Protein AF-0000000078888051 (afdb_homodimer)

Structure (mmCIF, N/CA/C/O backbone):
data_AF-0000000078888051-model_v1
#
loop_
_entity.id
_entity.type
_entity.pdbx_description
1 polymer 'Thiaminase-2/PQQC domain-containing protein'
#
loop_
_atom_site.group_PDB
_atom_site.id
_atom_site.type_symbol
_atom_site.label_atom_id
_atom_site.label_alt_id
_atom_site.label_comp_id
_atom_site.label_asym_id
_atom_site.label_entity_id
_atom_site.label_seq_id
_atom_site.pdbx_PDB_ins_code
_atom_site.Cartn_x
_atom_site.Cartn_y
_atom_site.Cartn_z
_atom_site.occupancy
_atom_site.B_iso_or_equiv
_atom_site.auth_seq_id
_atom_site.auth_comp_id
_atom_site.auth_asym_id
_atom_site.auth_atom_id
_atom_site.pdbx_PDB_model_num
ATOM 1 N N . MET A 1 1 ? -1.95 64.125 -16.516 1 21.2 1 MET A N 1
ATOM 2 C CA . MET A 1 1 ? -0.921 63.094 -16.719 1 21.2 1 MET A CA 1
ATOM 3 C C . MET A 1 1 ? -1.545 61.719 -16.875 1 21.2 1 MET A C 1
ATOM 5 O O . MET A 1 1 ? -2.338 61.281 -16.047 1 21.2 1 MET A O 1
ATOM 9 N N . GLY A 1 2 ? -1.703 61.094 -18.078 1 22.59 2 GLY A N 1
ATOM 10 C CA . GLY A 1 2 ? -2.617 60.062 -18.578 1 22.59 2 GLY A CA 1
ATOM 11 C C . GLY A 1 2 ? -2.279 58.688 -18.094 1 22.59 2 GLY A C 1
ATOM 12 O O . GLY A 1 2 ? -1.114 58.281 -18.109 1 22.59 2 GLY A O 1
ATOM 13 N N . GLY A 1 3 ? -2.904 58.094 -17.078 1 22.62 3 GLY A N 1
ATOM 14 C CA . GLY A 1 3 ? -2.59 56.969 -16.188 1 22.62 3 GLY A CA 1
ATOM 15 C C . GLY A 1 3 ? -2.498 55.656 -16.906 1 22.62 3 GLY A C 1
ATOM 16 O O . GLY A 1 3 ? -3.484 55.156 -17.469 1 22.62 3 GLY A O 1
ATOM 17 N N . ARG A 1 4 ? -1.393 55.281 -17.594 1 19.61 4 ARG A N 1
ATOM 18 C CA . ARG A 1 4 ? -1.103 54.219 -18.547 1 19.61 4 ARG A CA 1
ATOM 19 C C . ARG A 1 4 ? -1.405 52.844 -17.953 1 19.61 4 ARG A C 1
ATOM 21 O O . ARG A 1 4 ? -1.047 52.562 -16.797 1 19.61 4 ARG A O 1
ATOM 28 N N . ARG A 1 5 ? -2.271 52 -18.625 1 22.25 5 ARG A N 1
ATOM 29 C CA . ARG A 1 5 ? -2.975 50.75 -18.5 1 22.25 5 ARG A CA 1
ATOM 30 C C . ARG A 1 5 ? -2.006 49.562 -18.594 1 22.25 5 ARG A C 1
ATOM 32 O O . ARG A 1 5 ? -1.559 49.219 -19.688 1 22.25 5 ARG A O 1
ATOM 39 N N . THR A 1 6 ? -0.921 49.562 -17.906 1 20.52 6 THR A N 1
ATOM 40 C CA . THR A 1 6 ? 0.067 48.531 -18.203 1 20.52 6 THR A CA 1
ATOM 41 C C . THR A 1 6 ? -0.581 47.156 -18.203 1 20.52 6 THR A C 1
ATOM 43 O O . THR A 1 6 ? -1.29 46.781 -17.266 1 20.52 6 THR A O 1
ATOM 46 N N . ASN A 1 7 ? -0.793 46.5 -19.328 1 19.31 7 ASN A N 1
ATOM 47 C CA . ASN A 1 7 ? -1.385 45.25 -19.797 1 19.31 7 ASN A CA 1
ATOM 48 C C . ASN A 1 7 ? -0.642 44.031 -19.25 1 19.31 7 ASN A C 1
ATOM 50 O O . ASN A 1 7 ? 0.57 43.906 -19.438 1 19.31 7 ASN A O 1
ATOM 54 N N . PHE A 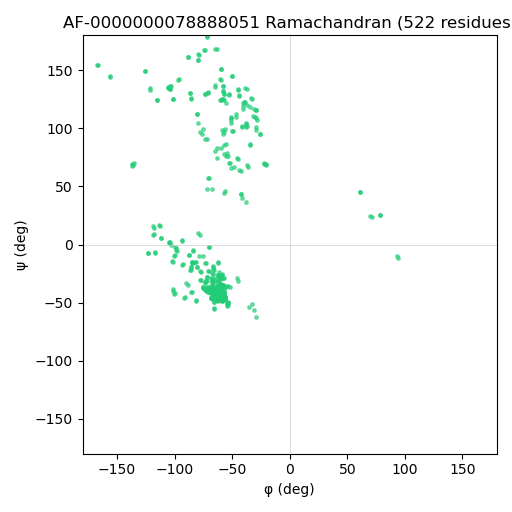1 8 ? -0.89 43.625 -18.172 1 19.16 8 PHE A N 1
ATOM 55 C CA . PHE A 1 8 ? -0.312 42.438 -17.547 1 19.16 8 PHE A CA 1
ATOM 56 C C . PHE A 1 8 ? -0.51 41.188 -18.438 1 19.16 8 PHE A C 1
ATOM 58 O O . PHE A 1 8 ? -1.636 40.719 -18.609 1 19.16 8 PHE A O 1
ATOM 65 N N . LYS A 1 9 ? 0.233 40.969 -19.531 1 23.28 9 LYS A N 1
ATOM 66 C CA . LYS A 1 9 ? 0.139 39.812 -20.422 1 23.28 9 LYS A CA 1
ATOM 67 C C . LYS A 1 9 ? 0.326 38.531 -19.656 1 23.28 9 LYS A C 1
ATOM 69 O O . LYS A 1 9 ? 1.333 38.344 -18.969 1 23.28 9 LYS A O 1
ATOM 74 N N . ILE A 1 10 ? -0.649 37.844 -19.297 1 21.52 10 ILE A N 1
ATOM 75 C CA . ILE A 1 10 ? -0.78 36.531 -18.719 1 21.52 10 ILE A CA 1
ATOM 76 C C . ILE A 1 10 ? -0.077 35.5 -19.594 1 21.52 10 ILE A C 1
ATOM 78 O O . ILE A 1 10 ? -0.395 35.375 -20.781 1 21.52 10 ILE A O 1
ATOM 82 N N . ILE A 1 11 ? 1.137 35.375 -19.547 1 23.38 11 ILE A N 1
ATOM 83 C CA . ILE A 1 11 ? 1.779 34.438 -20.453 1 23.38 11 ILE A CA 1
ATOM 84 C C . ILE A 1 11 ? 1.202 33.031 -20.234 1 23.38 11 ILE A C 1
ATOM 86 O O . ILE A 1 11 ? 1.21 32.531 -19.109 1 23.38 11 ILE A O 1
ATOM 90 N N . ASN A 1 12 ? 0.289 32.656 -20.953 1 22.77 12 ASN A N 1
ATOM 91 C CA . ASN A 1 12 ? -0.293 31.328 -21.156 1 22.77 12 ASN A CA 1
ATOM 92 C C . ASN A 1 12 ? 0.775 30.281 -21.484 1 22.77 12 ASN A C 1
ATOM 94 O O . ASN A 1 12 ? 1.462 30.391 -22.5 1 22.77 12 ASN A O 1
ATOM 98 N N . ILE A 1 13 ? 1.523 29.953 -20.609 1 25.55 13 ILE A N 1
ATOM 99 C CA . ILE A 1 13 ? 2.43 28.891 -21.062 1 25.55 13 ILE A CA 1
ATOM 100 C C . ILE A 1 13 ? 1.628 27.766 -21.703 1 25.55 13 ILE A C 1
ATOM 102 O O . ILE A 1 13 ? 0.63 27.312 -21.156 1 25.55 13 ILE A O 1
ATOM 106 N N . PRO A 1 14 ? 1.728 27.641 -22.953 1 22.86 14 PRO A N 1
ATOM 107 C CA . PRO A 1 14 ? 1.021 26.609 -23.719 1 22.86 14 PRO A CA 1
ATOM 108 C C . PRO A 1 14 ? 1.137 25.219 -23.078 1 22.86 14 PRO A C 1
ATOM 110 O O . PRO A 1 14 ? 2.199 24.859 -22.562 1 22.86 14 PRO A O 1
ATOM 113 N N . ARG A 1 15 ? 0.068 24.812 -22.578 1 25.45 15 ARG A N 1
ATOM 114 C CA . ARG A 1 15 ? -0.185 23.469 -22.078 1 25.45 15 ARG A CA 1
ATOM 115 C C . ARG A 1 15 ? 0.264 22.406 -23.078 1 25.45 15 ARG A C 1
ATOM 117 O O . ARG A 1 15 ? -0.281 22.328 -24.172 1 25.45 15 ARG A O 1
ATOM 124 N N . SER A 1 16 ? 1.454 22.219 -23.375 1 24.86 16 SER A N 1
ATOM 125 C CA . SER A 1 16 ? 1.545 20.984 -24.156 1 24.86 16 SER A CA 1
ATOM 126 C C . SER A 1 16 ? 0.614 19.922 -23.594 1 24.86 16 SER A C 1
ATOM 128 O O . SER A 1 16 ? 0.32 19.891 -22.406 1 24.86 16 SER A O 1
ATOM 130 N N . GLY A 1 17 ? -0.292 19.375 -24.312 1 23.86 17 GLY A N 1
ATOM 131 C CA . GLY A 1 17 ? -1.355 18.391 -24.234 1 23.86 17 GLY A CA 1
ATOM 132 C C . GLY A 1 17 ? -0.973 17.156 -23.438 1 23.86 17 GLY A C 1
ATOM 133 O O . GLY A 1 1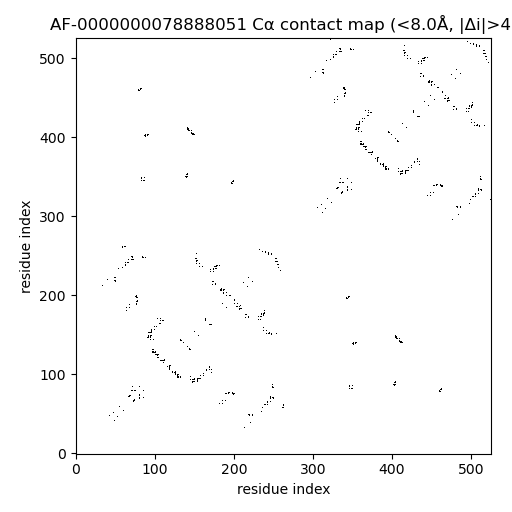7 ? -0.291 16.266 -23.953 1 23.86 17 GLY A O 1
ATOM 134 N N . VAL A 1 18 ? -0.322 17.328 -22.438 1 23.45 18 VAL A N 1
ATOM 135 C CA . VAL A 1 18 ? -0.176 15.984 -21.875 1 23.45 18 VAL A CA 1
ATOM 136 C C . VAL A 1 18 ? -1.553 15.367 -21.672 1 23.45 18 VAL A C 1
ATOM 138 O O . VAL A 1 18 ? -2.395 15.93 -20.969 1 23.45 18 VAL A O 1
ATOM 141 N N . LYS A 1 19 ? -2.115 14.742 -22.641 1 23.98 19 LYS A N 1
ATOM 142 C CA . LYS A 1 19 ? -3.336 13.945 -22.656 1 23.98 19 LYS A CA 1
ATOM 143 C C . LYS A 1 19 ? -3.588 13.289 -21.312 1 23.98 19 LYS A C 1
ATOM 145 O O . LYS A 1 19 ? -2.65 12.828 -20.656 1 23.98 19 LYS A O 1
ATOM 150 N N . PRO A 1 20 ? -4.582 13.648 -20.734 1 23.02 20 PRO A N 1
ATOM 151 C CA . PRO A 1 20 ? -5.039 13.047 -19.484 1 23.02 20 PRO A CA 1
ATOM 152 C C . PRO A 1 20 ? -4.668 11.57 -19.359 1 23.02 20 PRO A C 1
ATOM 154 O O . PRO A 1 20 ? -4.715 10.844 -20.359 1 23.02 20 PRO A O 1
ATOM 157 N N . ALA A 1 21 ? -3.771 11.344 -18.484 1 24.62 21 ALA A N 1
ATOM 158 C CA . ALA A 1 21 ? -3.496 9.938 -18.219 1 24.62 21 ALA A CA 1
ATOM 159 C C . ALA A 1 21 ? -4.789 9.133 -18.141 1 24.62 21 ALA A C 1
ATOM 161 O O . ALA A 1 21 ? -5.488 9.164 -17.125 1 24.62 21 ALA A O 1
ATOM 162 N N . ASP A 1 22 ? -5.746 9.32 -19.016 1 22.84 22 ASP A N 1
ATOM 163 C CA . ASP A 1 22 ? -6.965 8.523 -19.078 1 22.84 22 ASP A CA 1
ATOM 164 C C . ASP A 1 22 ? -6.715 7.105 -18.562 1 22.84 22 ASP A C 1
ATOM 166 O O . ASP A 1 22 ? -7.59 6.504 -17.938 1 22.84 22 ASP A O 1
ATOM 170 N N . LYS A 1 23 ? -5.824 6.453 -19.312 1 24.2 23 LYS A N 1
ATOM 171 C CA . LYS A 1 23 ? -5.797 4.992 -19.25 1 24.2 23 LYS A CA 1
ATOM 172 C C . LYS A 1 23 ? -5.242 4.512 -17.922 1 24.2 23 LYS A C 1
ATOM 174 O O . LYS A 1 23 ? -4.043 4.633 -17.656 1 24.2 23 LYS A O 1
ATOM 179 N N . LEU A 1 24 ? -5.762 4.852 -16.891 1 24.77 24 LEU A N 1
ATOM 180 C CA . LEU A 1 24 ? -5.371 4.035 -15.75 1 24.77 24 LEU A CA 1
ATOM 181 C C . LEU A 1 24 ? -4.859 2.672 -16.203 1 24.77 24 LEU A C 1
ATOM 183 O O . LEU A 1 24 ? -5.609 1.886 -16.781 1 24.77 24 LEU A O 1
ATOM 187 N N . VAL A 1 25 ? -3.738 2.74 -16.781 1 25 25 VAL A N 1
ATOM 188 C CA . VAL A 1 25 ? -3.102 1.521 -17.266 1 25 25 VAL A CA 1
ATOM 189 C C . VAL A 1 25 ? -3.238 0.413 -16.234 1 25 25 VAL A C 1
ATOM 191 O O . VAL A 1 25 ? -2.627 0.479 -15.164 1 25 25 VAL A O 1
ATOM 194 N N . GLY A 1 26 ? -4.402 -0.01 -15.93 1 26.95 26 GLY A N 1
ATOM 195 C CA . GLY A 1 26 ? -4.34 -1.358 -15.391 1 26.95 26 GLY A CA 1
ATOM 196 C C . GLY A 1 26 ? -3.174 -2.164 -15.938 1 26.95 26 GLY A C 1
ATOM 197 O O . GLY A 1 26 ? -2.781 -1.989 -17.094 1 26.95 26 GLY A O 1
ATOM 198 N N . ILE A 1 27 ? -2.207 -2.203 -15.102 1 28.14 27 ILE A N 1
ATOM 199 C CA . ILE A 1 27 ? -1.178 -3.117 -15.586 1 28.14 27 ILE A CA 1
ATOM 200 C C . ILE A 1 27 ? -1.779 -4.078 -16.609 1 28.14 27 ILE A C 1
ATOM 202 O O . ILE A 1 27 ? -2.609 -4.922 -16.266 1 28.14 27 ILE A O 1
ATOM 206 N N . GLN A 1 28 ? -2.096 -3.422 -17.703 1 26.34 28 GLN A N 1
ATOM 207 C CA . GLN A 1 28 ? -2.482 -4.367 -18.75 1 26.34 28 GLN A CA 1
ATOM 208 C C . GLN A 1 28 ? -1.454 -5.488 -18.891 1 26.34 28 GLN A C 1
ATOM 210 O O . GLN A 1 28 ? -0.263 -5.223 -19.062 1 26.34 28 GLN A O 1
ATOM 215 N N . LYS A 1 29 ? -1.729 -6.539 -18.297 1 26.69 29 LYS A N 1
ATOM 216 C CA . LYS A 1 29 ? -1.018 -7.738 -18.734 1 26.69 29 LYS A CA 1
ATOM 217 C C . LYS A 1 29 ? -0.756 -7.707 -20.234 1 26.69 29 LYS A C 1
ATOM 219 O O . LYS A 1 29 ? -1.676 -7.488 -21.031 1 26.69 29 LYS A O 1
ATOM 224 N N . SER A 1 30 ? 0.408 -7.027 -20.656 1 26.12 30 SER A N 1
ATOM 225 C CA . SER A 1 30 ? 0.759 -7.227 -22.047 1 26.12 30 SER A CA 1
ATOM 226 C C . SER A 1 30 ? 0.22 -8.555 -22.578 1 26.12 30 SER A C 1
ATOM 228 O O . SER A 1 30 ? 0.444 -9.602 -21.969 1 26.12 30 SER A O 1
ATOM 230 N N . THR A 1 31 ? -0.891 -8.461 -23.172 1 25.31 31 THR A N 1
ATOM 231 C CA . THR A 1 31 ? -1.301 -9.617 -23.953 1 25.31 31 THR A CA 1
ATOM 232 C C . THR A 1 31 ? -0.241 -9.969 -25 1 25.31 31 THR A C 1
ATOM 234 O O . THR A 1 31 ? -0.238 -9.414 -26.094 1 25.31 31 THR A O 1
ATOM 237 N N . ALA A 1 32 ? 0.999 -10.023 -24.688 1 26.05 32 ALA A N 1
ATOM 238 C CA . ALA A 1 32 ? 1.827 -10.609 -25.75 1 26.05 32 ALA A CA 1
ATOM 239 C C . ALA A 1 32 ? 1.066 -11.695 -26.5 1 26.05 32 ALA A C 1
ATOM 241 O O . ALA A 1 32 ? 0.323 -12.477 -25.891 1 26.05 32 ALA A O 1
ATOM 242 N N . GLN A 1 33 ? 0.891 -11.43 -27.766 1 24.94 33 GLN A N 1
ATOM 243 C CA . GLN A 1 33 ? 0.289 -12.406 -28.672 1 24.94 33 GLN A CA 1
ATOM 244 C C . GLN A 1 33 ? 0.75 -13.82 -28.328 1 24.94 33 GLN A C 1
ATOM 246 O O . GLN A 1 33 ? 1.949 -14.078 -28.203 1 24.94 33 GLN A O 1
ATOM 251 N N . PRO A 1 34 ? -0.03 -14.586 -27.719 1 26.03 34 PRO A N 1
ATOM 252 C CA . PRO A 1 34 ? 0.417 -15.977 -27.578 1 26.03 34 PRO A CA 1
ATOM 253 C C . PRO A 1 34 ? 1.067 -16.516 -28.844 1 26.03 34 PRO A C 1
ATOM 255 O O . PRO A 1 34 ? 0.625 -16.203 -29.953 1 26.03 34 PRO A O 1
ATOM 258 N N . LEU A 1 35 ? 2.336 -16.609 -28.953 1 29.92 35 LEU A N 1
ATOM 259 C CA . LEU A 1 35 ? 2.83 -17.438 -30.047 1 29.92 35 LEU A CA 1
ATOM 260 C C . LEU A 1 35 ? 1.838 -18.547 -30.375 1 29.92 35 LEU A C 1
ATOM 262 O O . LEU A 1 35 ? 1.351 -19.234 -29.469 1 29.92 35 LEU A O 1
ATOM 266 N N . HIS A 1 36 ? 1.201 -18.438 -31.469 1 28.92 36 HIS A N 1
ATOM 267 C CA . HIS A 1 36 ? 0.306 -19.484 -31.969 1 28.92 36 HIS A CA 1
ATOM 268 C C . HIS A 1 36 ? 0.946 -20.859 -31.859 1 28.92 36 HIS A C 1
ATOM 270 O O . HIS A 1 36 ? 1.938 -21.141 -32.531 1 28.92 36 HIS A O 1
ATOM 276 N N . ALA A 1 37 ? 1.068 -21.469 -30.734 1 32.47 37 ALA A N 1
ATOM 277 C CA . ALA A 1 37 ? 1.41 -22.891 -30.781 1 32.47 37 ALA A CA 1
ATOM 278 C C . ALA A 1 37 ? 0.573 -23.609 -31.828 1 32.47 37 ALA A C 1
ATOM 280 O O . ALA A 1 37 ? -0.576 -23.234 -32.094 1 32.47 37 ALA A O 1
ATOM 281 N N . PRO A 1 38 ? 1.107 -24.422 -32.688 1 31.05 38 PRO A N 1
ATOM 282 C CA . PRO A 1 38 ? 0.298 -25.219 -33.625 1 31.05 38 PRO A CA 1
ATOM 283 C C . PRO A 1 38 ? -1 -25.719 -33 1 31.05 38 PRO A C 1
ATOM 285 O O . PRO A 1 38 ? -1.081 -25.875 -31.766 1 31.05 38 PRO A O 1
ATOM 288 N N . SER A 1 39 ? -2.119 -25.594 -33.688 1 34.41 39 SER A N 1
ATOM 289 C CA . SER A 1 39 ? -3.447 -26.109 -33.375 1 34.41 39 SER A CA 1
ATOM 290 C C . SER A 1 39 ? -3.369 -27.484 -32.719 1 34.41 39 SER A C 1
ATOM 292 O O . SER A 1 39 ? -2.99 -28.469 -33.375 1 34.41 39 SER A O 1
ATOM 294 N N . ALA A 1 40 ? -2.85 -27.578 -31.484 1 38.5 40 ALA A N 1
ATOM 295 C CA . ALA A 1 40 ? -2.887 -28.906 -30.891 1 38.5 40 ALA A CA 1
ATOM 296 C C . ALA A 1 40 ? -4.234 -29.578 -31.125 1 38.5 40 ALA A C 1
ATOM 298 O O . ALA A 1 40 ? -5.27 -28.906 -31.172 1 38.5 40 ALA A O 1
ATOM 299 N N . ALA A 1 41 ? -4.273 -30.812 -31.656 1 39.66 41 ALA A N 1
ATOM 300 C CA . ALA A 1 41 ? -5.438 -31.688 -31.797 1 39.66 41 ALA A CA 1
ATOM 301 C C . ALA A 1 41 ? -6.375 -31.562 -30.594 1 39.66 41 ALA A C 1
ATOM 303 O O . ALA A 1 41 ? -5.926 -31.328 -29.469 1 39.66 41 ALA A O 1
ATOM 304 N N . PRO A 1 42 ? -7.625 -31.156 -30.797 1 40.28 42 PRO A N 1
ATOM 305 C CA . PRO A 1 42 ? -8.578 -31.078 -29.688 1 40.28 42 PRO A CA 1
ATOM 306 C C . PRO A 1 42 ? -8.391 -32.219 -28.688 1 40.28 42 PRO A C 1
ATOM 308 O O . PRO A 1 42 ? -8.148 -33.344 -29.078 1 40.28 42 PRO A O 1
ATOM 311 N N . PHE A 1 43 ? -7.746 -31.953 -27.531 1 44.62 43 PHE A N 1
ATOM 312 C CA . PHE A 1 43 ? -7.734 -32.969 -26.5 1 44.62 43 PHE A CA 1
ATOM 313 C C . PHE A 1 43 ? -9.016 -33.781 -26.531 1 44.62 43 PHE A C 1
ATOM 315 O O . PHE A 1 43 ? -10.094 -33.25 -26.828 1 44.62 43 PHE A O 1
ATOM 322 N N . PRO A 1 44 ? -8.992 -35.031 -26.625 1 42.66 44 PRO A N 1
ATOM 323 C CA . PRO A 1 44 ? -10.258 -35.75 -26.562 1 42.66 44 PRO A CA 1
ATOM 324 C C . PRO A 1 44 ? -11.211 -35.188 -25.516 1 42.66 44 PRO A C 1
ATOM 326 O O . PRO A 1 44 ? -10.766 -34.719 -24.453 1 42.66 44 PRO A O 1
ATOM 329 N N . GLU A 1 45 ? -12.422 -34.688 -25.797 1 48.41 45 GLU A N 1
ATOM 330 C CA . GLU A 1 45 ? -13.531 -34 -25.141 1 48.41 45 GLU A CA 1
ATOM 331 C C . GLU A 1 45 ? -13.703 -34.5 -23.703 1 48.41 45 GLU A C 1
ATOM 333 O O . GLU A 1 45 ? -13.984 -33.688 -22.812 1 48.41 45 GLU A O 1
ATOM 338 N N . ASN A 1 46 ? -13.844 -35.844 -23.344 1 54.75 46 ASN A N 1
ATOM 339 C CA . ASN A 1 46 ? -14.508 -36.312 -22.125 1 54.75 46 ASN A CA 1
ATOM 340 C C . ASN A 1 46 ? -13.508 -36.5 -20.984 1 54.75 46 ASN A C 1
ATOM 342 O O . ASN A 1 46 ? -13.891 -36.906 -19.891 1 54.75 46 ASN A O 1
ATOM 346 N N . LYS A 1 47 ? -12.164 -36.594 -21.094 1 72.31 47 LYS A N 1
ATOM 347 C CA . LYS A 1 47 ? -11.297 -36.938 -19.969 1 72.31 47 LYS A CA 1
ATOM 348 C C . LYS A 1 47 ? -10.578 -35.719 -19.438 1 72.31 47 LYS A C 1
ATOM 350 O O . LYS A 1 47 ? -10.133 -34.844 -20.219 1 72.31 47 LYS A O 1
ATOM 355 N N . ALA A 1 48 ? -10.523 -35.5 -18.141 1 85.5 48 ALA A N 1
ATOM 356 C CA . ALA A 1 48 ? -9.836 -34.406 -17.484 1 85.5 48 ALA A CA 1
ATOM 357 C C . ALA A 1 48 ? -8.383 -34.312 -17.938 1 85.5 48 ALA A C 1
ATOM 359 O O . ALA A 1 48 ? -7.707 -35.312 -18.078 1 85.5 48 ALA A O 1
ATOM 360 N N . SER A 1 49 ? -7.98 -33.125 -18.359 1 94.19 49 SER A N 1
ATOM 361 C CA . SER A 1 49 ? -6.598 -32.875 -18.75 1 94.19 49 SER A CA 1
ATOM 362 C C . SER A 1 49 ? -5.645 -33.062 -17.578 1 94.19 49 SER A C 1
ATOM 364 O O . SER A 1 49 ? -6.082 -33.281 -16.438 1 94.19 49 SER A O 1
ATOM 366 N N . PHE A 1 50 ? -4.387 -33.094 -17.828 1 97.06 50 PHE A N 1
ATOM 367 C CA . PHE A 1 50 ? -3.352 -33.219 -16.812 1 97.06 50 PHE A CA 1
ATOM 368 C C . PHE A 1 50 ? -3.51 -32.156 -15.734 1 97.06 50 PHE A C 1
ATOM 370 O O . PHE A 1 50 ? -3.547 -32.469 -14.547 1 97.06 50 PHE A O 1
ATOM 377 N N . THR A 1 51 ? -3.641 -30.891 -16.094 1 97.94 51 THR A N 1
ATOM 378 C CA . THR A 1 51 ? -3.756 -29.781 -15.148 1 97.94 51 THR A CA 1
ATOM 379 C C . THR A 1 51 ? -5.078 -29.859 -14.391 1 97.94 51 THR A C 1
ATOM 381 O O . THR A 1 51 ? -5.129 -29.562 -13.195 1 97.94 51 THR A O 1
ATOM 384 N N . GLN A 1 52 ? -6.137 -30.266 -15.023 1 96.69 52 GLN A N 1
ATOM 385 C CA . GLN A 1 52 ? -7.43 -30.406 -14.359 1 96.69 52 GLN A CA 1
ATOM 386 C C . GLN A 1 52 ? -7.375 -31.484 -13.281 1 96.69 52 GLN A C 1
ATOM 388 O O . GLN A 1 52 ? -7.965 -31.328 -12.211 1 96.69 52 GLN A O 1
ATOM 393 N N . LYS A 1 53 ? -6.676 -32.594 -13.633 1 97.31 53 LYS A N 1
ATOM 394 C CA . LYS A 1 53 ? -6.539 -33.656 -12.648 1 97.31 53 LYS A CA 1
ATOM 395 C C . LYS A 1 53 ? -5.801 -33.156 -11.398 1 97.31 53 LYS A C 1
ATOM 397 O O . LYS A 1 53 ? -6.152 -33.531 -10.281 1 97.31 53 LYS A O 1
ATOM 402 N N . LEU A 1 54 ? -4.785 -32.344 -11.586 1 97.81 54 LEU A N 1
ATOM 403 C CA . LEU A 1 54 ? -4.07 -31.75 -10.461 1 97.81 54 LEU A CA 1
ATOM 404 C C . LEU A 1 54 ? -4.996 -30.859 -9.641 1 97.81 54 LEU A C 1
ATOM 406 O O . LEU A 1 54 ? -5.074 -31 -8.422 1 97.81 54 LEU A O 1
ATOM 410 N N . PHE A 1 55 ? -5.742 -30.016 -10.305 1 97.69 55 PHE A N 1
ATOM 411 C CA . PHE A 1 55 ? -6.512 -28.969 -9.641 1 97.69 55 PHE A CA 1
ATOM 412 C C . PHE A 1 55 ? -7.77 -29.547 -9 1 97.69 55 PHE A C 1
ATOM 414 O O . PHE A 1 55 ? -8.211 -29.078 -7.953 1 97.69 55 PHE A O 1
ATOM 421 N N . GLU A 1 56 ? -8.328 -30.609 -9.586 1 96.56 56 GLU A N 1
ATOM 422 C CA . GLU A 1 56 ? -9.57 -31.203 -9.102 1 96.56 56 GLU A CA 1
ATOM 423 C C . GLU A 1 56 ? -9.305 -32.25 -8.031 1 96.56 56 GLU A C 1
ATOM 425 O O . GLU A 1 56 ? -10.234 -32.781 -7.422 1 96.56 56 GLU A O 1
ATOM 430 N N . HIS A 1 57 ? -7.996 -32.562 -7.879 1 96.12 57 HIS A N 1
ATOM 431 C CA . HIS A 1 57 ? -7.676 -33.469 -6.785 1 96.12 57 HIS A CA 1
ATOM 432 C C . HIS A 1 57 ? -8.32 -33 -5.48 1 96.12 57 HIS A C 1
ATOM 434 O O . HIS A 1 57 ? -8.367 -31.812 -5.191 1 96.12 57 HIS A O 1
ATOM 440 N N . PRO A 1 58 ? -8.742 -33.906 -4.648 1 95.75 58 PRO A N 1
ATOM 441 C CA . PRO A 1 58 ? -9.445 -33.531 -3.422 1 95.75 58 PRO A CA 1
ATOM 442 C C . PRO A 1 58 ? -8.609 -32.656 -2.502 1 95.75 58 PRO A C 1
ATOM 444 O O . PRO A 1 58 ? -9.133 -31.719 -1.889 1 95.75 58 PRO A O 1
ATOM 447 N N . LYS A 1 59 ? -7.371 -32.906 -2.406 1 94.88 59 LYS A N 1
ATOM 448 C CA . LYS A 1 59 ? -6.5 -32.062 -1.565 1 94.88 59 LYS A CA 1
ATOM 449 C C . LYS A 1 59 ? -6.383 -30.656 -2.107 1 94.88 59 LYS A C 1
ATOM 451 O O . LYS A 1 59 ? -6.324 -29.688 -1.337 1 94.88 59 LYS A O 1
ATOM 456 N N . SER A 1 60 ? -6.301 -30.547 -3.432 1 97 60 SER A N 1
ATOM 457 C CA . SER A 1 60 ? -6.277 -29.234 -4.059 1 97 60 SER A CA 1
ATOM 458 C C . SER A 1 60 ? -7.555 -28.453 -3.766 1 97 60 SER A C 1
ATOM 460 O O . SER A 1 60 ? -7.508 -27.281 -3.402 1 97 60 SER A O 1
ATOM 462 N N . GLN A 1 61 ? -8.664 -29.156 -3.891 1 97.31 61 GLN A N 1
ATOM 463 C CA . GLN A 1 61 ? -9.953 -28.5 -3.666 1 97.31 61 GLN A CA 1
ATOM 464 C C . GLN A 1 61 ? -10.125 -28.094 -2.203 1 97.31 61 GLN A C 1
ATOM 466 O O . GLN A 1 61 ? -10.742 -27.078 -1.901 1 97.31 61 GLN A O 1
ATOM 471 N N . ALA A 1 62 ? -9.547 -28.875 -1.328 1 95.94 62 ALA A N 1
ATOM 472 C CA . ALA A 1 62 ? -9.57 -28.516 0.084 1 95.94 62 ALA A CA 1
ATOM 473 C C . ALA A 1 62 ? -8.82 -27.203 0.319 1 95.94 62 ALA A C 1
ATOM 475 O O . ALA A 1 62 ? -9.258 -26.359 1.103 1 95.94 62 ALA A O 1
ATOM 476 N N . ILE A 1 63 ? -7.68 -27.062 -0.336 1 97 63 ILE A N 1
ATOM 477 C CA . ILE A 1 63 ? -6.895 -25.844 -0.202 1 97 63 ILE A CA 1
ATOM 478 C C . ILE A 1 63 ? -7.656 -24.672 -0.812 1 97 63 ILE A C 1
ATOM 480 O O . ILE A 1 63 ? -7.652 -23.562 -0.261 1 97 63 ILE A O 1
ATOM 484 N N . VAL A 1 64 ? -8.352 -24.906 -1.941 1 97.94 64 VAL A N 1
ATOM 485 C CA . VAL A 1 64 ? -9.195 -23.875 -2.549 1 97.94 64 VAL A CA 1
ATOM 486 C C . VAL A 1 64 ? -10.219 -23.375 -1.534 1 97.94 64 VAL A C 1
ATOM 488 O O . VAL A 1 64 ? -10.398 -22.172 -1.357 1 97.94 64 VAL A O 1
ATOM 491 N N . ASP A 1 65 ? -10.836 -24.266 -0.876 1 97.62 65 ASP A N 1
ATOM 492 C CA . ASP A 1 65 ? -11.867 -23.922 0.103 1 97.62 65 ASP A CA 1
ATOM 493 C C . ASP A 1 65 ? -11.273 -23.141 1.265 1 97.62 65 ASP A C 1
ATOM 495 O O . ASP A 1 65 ? -11.875 -22.172 1.741 1 97.62 65 ASP A O 1
ATOM 499 N N . GLU A 1 66 ? -10.117 -23.562 1.689 1 97.06 66 GLU A N 1
ATOM 500 C CA . GLU A 1 66 ? -9.461 -22.812 2.76 1 97.06 66 GLU A CA 1
ATOM 501 C C . GLU A 1 66 ? -9.102 -21.406 2.311 1 97.06 66 GLU A C 1
ATOM 503 O O . GLU A 1 66 ? -9.203 -20.453 3.092 1 97.06 66 GLU A O 1
ATOM 508 N N . CYS A 1 67 ? -8.656 -21.266 1.065 1 97.94 67 CYS A N 1
ATOM 509 C CA . CYS A 1 67 ? -8.344 -19.938 0.532 1 97.94 67 CYS A CA 1
ATOM 510 C C . CYS A 1 67 ? -9.562 -19.031 0.585 1 97.94 67 CYS A C 1
ATOM 512 O O . CYS A 1 67 ? -9.461 -17.875 1.002 1 97.94 67 CYS A O 1
ATOM 514 N N . LYS A 1 68 ? -10.758 -19.562 0.251 1 98 68 LYS A N 1
ATOM 515 C CA . LYS A 1 68 ? -11.992 -18.781 0.236 1 98 68 LYS A CA 1
ATOM 516 C C . LYS A 1 68 ? -12.383 -18.344 1.643 1 98 68 LYS A C 1
ATOM 518 O O . LYS A 1 68 ? -13.109 -17.359 1.811 1 98 68 LYS A O 1
ATOM 523 N N . ARG A 1 69 ? -11.844 -18.984 2.629 1 97.5 69 ARG A N 1
ATOM 524 C CA . ARG A 1 69 ? -12.258 -18.734 4.004 1 97.5 69 ARG A CA 1
ATOM 525 C C . ARG A 1 69 ? -11.266 -17.812 4.715 1 97.5 69 ARG A C 1
ATOM 527 O O . ARG A 1 69 ? -11.484 -17.422 5.859 1 97.5 69 ARG A O 1
ATOM 534 N N . THR A 1 70 ? -10.117 -17.531 4.105 1 97.88 70 THR A N 1
ATOM 535 C CA . THR A 1 70 ? -9.156 -16.641 4.75 1 97.88 70 THR A CA 1
ATOM 536 C C . THR A 1 70 ? -9.766 -15.273 5.008 1 97.88 70 THR A C 1
ATOM 538 O O . THR A 1 70 ? -10.641 -14.828 4.262 1 97.88 70 THR A O 1
ATOM 541 N N . LYS A 1 71 ? -9.273 -14.641 6.031 1 98 71 LYS A N 1
ATOM 542 C CA . LYS A 1 71 ? -9.703 -13.281 6.332 1 98 71 LYS A CA 1
ATOM 543 C C . LYS A 1 71 ? -9.445 -12.344 5.152 1 98 71 LYS A C 1
ATOM 545 O O . LYS A 1 71 ? -10.234 -11.438 4.887 1 98 71 LYS A O 1
ATOM 550 N N . PHE A 1 72 ? -8.391 -12.586 4.473 1 98.12 72 PHE A N 1
ATOM 551 C CA . PHE A 1 72 ? -7.992 -11.742 3.35 1 98.12 72 PHE A CA 1
ATOM 552 C C . PHE A 1 72 ? -9.008 -11.844 2.215 1 98.12 72 PHE A C 1
ATOM 554 O O . PHE A 1 72 ? -9.594 -10.836 1.814 1 98.12 72 PHE A O 1
ATOM 561 N N . MET A 1 73 ? -9.289 -13.047 1.746 1 98.25 73 MET A N 1
ATOM 562 C CA . MET A 1 73 ? -10.18 -13.234 0.605 1 98.25 73 MET A CA 1
ATOM 563 C C . MET A 1 73 ? -11.617 -12.883 0.973 1 98.25 73 MET A C 1
ATOM 565 O O . MET A 1 73 ? -12.32 -12.234 0.193 1 98.25 73 MET A O 1
ATOM 569 N N . ARG A 1 74 ? -12.062 -13.258 2.154 1 97.94 74 ARG A N 1
ATOM 570 C CA . ARG A 1 74 ? -13.398 -12.906 2.605 1 97.94 74 ARG A CA 1
ATOM 571 C C . ARG A 1 74 ? -13.555 -11.398 2.736 1 97.94 74 ARG A C 1
ATOM 573 O O . ARG A 1 74 ? -14.555 -10.828 2.293 1 97.94 74 ARG A O 1
ATOM 580 N N . GLY A 1 75 ? -12.547 -10.82 3.379 1 97.5 75 GLY A N 1
ATOM 581 C CA . GLY A 1 75 ? -12.562 -9.375 3.516 1 97.5 75 GLY A CA 1
ATOM 582 C C . GLY A 1 75 ? -12.609 -8.648 2.182 1 97.5 75 GLY A C 1
ATOM 583 O O . GLY A 1 75 ? -13.328 -7.656 2.035 1 97.5 75 GLY A O 1
ATOM 584 N N . MET A 1 76 ? -11.852 -9.125 1.222 1 97.75 76 MET A N 1
ATOM 585 C CA . MET A 1 76 ? -11.883 -8.516 -0.107 1 97.75 76 MET A CA 1
ATOM 586 C C . MET A 1 76 ? -13.266 -8.664 -0.738 1 97.75 76 MET A C 1
ATOM 588 O O . MET A 1 76 ? -13.82 -7.695 -1.249 1 97.75 76 MET A O 1
ATOM 592 N N . ALA A 1 77 ? -13.82 -9.836 -0.702 1 97.5 77 ALA A N 1
ATOM 593 C CA . ALA A 1 77 ? -15.102 -10.094 -1.346 1 97.5 77 ALA A CA 1
ATOM 594 C C . ALA A 1 77 ? -16.219 -9.266 -0.713 1 97.5 77 ALA A C 1
ATOM 596 O O . ALA A 1 77 ? -17.094 -8.758 -1.413 1 97.5 77 ALA A O 1
ATOM 597 N N . GLU A 1 78 ? -16.125 -9.086 0.583 1 96.5 78 GLU A N 1
ATOM 598 C CA . GLU A 1 78 ? -17.141 -8.352 1.323 1 96.5 78 GLU A CA 1
ATOM 599 C C . GLU A 1 78 ? -16.875 -6.844 1.271 1 96.5 78 GLU A C 1
ATOM 601 O O . GLU A 1 78 ? -17.75 -6.047 1.631 1 96.5 78 GLU A O 1
ATOM 606 N N . GLY A 1 79 ? -15.688 -6.465 0.866 1 95.75 79 GLY A N 1
ATOM 607 C CA . GLY A 1 79 ? -15.312 -5.062 0.814 1 95.75 79 GLY A CA 1
ATOM 608 C C . GLY A 1 79 ? -14.953 -4.488 2.174 1 95.75 79 GLY A C 1
ATOM 609 O O . GLY A 1 79 ? -15.086 -3.285 2.4 1 95.75 79 GLY A O 1
ATOM 610 N N . THR A 1 80 ? -14.523 -5.391 3.072 1 95.88 80 THR A N 1
ATOM 611 C CA . THR A 1 80 ? -14.305 -4.938 4.441 1 95.88 80 THR A CA 1
ATOM 612 C C . THR A 1 80 ? -12.836 -5.09 4.828 1 95.88 80 THR A C 1
ATOM 614 O O . THR A 1 80 ? -12.422 -4.656 5.91 1 95.88 80 THR A O 1
ATOM 617 N N . LEU A 1 81 ? -12.023 -5.719 3.963 1 96.56 81 LEU A N 1
ATOM 618 C CA . LEU A 1 81 ? -10.609 -5.848 4.27 1 96.56 81 LEU A CA 1
ATOM 619 C C . LEU A 1 81 ? -9.969 -4.48 4.5 1 96.56 81 LEU A C 1
ATOM 621 O O . LEU A 1 81 ? -10.141 -3.57 3.686 1 96.56 81 LEU A O 1
ATOM 625 N N . LEU A 1 82 ? -9.281 -4.418 5.617 1 94.25 82 LEU A N 1
ATOM 626 C CA . LEU A 1 82 ? -8.562 -3.17 5.84 1 94.25 82 LEU A CA 1
ATOM 627 C C . LEU A 1 82 ? -7.594 -2.891 4.699 1 94.25 82 LEU A C 1
ATOM 629 O O . LEU A 1 82 ? -6.832 -3.773 4.297 1 94.25 82 LEU A O 1
ATOM 633 N N . ALA A 1 83 ? -7.633 -1.719 4.215 1 91.69 83 ALA A N 1
ATOM 634 C CA . ALA A 1 83 ? -6.859 -1.345 3.035 1 91.69 83 ALA A CA 1
ATOM 635 C C . ALA A 1 83 ? -5.359 -1.494 3.293 1 91.69 83 ALA A C 1
ATOM 637 O O . ALA A 1 83 ? -4.602 -1.84 2.385 1 91.69 83 ALA A O 1
ATOM 638 N N . ASP A 1 84 ? -4.941 -1.297 4.496 1 89.88 84 ASP A N 1
ATOM 639 C CA . ASP A 1 84 ? -3.537 -1.457 4.855 1 89.88 84 ASP A CA 1
ATOM 640 C C . ASP A 1 84 ? -3.074 -2.896 4.637 1 89.88 84 ASP A C 1
ATOM 642 O O . ASP A 1 84 ? -1.939 -3.133 4.215 1 89.88 84 ASP A O 1
ATOM 646 N N . LEU A 1 85 ? -3.916 -3.807 4.949 1 92.31 85 LEU A N 1
ATOM 647 C CA . LEU A 1 85 ? -3.574 -5.215 4.781 1 92.31 85 LEU A CA 1
ATOM 648 C C . LEU A 1 85 ? -3.455 -5.574 3.303 1 92.31 85 LEU A C 1
ATOM 650 O O . LEU A 1 85 ? -2.547 -6.312 2.912 1 92.31 85 LEU A O 1
ATOM 654 N N . TYR A 1 86 ? -4.371 -5.012 2.496 1 93.94 86 TYR A N 1
ATOM 655 C CA . TYR A 1 86 ? -4.281 -5.207 1.054 1 93.94 86 TYR A CA 1
ATOM 656 C C . TYR A 1 86 ? -2.984 -4.625 0.503 1 93.94 86 TYR A C 1
ATOM 658 O O . TYR A 1 86 ? -2.293 -5.27 -0.288 1 93.94 86 TYR A O 1
ATOM 666 N N . GLY A 1 87 ? -2.684 -3.457 0.893 1 89.62 87 GLY A N 1
ATOM 667 C CA . GLY A 1 87 ? -1.438 -2.838 0.468 1 89.62 87 GLY A CA 1
ATOM 668 C C . GLY A 1 87 ? -0.212 -3.654 0.833 1 89.62 87 GLY A C 1
ATOM 669 O O . GLY A 1 87 ? 0.685 -3.84 0.008 1 89.62 87 GLY A O 1
ATOM 670 N N . GLY A 1 88 ? -0.197 -4.109 2.1 1 90.31 88 GLY A N 1
ATOM 671 C CA . GLY A 1 88 ? 0.896 -4.973 2.512 1 90.31 88 GLY A CA 1
ATOM 672 C C . GLY A 1 88 ? 1.025 -6.219 1.655 1 90.31 88 GLY A C 1
ATOM 673 O O . GLY A 1 88 ? 2.135 -6.621 1.3 1 90.31 88 GLY A O 1
ATOM 674 N N . TYR A 1 89 ? -0.091 -6.793 1.338 1 94.25 89 TYR A N 1
ATOM 675 C CA . TYR A 1 89 ? -0.103 -7.969 0.476 1 94.25 89 TYR A CA 1
ATOM 676 C C . TYR A 1 89 ? 0.486 -7.648 -0.893 1 94.25 89 TYR A C 1
ATOM 678 O O . TYR A 1 89 ? 1.302 -8.414 -1.419 1 94.25 89 TYR A O 1
ATOM 686 N N . MET A 1 90 ? 0.068 -6.523 -1.456 1 91.38 90 MET A N 1
ATOM 687 C CA . MET A 1 90 ? 0.521 -6.148 -2.793 1 91.38 90 MET A CA 1
ATOM 688 C C . MET A 1 90 ? 2.027 -5.914 -2.811 1 91.38 90 MET A C 1
ATOM 690 O O . MET A 1 90 ? 2.713 -6.328 -3.75 1 91.38 90 MET A O 1
ATOM 694 N N . VAL A 1 91 ? 2.521 -5.285 -1.806 1 89.06 91 VAL A N 1
ATOM 695 C CA . VAL A 1 91 ? 3.953 -5.043 -1.676 1 89.06 91 VAL A CA 1
ATOM 696 C C . VAL A 1 91 ? 4.699 -6.375 -1.593 1 89.06 91 VAL A C 1
ATOM 698 O O . VAL A 1 91 ? 5.719 -6.566 -2.26 1 89.06 91 VAL A O 1
ATOM 701 N N . GLN A 1 92 ? 4.188 -7.344 -0.851 1 92.88 92 GLN A N 1
ATOM 702 C CA . GLN A 1 92 ? 4.812 -8.656 -0.727 1 92.88 92 GLN A CA 1
ATOM 703 C C . GLN A 1 92 ? 4.746 -9.422 -2.043 1 92.88 92 GLN A C 1
ATOM 705 O O . GLN A 1 92 ? 5.668 -10.164 -2.383 1 92.88 92 GLN A O 1
ATOM 710 N N . ASP A 1 93 ? 3.645 -9.25 -2.697 1 93.06 93 ASP A N 1
ATOM 711 C CA . ASP A 1 93 ? 3.512 -9.906 -3.996 1 93.06 93 ASP A CA 1
ATOM 712 C C . ASP A 1 93 ? 4.57 -9.398 -4.977 1 93.06 93 ASP A C 1
ATOM 714 O O . ASP A 1 93 ? 5.168 -10.188 -5.711 1 93.06 93 ASP A O 1
ATOM 718 N N . ALA A 1 94 ? 4.82 -8.102 -4.996 1 90.5 94 ALA A N 1
ATOM 719 C CA . ALA A 1 94 ? 5.859 -7.523 -5.844 1 90.5 94 ALA A CA 1
ATOM 720 C C . ALA A 1 94 ? 7.238 -8.055 -5.465 1 90.5 94 ALA A C 1
ATOM 722 O O . ALA A 1 94 ? 8.047 -8.367 -6.336 1 90.5 94 ALA A O 1
ATOM 723 N N . ALA A 1 95 ? 7.488 -8.125 -4.191 1 91.5 95 ALA A N 1
ATOM 724 C CA . ALA A 1 95 ? 8.766 -8.648 -3.713 1 91.5 95 ALA A CA 1
ATOM 725 C C . ALA A 1 95 ? 8.945 -10.109 -4.121 1 91.5 95 ALA A C 1
ATOM 727 O O . ALA A 1 95 ? 10.031 -10.516 -4.547 1 91.5 95 ALA A O 1
ATOM 728 N N . TYR A 1 96 ? 7.914 -10.852 -3.957 1 95.81 96 TYR A N 1
ATOM 729 C CA . TYR A 1 96 ? 7.941 -12.242 -4.395 1 95.81 96 TYR A CA 1
ATOM 730 C C . TYR A 1 96 ? 8.328 -12.344 -5.867 1 95.81 96 TYR A C 1
ATOM 732 O O . TYR A 1 96 ? 9.227 -13.109 -6.23 1 95.81 96 TYR A O 1
ATOM 740 N N . CYS A 1 97 ? 7.652 -11.578 -6.73 1 95 97 CYS A N 1
ATOM 741 C CA . CYS A 1 97 ? 7.918 -11.625 -8.164 1 95 97 CYS A CA 1
ATOM 742 C C . CYS A 1 97 ? 9.367 -11.258 -8.469 1 95 97 CYS A C 1
ATOM 744 O O . CYS A 1 97 ? 10 -11.875 -9.328 1 95 97 CYS A O 1
ATOM 746 N N . TYR A 1 98 ? 9.883 -10.328 -7.766 1 93.31 98 TYR A N 1
ATOM 747 C CA . TYR A 1 98 ? 11.266 -9.922 -7.957 1 93.31 98 TYR A CA 1
ATOM 748 C C . TYR A 1 98 ? 12.227 -11.055 -7.602 1 93.31 98 TYR A C 1
ATOM 750 O O . TYR A 1 98 ? 13.125 -11.383 -8.383 1 93.31 98 TYR A O 1
ATOM 758 N N . HIS A 1 99 ? 12 -11.672 -6.484 1 95.5 99 HIS A N 1
ATOM 759 C CA . HIS A 1 99 ? 12.938 -12.656 -5.961 1 95.5 99 HIS A CA 1
ATOM 760 C C . HIS A 1 99 ? 12.742 -14.008 -6.629 1 95.5 99 HIS A C 1
ATOM 762 O O . HIS A 1 99 ? 13.609 -14.883 -6.539 1 95.5 99 HIS A O 1
ATOM 768 N N . ALA A 1 100 ? 11.625 -14.156 -7.285 1 97.12 100 ALA A N 1
ATOM 769 C CA . ALA A 1 100 ? 11.383 -15.414 -7.977 1 97.12 100 ALA A CA 1
ATOM 770 C C . ALA A 1 100 ? 12.109 -15.461 -9.312 1 97.12 100 ALA A C 1
ATOM 772 O O . ALA A 1 100 ? 12.344 -16.547 -9.859 1 97.12 100 ALA A O 1
ATOM 773 N N . VAL A 1 101 ? 12.508 -14.336 -9.883 1 97.06 101 VAL A N 1
ATOM 774 C CA . VAL A 1 101 ? 13.047 -14.195 -11.234 1 97.06 101 VAL A CA 1
ATOM 775 C C . VAL A 1 101 ? 14.258 -15.109 -11.398 1 97.06 101 VAL A C 1
ATOM 777 O O . VAL A 1 101 ? 14.344 -15.875 -12.359 1 97.06 101 VAL A O 1
ATOM 780 N N . PRO A 1 102 ? 15.211 -15.164 -10.453 1 97.5 102 PRO A N 1
ATOM 781 C CA . PRO A 1 102 ? 16.406 -15.984 -10.648 1 97.5 102 PRO A CA 1
ATOM 782 C C . PRO A 1 102 ? 16.078 -17.469 -10.82 1 97.5 102 PRO A C 1
ATOM 784 O O . PRO A 1 102 ? 16.766 -18.172 -11.57 1 97.5 102 PRO A O 1
ATOM 787 N N . ALA A 1 103 ? 15.07 -17.969 -10.156 1 98.38 103 ALA A N 1
ATOM 788 C CA . ALA A 1 103 ? 14.695 -19.375 -10.297 1 98.38 103 ALA A CA 1
ATOM 789 C C . ALA A 1 103 ? 14.273 -19.703 -11.727 1 98.38 103 ALA A C 1
ATOM 791 O O . ALA A 1 103 ? 14.664 -20.734 -12.281 1 98.38 103 ALA A O 1
ATOM 792 N N . TYR A 1 104 ? 13.555 -18.828 -12.336 1 98.56 104 TYR A N 1
ATOM 793 C CA . TYR A 1 104 ? 13.062 -19.047 -13.695 1 98.56 104 TYR A CA 1
ATOM 794 C C . TYR A 1 104 ? 14.18 -18.875 -14.711 1 98.56 104 TYR A C 1
ATOM 796 O O . TYR A 1 104 ? 14.258 -19.641 -15.688 1 98.56 104 TYR A O 1
ATOM 804 N N . GLU A 1 105 ? 15.055 -17.938 -14.461 1 98.44 105 GLU A N 1
ATOM 805 C CA . GLU A 1 105 ? 16.203 -17.766 -15.336 1 98.44 105 GLU A CA 1
ATOM 806 C C . GLU A 1 105 ? 17.141 -18.969 -15.266 1 98.44 105 GLU A C 1
ATOM 808 O O . GLU A 1 105 ? 17.625 -19.438 -16.297 1 98.44 105 GLU A O 1
ATOM 813 N N . LEU A 1 106 ? 17.344 -19.453 -14.086 1 98.5 106 LEU A N 1
ATOM 814 C CA . LEU A 1 106 ? 18.188 -20.625 -13.906 1 98.5 106 LEU A CA 1
ATOM 815 C C . LEU A 1 106 ? 17.594 -21.828 -14.641 1 98.5 106 LEU A C 1
ATOM 817 O O . LEU A 1 106 ? 18.312 -22.516 -15.367 1 98.5 106 LEU A O 1
ATOM 821 N N . ALA A 1 107 ? 16.328 -22.062 -14.469 1 98.62 107 ALA A N 1
ATOM 822 C CA . ALA A 1 107 ? 15.672 -23.188 -15.117 1 98.62 107 ALA A CA 1
ATOM 823 C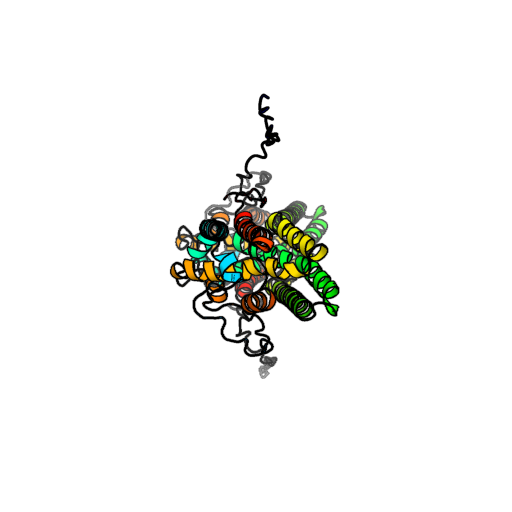 C . ALA A 1 107 ? 15.703 -23.047 -16.641 1 98.62 107 ALA A C 1
ATOM 825 O O . ALA A 1 107 ? 15.93 -24.016 -17.359 1 98.62 107 ALA A O 1
ATOM 826 N N . ALA A 1 108 ? 15.469 -21.828 -17.125 1 98.44 108 ALA A N 1
ATOM 827 C CA . ALA A 1 108 ? 15.531 -21.578 -18.562 1 98.44 108 ALA A CA 1
ATOM 828 C C . ALA A 1 108 ? 16.906 -21.938 -19.125 1 98.44 108 ALA A C 1
ATOM 830 O O . ALA A 1 108 ? 17 -22.594 -20.156 1 98.44 108 ALA A O 1
ATOM 831 N N . ASP A 1 109 ? 17.906 -21.547 -18.422 1 98.31 109 ASP A N 1
ATOM 832 C CA . ASP A 1 109 ? 19.266 -21.812 -18.859 1 98.31 109 ASP A CA 1
ATOM 833 C C . ASP A 1 109 ? 19.562 -23.297 -18.875 1 98.31 109 ASP A C 1
ATOM 835 O O . ASP A 1 109 ? 20.172 -23.812 -19.812 1 98.31 109 ASP A O 1
ATOM 839 N N . LYS A 1 110 ? 19.156 -24.016 -17.953 1 98.12 110 LYS A N 1
ATOM 840 C CA . LYS A 1 110 ? 19.422 -25.438 -17.812 1 98.12 110 LYS A CA 1
ATOM 841 C C . LYS A 1 110 ? 18.719 -26.234 -18.906 1 98.12 110 LYS A C 1
ATOM 843 O O . LYS A 1 110 ? 19.219 -27.281 -19.344 1 98.12 110 LYS A O 1
ATOM 848 N N . LEU A 1 111 ? 17.609 -25.703 -19.344 1 98.19 111 LEU A N 1
ATOM 849 C CA . LEU A 1 111 ? 16.781 -26.531 -20.234 1 98.19 111 LEU A CA 1
ATOM 850 C C . LEU A 1 111 ? 16.922 -26.078 -21.688 1 98.19 111 LEU A C 1
ATOM 852 O O . LEU A 1 111 ? 16.297 -26.656 -22.578 1 98.19 111 LEU A O 1
ATOM 856 N N . GLN A 1 112 ? 17.75 -25.094 -21.922 1 97.12 112 GLN A N 1
ATOM 857 C CA . GLN A 1 112 ? 17.844 -24.438 -23.219 1 97.12 112 GLN A CA 1
ATOM 858 C C . GLN A 1 112 ? 18.094 -25.453 -24.344 1 97.12 112 GLN A C 1
ATOM 860 O O . GLN A 1 112 ? 17.531 -25.344 -25.422 1 97.12 112 GLN A O 1
ATOM 865 N N . SER A 1 113 ? 18.875 -26.531 -24.109 1 96.75 113 SER A N 1
ATOM 866 C CA . SER A 1 113 ? 19.281 -27.469 -25.156 1 96.75 113 SER A CA 1
ATOM 867 C C . SER A 1 113 ? 18.297 -28.625 -25.266 1 96.75 113 SER A C 1
ATOM 869 O O . SER A 1 113 ? 17.859 -28.969 -26.359 1 96.75 113 SER A O 1
ATOM 871 N N . GLU A 1 114 ? 17.875 -29.234 -24.234 1 96.62 114 GLU A N 1
ATOM 872 C CA . GLU A 1 114 ? 17.109 -30.484 -24.219 1 96.62 114 GLU A CA 1
ATOM 873 C C . GLU A 1 114 ? 15.609 -30.219 -24.312 1 96.62 114 GLU A C 1
ATOM 875 O O . GLU A 1 114 ? 14.867 -31 -24.891 1 96.62 114 GLU A O 1
ATOM 880 N N . PHE A 1 115 ? 15.172 -29.109 -23.688 1 97.5 115 PHE A N 1
ATOM 881 C CA . PHE A 1 115 ? 13.75 -28.766 -23.641 1 97.5 115 PHE A CA 1
ATOM 882 C C . PHE A 1 115 ? 13.539 -27.297 -23.938 1 97.5 115 PHE A C 1
ATOM 884 O O . PHE A 1 115 ? 13.07 -26.547 -23.062 1 97.5 115 PHE A O 1
ATOM 891 N N . PRO A 1 116 ? 13.742 -26.844 -25.125 1 97.62 116 PRO A N 1
ATOM 892 C CA . PRO A 1 116 ? 13.711 -25.422 -25.469 1 97.62 116 PRO A CA 1
ATOM 893 C C . PRO A 1 116 ? 12.336 -24.797 -25.234 1 97.62 116 PRO A C 1
ATOM 895 O O . PRO A 1 116 ? 12.234 -23.594 -24.953 1 97.62 116 PRO A O 1
ATOM 898 N N . GLU A 1 117 ? 11.242 -25.562 -25.406 1 97.62 117 GLU A N 1
ATOM 899 C CA . GLU A 1 117 ? 9.906 -25.047 -25.172 1 97.62 117 GLU A CA 1
ATOM 900 C C . GLU A 1 117 ? 9.719 -24.625 -23.703 1 97.62 117 GLU A C 1
ATOM 902 O O . GLU A 1 117 ? 9.078 -23.609 -23.422 1 97.62 117 GLU A O 1
ATOM 907 N N . PHE A 1 118 ? 10.352 -25.453 -22.812 1 98.31 118 PHE A N 1
ATOM 908 C CA . PHE A 1 118 ? 10.297 -25.109 -21.391 1 98.31 118 PHE A CA 1
ATOM 909 C C . PHE A 1 118 ? 11.188 -23.922 -21.094 1 98.31 118 PHE A C 1
ATOM 911 O O . PHE A 1 118 ? 10.82 -23.047 -20.297 1 98.31 118 PHE A O 1
ATOM 918 N N . SER A 1 119 ? 12.312 -23.906 -21.719 1 98.38 119 SER A N 1
ATOM 919 C CA . SER A 1 119 ? 13.219 -22.766 -21.562 1 98.38 119 SER A CA 1
ATOM 920 C C . SER A 1 119 ? 12.531 -21.469 -21.953 1 98.38 119 SER A C 1
ATOM 922 O O . SER A 1 119 ? 12.602 -20.484 -21.219 1 98.38 119 SER A O 1
ATOM 924 N N . LEU A 1 120 ? 11.82 -21.469 -23.062 1 97.94 120 LEU A N 1
ATOM 925 C CA . LEU A 1 120 ? 11.117 -20.281 -23.531 1 97.94 120 LEU A CA 1
ATOM 926 C C . LEU A 1 120 ? 10 -19.891 -22.562 1 97.94 120 LEU A C 1
ATOM 928 O O . LEU A 1 120 ? 9.805 -18.703 -22.297 1 97.94 120 LEU A O 1
ATOM 932 N N . LEU A 1 121 ? 9.281 -20.875 -22.047 1 97.88 121 LEU A N 1
ATOM 933 C CA . LEU A 1 121 ? 8.227 -20.641 -21.078 1 97.88 121 LEU A CA 1
ATOM 934 C C . LEU A 1 121 ? 8.773 -19.891 -19.859 1 97.88 121 LEU A C 1
ATOM 936 O O . LEU A 1 121 ? 8.188 -18.891 -19.422 1 97.88 121 LEU A O 1
ATOM 940 N N . TYR A 1 122 ? 9.922 -20.344 -19.359 1 98.44 122 TYR A N 1
ATOM 941 C CA . TYR A 1 122 ? 10.477 -19.781 -18.141 1 98.44 122 TYR A CA 1
ATOM 942 C C . TYR A 1 122 ? 11.062 -18.406 -18.391 1 98.44 122 TYR A C 1
ATOM 944 O O . TYR A 1 122 ? 11 -17.531 -17.531 1 98.44 122 TYR A O 1
ATOM 952 N N . ARG A 1 123 ? 11.602 -18.172 -19.578 1 97.69 123 ARG A N 1
ATOM 953 C CA . ARG A 1 123 ? 12.078 -16.844 -19.922 1 97.69 123 ARG A CA 1
ATOM 954 C C . ARG A 1 123 ? 10.922 -15.852 -20.016 1 97.69 123 ARG A C 1
ATOM 956 O O . ARG A 1 123 ? 11.047 -14.703 -19.594 1 97.69 123 ARG A O 1
ATOM 963 N N . ARG A 1 124 ? 9.836 -16.297 -20.547 1 96.81 124 ARG A N 1
ATOM 964 C CA . ARG A 1 124 ? 8.648 -15.453 -20.625 1 96.81 124 ARG A CA 1
ATOM 965 C C . ARG A 1 124 ? 8.125 -15.117 -19.234 1 96.81 124 ARG A C 1
ATOM 967 O O . ARG A 1 124 ? 7.715 -13.984 -18.969 1 96.81 124 ARG A O 1
ATOM 974 N N . GLN A 1 125 ? 8.133 -16.109 -18.375 1 96.44 125 GLN A N 1
ATOM 975 C CA . GLN A 1 125 ? 7.688 -15.883 -17 1 96.44 125 GLN A CA 1
ATOM 976 C C . GLN A 1 125 ? 8.586 -14.875 -16.281 1 96.44 125 GLN A C 1
ATOM 978 O O . GLN A 1 125 ? 8.102 -13.961 -15.617 1 96.44 125 GLN A O 1
ATOM 983 N N . SER A 1 126 ? 9.898 -15.086 -16.453 1 96.81 126 SER A N 1
ATOM 984 C CA . SER A 1 126 ? 10.867 -14.141 -15.898 1 96.81 126 SER A CA 1
ATOM 985 C C . SER A 1 126 ? 10.609 -12.734 -16.406 1 96.81 126 SER A C 1
ATOM 987 O O . SER A 1 126 ? 10.617 -11.773 -15.633 1 96.81 126 SER A O 1
ATOM 989 N N . GLY A 1 127 ? 10.383 -12.609 -17.688 1 95.62 127 GLY A N 1
ATOM 990 C CA . GLY A 1 127 ? 10.078 -11.32 -18.281 1 95.62 127 GLY A CA 1
ATOM 991 C C . GLY A 1 127 ? 8.812 -10.695 -17.75 1 95.62 127 GLY A C 1
ATOM 992 O O . GLY A 1 127 ? 8.758 -9.484 -17.5 1 95.62 127 GLY A O 1
ATOM 993 N N . SER A 1 128 ? 7.805 -11.492 -17.531 1 94.56 128 SER A N 1
ATOM 994 C CA . SER A 1 128 ? 6.539 -11.023 -16.984 1 94.56 128 SER A CA 1
ATOM 995 C C . SER A 1 128 ? 6.719 -10.484 -15.57 1 94.56 128 SER A C 1
ATOM 997 O O . SER A 1 128 ? 6.168 -9.438 -15.219 1 94.56 128 SER A O 1
ATOM 999 N N . PHE A 1 129 ? 7.523 -11.219 -14.758 1 94 129 PHE A N 1
ATOM 1000 C CA . PHE A 1 129 ? 7.801 -10.773 -13.398 1 94 129 PHE A CA 1
ATOM 1001 C C . PHE A 1 129 ? 8.547 -9.445 -13.406 1 94 129 PHE A C 1
ATOM 1003 O O . PHE A 1 129 ? 8.242 -8.539 -12.625 1 94 129 PHE A O 1
ATOM 1010 N N . GLN A 1 130 ? 9.453 -9.305 -14.25 1 92.81 130 GLN A N 1
ATOM 1011 C CA . GLN A 1 130 ? 10.234 -8.078 -14.336 1 92.81 130 GLN A CA 1
ATOM 1012 C C . GLN A 1 130 ? 9.367 -6.895 -14.766 1 92.81 130 GLN A C 1
ATOM 1014 O O . GLN A 1 130 ? 9.484 -5.801 -14.203 1 92.81 130 GLN A O 1
ATOM 1019 N N . LYS A 1 131 ? 8.531 -7.133 -15.719 1 92 131 LYS A N 1
ATOM 1020 C CA . LYS A 1 131 ? 7.621 -6.078 -16.156 1 92 131 LYS A CA 1
ATOM 1021 C C . LYS A 1 131 ? 6.668 -5.668 -15.047 1 92 131 LYS A C 1
ATOM 1023 O O . LYS A 1 131 ? 6.43 -4.48 -14.828 1 92 131 LYS A O 1
ATOM 1028 N N . TYR A 1 132 ? 6.137 -6.656 -14.383 1 90.19 132 TYR A N 1
ATOM 1029 C CA . TYR A 1 132 ? 5.254 -6.383 -13.258 1 90.19 132 TYR A CA 1
ATOM 1030 C C . TYR A 1 132 ? 5.957 -5.531 -12.203 1 90.19 132 TYR A C 1
ATOM 1032 O O . TYR A 1 132 ? 5.383 -4.566 -11.688 1 90.19 132 TYR A O 1
ATOM 1040 N N . ASN A 1 133 ? 7.145 -5.875 -11.914 1 88.75 133 ASN A N 1
ATOM 1041 C CA . ASN A 1 133 ? 7.91 -5.129 -10.922 1 88.75 133 ASN A CA 1
ATOM 1042 C C . ASN A 1 133 ? 8.148 -3.688 -11.359 1 88.75 133 ASN A C 1
ATOM 1044 O O . ASN A 1 133 ? 8.055 -2.764 -10.555 1 88.75 133 ASN A O 1
ATOM 1048 N N . GLN A 1 134 ? 8.414 -3.529 -12.602 1 87.75 134 GLN A N 1
ATOM 1049 C CA . GLN A 1 134 ? 8.602 -2.18 -13.117 1 87.75 134 GLN A CA 1
ATOM 1050 C C . GLN A 1 134 ? 7.324 -1.354 -12.992 1 87.75 134 GLN A C 1
ATOM 1052 O O . GLN A 1 134 ? 7.359 -0.209 -12.539 1 87.75 134 GLN A O 1
ATOM 1057 N N . ASP A 1 135 ? 6.258 -1.968 -13.297 1 86 135 ASP A N 1
ATOM 1058 C CA . ASP A 1 135 ? 4.969 -1.284 -13.203 1 86 135 ASP A CA 1
ATOM 1059 C C . ASP A 1 135 ? 4.621 -0.974 -11.75 1 86 135 ASP A C 1
ATOM 1061 O O . ASP A 1 135 ? 4.102 0.102 -11.445 1 86 135 ASP A O 1
ATOM 1065 N N . PHE A 1 136 ? 4.891 -1.905 -10.969 1 85.19 136 PHE A N 1
ATOM 1066 C CA . PHE A 1 136 ? 4.57 -1.757 -9.555 1 85.19 136 PHE A CA 1
ATOM 1067 C C . PHE A 1 136 ? 5.348 -0.599 -8.945 1 85.19 136 PHE A C 1
ATOM 1069 O O . PHE A 1 136 ? 4.77 0.268 -8.289 1 85.19 136 PHE A O 1
ATOM 1076 N N . VAL A 1 137 ? 6.602 -0.554 -9.195 1 81.75 137 VAL A N 1
ATOM 1077 C CA . VAL A 1 137 ? 7.438 0.464 -8.562 1 81.75 137 VAL A CA 1
ATOM 1078 C C . VAL A 1 137 ? 7.055 1.846 -9.086 1 81.75 137 VAL A C 1
ATOM 1080 O O . VAL A 1 137 ? 7.082 2.828 -8.344 1 81.75 137 VAL A O 1
ATOM 1083 N N . ASN A 1 138 ? 6.637 1.875 -10.305 1 79.81 138 ASN A N 1
ATOM 1084 C CA . ASN A 1 138 ? 6.199 3.15 -10.859 1 79.81 138 ASN A CA 1
ATOM 1085 C C . ASN A 1 138 ? 4.875 3.604 -10.25 1 79.81 138 ASN A C 1
ATOM 1087 O O . ASN A 1 138 ? 4.723 4.773 -9.891 1 79.81 138 ASN A O 1
ATOM 1091 N N . THR A 1 139 ? 4.031 2.639 -10.102 1 78.06 139 THR A N 1
ATOM 1092 C CA . THR A 1 139 ? 2.697 2.936 -9.594 1 78.06 139 THR A CA 1
ATOM 1093 C C . THR A 1 139 ? 2.742 3.27 -8.109 1 78.06 139 THR A C 1
ATOM 1095 O O . THR A 1 139 ? 2.086 4.211 -7.656 1 78.06 139 THR A O 1
ATOM 1098 N N . TRP A 1 140 ? 3.562 2.568 -7.426 1 80.06 140 TRP A N 1
ATOM 1099 C CA . TRP A 1 140 ? 3.607 2.715 -5.977 1 80.06 140 TRP A CA 1
ATOM 1100 C C . TRP A 1 140 ? 4.754 3.629 -5.555 1 80.06 140 TRP A C 1
ATOM 1102 O O . TRP A 1 140 ? 4.91 3.93 -4.371 1 80.06 140 TRP A O 1
ATOM 1112 N N . ARG A 1 141 ? 5.551 4.035 -6.539 1 80.31 141 ARG A N 1
ATOM 1113 C CA . ARG A 1 141 ? 6.652 4.973 -6.344 1 80.31 141 ARG A CA 1
ATOM 1114 C C . ARG A 1 141 ? 7.684 4.406 -5.371 1 80.31 141 ARG A C 1
ATOM 1116 O O . ARG A 1 141 ? 8.094 5.086 -4.43 1 80.31 141 ARG A O 1
ATOM 1123 N N . ILE A 1 142 ? 7.992 3.281 -5.539 1 81.19 142 ILE A N 1
ATOM 1124 C CA . ILE A 1 142 ? 9.078 2.619 -4.828 1 81.19 142 ILE A CA 1
ATOM 1125 C C . ILE A 1 142 ? 10.297 2.496 -5.746 1 81.19 142 ILE A C 1
ATOM 1127 O O . ILE A 1 142 ? 10.156 2.266 -6.949 1 81.19 142 ILE A O 1
ATOM 1131 N N . LYS A 1 143 ? 11.469 2.771 -5.262 1 79 143 LYS A N 1
ATOM 1132 C CA . LYS A 1 143 ? 12.68 2.82 -6.074 1 79 143 LYS A CA 1
ATOM 1133 C C . LYS A 1 143 ? 12.914 1.495 -6.793 1 79 143 LYS A C 1
ATOM 1135 O O . LYS A 1 143 ? 13.398 1.474 -7.926 1 79 143 LYS A O 1
ATOM 1140 N N . GLY A 1 144 ? 12.656 0.458 -6.012 1 80.69 144 GLY A N 1
ATOM 1141 C CA . GLY A 1 144 ? 12.805 -0.878 -6.566 1 80.69 144 GLY A CA 1
ATOM 1142 C C . GLY A 1 144 ? 12.188 -1.959 -5.695 1 80.69 144 GLY A C 1
ATOM 1143 O O . GLY A 1 144 ? 12.102 -1.804 -4.477 1 80.69 144 GLY A O 1
ATOM 1144 N N . ALA A 1 145 ? 11.828 -3.018 -6.332 1 75.75 145 ALA A N 1
ATOM 1145 C CA . ALA A 1 145 ? 11.258 -4.133 -5.582 1 75.75 145 ALA A CA 1
ATOM 1146 C C . ALA A 1 145 ? 12.289 -4.758 -4.648 1 75.75 145 ALA A C 1
ATOM 1148 O O . ALA A 1 145 ? 11.938 -5.461 -3.701 1 75.75 145 ALA A O 1
ATOM 1149 N N . ASP A 1 146 ? 13.57 -4.516 -4.992 1 79.75 146 ASP A N 1
ATOM 1150 C CA . ASP A 1 146 ? 14.641 -5.004 -4.125 1 79.75 146 ASP A CA 1
ATOM 1151 C C . ASP A 1 146 ? 14.68 -4.219 -2.814 1 79.75 146 ASP A C 1
ATOM 1153 O O . ASP A 1 146 ? 15.383 -4.605 -1.876 1 79.75 146 ASP A O 1
ATOM 1157 N N . SER A 1 147 ? 13.836 -3.264 -2.707 1 84.06 147 SER A N 1
ATOM 1158 C CA . SER A 1 147 ? 13.766 -2.447 -1.499 1 84.06 147 SER A CA 1
ATOM 1159 C C . SER A 1 147 ? 12.734 -2.994 -0.52 1 84.06 147 SER A C 1
ATOM 1161 O O . SER A 1 147 ? 12.492 -2.4 0.535 1 84.06 147 SER A O 1
ATOM 1163 N N . ILE A 1 148 ? 12.148 -4.105 -0.869 1 85.62 148 ILE A N 1
ATOM 1164 C CA . ILE A 1 148 ? 11.117 -4.707 -0.037 1 85.62 148 ILE A CA 1
ATOM 1165 C C . ILE A 1 148 ? 11.68 -5.93 0.684 1 85.62 148 ILE A C 1
ATOM 1167 O O . ILE A 1 148 ? 12.406 -6.73 0.088 1 85.62 148 ILE A O 1
ATOM 1171 N N . VAL A 1 149 ? 11.391 -6.039 1.924 1 87.88 149 VAL A N 1
ATOM 1172 C CA . VAL A 1 149 ? 11.773 -7.203 2.719 1 87.88 149 VAL A CA 1
ATOM 1173 C C . VAL A 1 149 ? 10.711 -8.289 2.596 1 87.88 149 VAL A C 1
ATOM 1175 O O . VAL A 1 149 ? 9.516 -8.016 2.75 1 87.88 149 VAL A O 1
ATOM 1178 N N . LEU A 1 150 ? 11.148 -9.453 2.309 1 91.94 150 LEU A N 1
ATOM 1179 C CA . LEU A 1 150 ? 10.211 -10.555 2.158 1 91.94 150 LEU A CA 1
ATOM 1180 C C . LEU A 1 150 ? 9.672 -11 3.514 1 91.94 150 LEU A C 1
ATOM 1182 O O . LEU A 1 150 ? 10.438 -11.227 4.449 1 91.94 150 LEU A O 1
ATOM 1186 N N . GLY A 1 151 ? 8.445 -11.094 3.619 1 90.94 151 GLY A N 1
ATOM 1187 C CA . GLY A 1 151 ? 7.844 -11.773 4.754 1 90.94 151 GLY A CA 1
ATOM 1188 C C . GLY A 1 151 ? 8.016 -13.281 4.711 1 90.94 151 GLY A C 1
ATOM 1189 O O . GLY A 1 151 ? 8.547 -13.82 3.736 1 90.94 151 GLY A O 1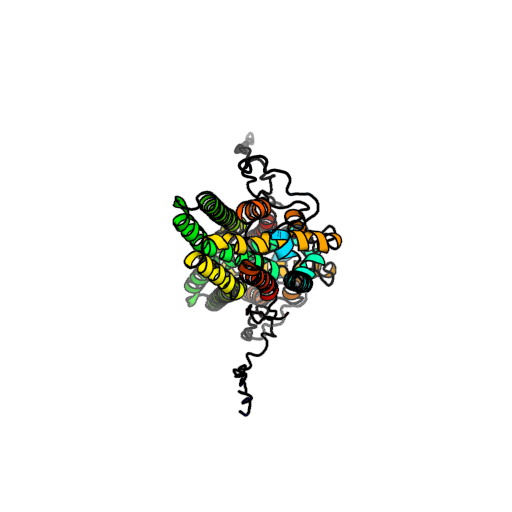
ATOM 1190 N N . GLU A 1 152 ? 7.523 -13.891 5.688 1 91.5 152 GLU A N 1
ATOM 1191 C CA . GLU A 1 152 ? 7.754 -15.32 5.855 1 91.5 152 GLU A CA 1
ATOM 1192 C C . GLU A 1 152 ? 7.094 -16.125 4.73 1 91.5 152 GLU A C 1
ATOM 1194 O O . GLU A 1 152 ? 7.723 -17 4.137 1 91.5 152 GLU A O 1
ATOM 1199 N N . ALA A 1 153 ? 5.832 -15.891 4.418 1 94.62 153 ALA A N 1
ATOM 1200 C CA . ALA A 1 153 ? 5.121 -16.641 3.385 1 94.62 153 ALA A CA 1
ATOM 1201 C C . ALA A 1 153 ? 5.785 -16.453 2.023 1 94.62 153 ALA A C 1
ATOM 1203 O O . ALA A 1 153 ? 5.988 -17.422 1.29 1 94.62 153 ALA A O 1
ATOM 1204 N N . ALA A 1 154 ? 6.164 -15.234 1.71 1 95.19 154 ALA A N 1
ATOM 1205 C CA . ALA A 1 154 ? 6.82 -14.945 0.436 1 95.19 154 ALA A CA 1
ATOM 1206 C C . ALA A 1 154 ? 8.18 -15.633 0.354 1 95.19 154 ALA A C 1
ATOM 1208 O O . ALA A 1 154 ? 8.539 -16.188 -0.687 1 95.19 154 ALA A O 1
ATOM 1209 N N . LYS A 1 155 ? 8.914 -15.602 1.433 1 95 155 LYS A N 1
ATOM 1210 C CA . LYS A 1 155 ? 10.211 -16.266 1.483 1 95 155 LYS A CA 1
ATOM 1211 C C . LYS A 1 155 ? 10.086 -17.75 1.199 1 95 155 LYS A C 1
ATOM 1213 O O . LYS A 1 155 ? 10.867 -18.312 0.423 1 95 155 LYS A O 1
ATOM 1218 N N . THR A 1 156 ? 9.133 -18.312 1.837 1 95.81 156 THR A N 1
ATOM 1219 C CA . THR A 1 156 ? 8.906 -19.75 1.653 1 95.81 156 THR A CA 1
ATOM 1220 C C . THR A 1 156 ? 8.555 -20.047 0.201 1 95.81 156 THR A C 1
ATOM 1222 O O . THR A 1 156 ? 9.047 -21.031 -0.369 1 95.81 156 THR A O 1
ATOM 1225 N N . TYR A 1 157 ? 7.75 -19.266 -0.39 1 96.62 157 TYR A N 1
ATOM 1226 C CA . TYR A 1 157 ? 7.324 -19.438 -1.773 1 96.62 157 TYR A CA 1
ATOM 1227 C C . TYR A 1 157 ? 8.508 -19.359 -2.727 1 96.62 157 TYR A C 1
ATOM 1229 O O . TYR A 1 157 ? 8.688 -20.219 -3.584 1 96.62 157 TYR A O 1
ATOM 1237 N N . VAL A 1 158 ? 9.367 -18.359 -2.527 1 97.38 158 VAL A N 1
ATOM 1238 C CA . VAL A 1 158 ? 10.547 -18.156 -3.359 1 97.38 158 VAL A CA 1
ATOM 1239 C C . VAL A 1 158 ? 11.5 -19.328 -3.203 1 97.38 158 VAL A C 1
ATOM 1241 O O . VAL A 1 158 ? 12.023 -19.844 -4.191 1 97.38 158 VAL A O 1
ATOM 1244 N N . LYS A 1 159 ? 11.664 -19.734 -1.972 1 96.69 159 LYS A N 1
ATOM 1245 C CA . LYS A 1 159 ? 12.547 -20.875 -1.698 1 96.69 159 LYS A CA 1
ATOM 1246 C C . LYS A 1 159 ? 12.039 -22.141 -2.373 1 96.69 159 LYS A C 1
ATOM 1248 O O . LYS A 1 159 ? 12.828 -22.922 -2.916 1 96.69 159 LYS A O 1
ATOM 1253 N N . TYR A 1 160 ? 10.781 -22.344 -2.297 1 97.12 160 TYR A N 1
ATOM 1254 C CA . TYR A 1 160 ? 10.117 -23.484 -2.93 1 97.12 160 TYR A CA 1
ATOM 1255 C C . TYR A 1 160 ? 10.391 -23.516 -4.43 1 97.12 160 TYR A C 1
ATOM 1257 O O . TYR A 1 160 ? 10.82 -24.531 -4.969 1 97.12 160 TYR A O 1
ATOM 1265 N N . GLU A 1 161 ? 10.25 -22.422 -5.109 1 98 161 GLU A N 1
ATOM 1266 C CA . GLU A 1 161 ? 10.484 -22.344 -6.547 1 98 161 GLU A CA 1
ATOM 1267 C C . GLU A 1 161 ? 11.969 -22.453 -6.875 1 98 161 GLU A C 1
ATOM 1269 O O . GLU A 1 161 ? 12.344 -23.094 -7.859 1 98 161 GLU A O 1
ATOM 1274 N N . SER A 1 162 ? 12.766 -21.875 -6.035 1 98.19 162 SER A N 1
ATOM 1275 C CA . SER A 1 162 ? 14.211 -21.969 -6.207 1 98.19 162 SER A CA 1
ATOM 1276 C C . SER A 1 162 ? 14.688 -23.422 -6.113 1 98.19 162 SER A C 1
ATOM 1278 O O . SER A 1 162 ? 15.492 -23.875 -6.93 1 98.19 162 SER A O 1
ATOM 1280 N N . ALA A 1 163 ? 14.164 -24.125 -5.18 1 97.44 163 ALA A N 1
ATOM 1281 C CA . ALA A 1 163 ? 14.547 -25.516 -4.992 1 97.44 163 ALA A CA 1
ATOM 1282 C C . ALA A 1 163 ? 14.172 -26.359 -6.215 1 97.44 163 ALA A C 1
ATOM 1284 O O . ALA A 1 163 ? 14.977 -27.172 -6.684 1 97.44 163 ALA A O 1
ATOM 1285 N N . ILE A 1 164 ? 13.031 -26.156 -6.75 1 97.94 164 ILE A N 1
ATOM 1286 C CA . ILE A 1 164 ? 12.578 -26.906 -7.918 1 97.94 164 ILE A CA 1
ATOM 1287 C C . ILE A 1 164 ? 13.453 -26.562 -9.125 1 97.94 164 ILE A C 1
ATOM 1289 O O . ILE A 1 164 ? 13.859 -27.438 -9.875 1 97.94 164 ILE A O 1
ATOM 1293 N N . SER A 1 165 ? 13.766 -25.234 -9.312 1 98.44 165 SER A N 1
ATOM 1294 C CA . SER A 1 165 ? 14.562 -24.781 -10.453 1 98.44 165 SER A CA 1
ATOM 1295 C C . SER A 1 165 ? 15.945 -25.422 -10.445 1 98.44 165 SER A C 1
ATOM 1297 O O . SER A 1 165 ? 16.531 -25.656 -11.5 1 98.44 165 SER A O 1
ATOM 1299 N N . GLN A 1 166 ? 16.391 -25.75 -9.25 1 97.56 166 GLN A N 1
ATOM 1300 C CA . GLN A 1 166 ? 17.734 -26.328 -9.094 1 97.56 166 GLN A CA 1
ATOM 1301 C C . GLN A 1 166 ? 17.703 -27.828 -9.312 1 97.56 166 GLN A C 1
ATOM 1303 O O . GLN A 1 166 ? 18.562 -28.375 -10.016 1 97.56 166 GLN A O 1
ATOM 1308 N N . SER A 1 167 ? 16.75 -28.516 -8.852 1 97.19 167 SER A N 1
ATOM 1309 C CA . SER A 1 167 ? 16.781 -29.969 -8.797 1 97.19 167 SER A CA 1
ATOM 1310 C C . SER A 1 167 ? 15.992 -30.578 -9.938 1 97.19 167 SER A C 1
ATOM 1312 O O . SER A 1 167 ? 16.406 -31.594 -10.508 1 97.19 167 SER A O 1
ATOM 1314 N N . GLN A 1 168 ? 14.828 -30.031 -10.234 1 97.38 168 GLN A N 1
ATOM 1315 C CA . GLN A 1 168 ? 13.938 -30.547 -11.266 1 97.38 168 GLN A CA 1
ATOM 1316 C C . GLN A 1 168 ? 13.367 -29.406 -12.117 1 97.38 168 GLN A C 1
ATOM 1318 O O . GLN A 1 168 ? 12.148 -29.188 -12.133 1 97.38 168 GLN A O 1
ATOM 1323 N N . PRO A 1 169 ? 14.258 -28.781 -12.898 1 98 169 PRO A N 1
ATOM 1324 C CA . PRO A 1 169 ? 13.852 -27.547 -13.586 1 98 169 PRO A CA 1
ATOM 1325 C C . PRO A 1 169 ? 12.656 -27.75 -14.516 1 98 169 PRO A C 1
ATOM 1327 O O . PRO A 1 169 ? 11.867 -26.828 -14.727 1 98 169 PRO A O 1
ATOM 1330 N N . ARG A 1 170 ? 12.461 -28.953 -15.094 1 97.19 170 ARG A N 1
ATOM 1331 C CA . ARG A 1 170 ? 11.32 -29.188 -15.977 1 97.19 170 ARG A CA 1
ATOM 1332 C C . ARG A 1 170 ? 10.008 -29.125 -15.203 1 97.19 170 ARG A C 1
ATOM 1334 O O . ARG A 1 170 ? 8.969 -28.781 -15.766 1 97.19 170 ARG A O 1
ATOM 1341 N N . LYS A 1 171 ? 10.023 -29.391 -13.883 1 97.75 171 LYS A N 1
ATOM 1342 C CA . LYS A 1 171 ? 8.828 -29.406 -13.047 1 97.75 171 LYS A CA 1
ATOM 1343 C C . LYS A 1 171 ? 8.461 -28 -12.578 1 97.75 171 LYS A C 1
ATOM 1345 O O . LYS A 1 171 ? 7.406 -27.781 -11.984 1 97.75 171 LYS A O 1
ATOM 1350 N N . LEU A 1 172 ? 9.312 -26.984 -12.891 1 98.56 172 LEU A N 1
ATOM 1351 C CA . LEU A 1 172 ? 9.062 -25.625 -12.406 1 98.56 172 LEU A CA 1
ATOM 1352 C C . LEU A 1 172 ? 7.754 -25.078 -12.977 1 98.56 172 LEU A C 1
ATOM 1354 O O . LEU A 1 172 ? 7.086 -24.266 -12.328 1 98.56 172 LEU A O 1
ATOM 1358 N N . CYS A 1 173 ? 7.34 -25.578 -14.164 1 98.44 173 CYS A N 1
ATOM 1359 C CA . CYS A 1 173 ? 6.078 -25.156 -14.75 1 98.44 173 CYS A CA 1
ATOM 1360 C C . CYS A 1 173 ? 4.906 -25.516 -13.844 1 98.44 173 CYS A C 1
ATOM 1362 O O . CYS A 1 173 ? 3.891 -24.812 -13.828 1 98.44 173 CYS A O 1
ATOM 1364 N N . ILE A 1 174 ? 5.047 -26.547 -13 1 98.31 174 ILE A N 1
ATOM 1365 C CA . ILE A 1 174 ? 4.012 -26.969 -12.062 1 98.31 174 ILE A CA 1
ATOM 1366 C C . ILE A 1 174 ? 3.91 -25.969 -10.922 1 98.31 174 ILE A C 1
ATOM 1368 O O . ILE A 1 174 ? 2.824 -25.734 -10.391 1 98.31 174 ILE A O 1
ATOM 1372 N N . ALA A 1 175 ? 5.031 -25.328 -10.578 1 97.62 175 ALA A N 1
ATOM 1373 C CA . ALA A 1 175 ? 5.055 -24.328 -9.523 1 97.62 175 ALA A CA 1
ATOM 1374 C C . ALA A 1 175 ? 4.387 -23.031 -9.984 1 97.62 175 ALA A C 1
ATOM 1376 O O . ALA A 1 175 ? 4.016 -22.188 -9.164 1 97.62 175 ALA A O 1
ATOM 1377 N N . MET A 1 176 ? 4.18 -22.859 -11.281 1 97.56 176 MET A N 1
ATOM 1378 C CA . MET A 1 176 ? 3.531 -21.688 -11.867 1 97.56 176 MET A CA 1
ATOM 1379 C C . MET A 1 176 ? 2.014 -21.844 -11.867 1 97.56 176 MET A C 1
ATOM 1381 O O . MET A 1 176 ? 1.279 -20.859 -11.938 1 97.56 176 MET A O 1
ATOM 1385 N N . LEU A 1 177 ? 1.528 -23 -11.75 1 97.5 177 LEU A N 1
ATOM 1386 C CA . LEU A 1 177 ? 0.136 -23.344 -12.031 1 97.5 177 LEU A CA 1
ATOM 1387 C C . LEU A 1 177 ? -0.776 -22.844 -10.914 1 97.5 177 LEU A C 1
ATOM 1389 O O . LEU A 1 177 ? -1.892 -22.391 -11.172 1 97.5 177 LEU A O 1
ATOM 1393 N N . PRO A 1 178 ? -0.322 -22.938 -9.656 1 97.56 178 PRO A N 1
ATOM 1394 C CA . PRO A 1 178 ? -1.232 -22.609 -8.562 1 97.56 178 PRO A CA 1
ATOM 1395 C C . PRO A 1 178 ? -1.859 -21.219 -8.711 1 97.56 178 PRO A C 1
ATOM 1397 O O . PRO A 1 178 ? -3.086 -21.094 -8.695 1 97.56 178 PRO A O 1
ATOM 1400 N N . CYS A 1 179 ? -1.113 -20.188 -8.914 1 96.75 179 CYS A N 1
ATOM 1401 C CA . CYS A 1 179 ? -1.694 -18.859 -9.023 1 96.75 179 CYS A CA 1
ATOM 1402 C C . CYS A 1 179 ? -2.545 -18.734 -10.281 1 96.75 179 CYS A C 1
ATOM 1404 O O . CYS A 1 179 ? -3.586 -18.062 -10.266 1 96.75 179 CYS A O 1
ATOM 1406 N N . GLN A 1 180 ? -2.129 -19.391 -11.328 1 95.88 180 GLN A N 1
ATOM 1407 C CA . GLN A 1 180 ? -2.801 -19.266 -12.617 1 95.88 180 GLN A CA 1
ATOM 1408 C C . GLN A 1 180 ? -4.156 -19.969 -12.594 1 95.88 180 GLN A C 1
ATOM 1410 O O . GLN A 1 180 ? -5.043 -19.641 -13.391 1 95.88 180 GLN A O 1
ATOM 1415 N N . MET A 1 181 ? -4.309 -20.969 -11.789 1 97.44 181 MET A N 1
ATOM 1416 C CA . MET A 1 181 ? -5.57 -21.703 -11.742 1 97.44 181 MET A CA 1
ATOM 1417 C C . MET A 1 181 ? -6.398 -21.281 -10.531 1 97.44 181 MET A C 1
ATOM 1419 O O . MET A 1 181 ? -7.621 -21.172 -10.625 1 97.44 181 MET A O 1
ATOM 1423 N N . LEU A 1 182 ? -5.754 -21.047 -9.406 1 98.19 182 LEU A N 1
ATOM 1424 C CA . LEU A 1 182 ? -6.441 -20.734 -8.164 1 98.19 182 LEU A CA 1
ATOM 1425 C C . LEU A 1 182 ? -7.113 -19.375 -8.242 1 98.19 182 LEU A C 1
ATOM 1427 O O . LEU A 1 182 ? -8.266 -19.219 -7.84 1 98.19 182 LEU A O 1
ATOM 1431 N N . TRP A 1 183 ? -6.418 -18.344 -8.766 1 97.62 183 TRP A N 1
ATOM 1432 C CA . TRP A 1 183 ? -6.922 -16.969 -8.727 1 97.62 183 TRP A CA 1
ATOM 1433 C C . TRP A 1 183 ? -8.18 -16.828 -9.57 1 97.62 183 TRP A C 1
ATOM 1435 O O . TRP A 1 183 ? -9.18 -16.266 -9.117 1 97.62 183 TRP A O 1
ATOM 1445 N N . PRO A 1 184 ? -8.188 -17.375 -10.844 1 97.31 184 PRO A N 1
ATOM 1446 C CA . PRO A 1 184 ? -9.453 -17.344 -11.586 1 97.31 184 PRO A CA 1
ATOM 1447 C C . PRO A 1 184 ? -10.578 -18.094 -10.867 1 97.31 184 PRO A C 1
ATOM 1449 O O . PRO A 1 184 ? -11.727 -17.656 -10.883 1 97.31 184 PRO A O 1
ATOM 1452 N N . LYS A 1 185 ? -10.266 -19.219 -10.25 1 97.75 185 LYS A N 1
ATOM 1453 C CA . LYS A 1 185 ? -11.258 -19.969 -9.484 1 97.75 185 LYS A CA 1
ATOM 1454 C C . LYS A 1 185 ? -11.852 -19.125 -8.367 1 97.75 185 LYS A C 1
ATOM 1456 O O . LYS A 1 185 ? -13.07 -19.047 -8.211 1 97.75 185 LYS A O 1
ATOM 1461 N N . LEU A 1 186 ? -11.016 -18.469 -7.605 1 98.12 186 LEU A N 1
ATOM 1462 C CA . LEU A 1 186 ? -11.461 -17.625 -6.508 1 98.12 186 LEU A CA 1
ATOM 1463 C C . LEU A 1 186 ? -12.273 -16.438 -7.031 1 98.12 186 LEU A C 1
ATOM 1465 O O . LEU A 1 186 ? -13.336 -16.125 -6.488 1 98.12 186 LEU A O 1
ATOM 1469 N N . ALA A 1 187 ? -11.742 -15.781 -8.094 1 97.75 187 ALA A N 1
ATOM 1470 C CA . ALA A 1 187 ? -12.438 -14.633 -8.672 1 97.75 187 ALA A CA 1
ATOM 1471 C C . ALA A 1 187 ? -13.82 -15.023 -9.188 1 97.75 187 ALA A C 1
ATOM 1473 O O . ALA A 1 187 ? -14.789 -14.289 -8.977 1 97.75 187 ALA A O 1
ATOM 1474 N N . ASN A 1 188 ? -13.945 -16.156 -9.828 1 96.94 188 ASN A N 1
ATOM 1475 C CA . ASN A 1 188 ? -15.219 -16.625 -10.352 1 96.94 188 ASN A CA 1
ATOM 1476 C C . ASN A 1 188 ? -16.188 -17 -9.227 1 96.94 188 ASN A C 1
ATOM 1478 O O . ASN A 1 188 ? -17.359 -16.609 -9.258 1 96.94 188 ASN A O 1
ATOM 1482 N N . ASP A 1 189 ? -15.703 -17.719 -8.258 1 97.12 189 ASP A N 1
ATOM 1483 C CA . ASP A 1 189 ? -16.562 -18.234 -7.188 1 97.12 189 ASP A CA 1
ATOM 1484 C C . ASP A 1 189 ? -17.047 -17.094 -6.285 1 97.12 189 ASP A C 1
ATOM 1486 O O . ASP A 1 189 ? -18.188 -17.109 -5.836 1 97.12 189 ASP A O 1
ATOM 1490 N N . MET A 1 190 ? -16.125 -16.156 -6.043 1 97.31 190 MET A N 1
ATOM 1491 C CA . MET A 1 190 ? -16.422 -15.141 -5.035 1 97.31 190 MET A CA 1
ATOM 1492 C C . MET A 1 190 ? -16.859 -13.828 -5.684 1 97.31 190 MET A C 1
ATOM 1494 O O . MET A 1 190 ? -17.391 -12.945 -5.012 1 97.31 190 MET A O 1
ATOM 1498 N N . GLY A 1 191 ? -16.625 -13.688 -6.961 1 94.19 191 GLY A N 1
ATOM 1499 C CA . GLY A 1 191 ? -16.906 -12.453 -7.676 1 94.19 191 GLY A CA 1
ATOM 1500 C C . GLY A 1 191 ? -18.359 -12.039 -7.602 1 94.19 191 GLY A C 1
ATOM 1501 O O . GLY A 1 191 ? -18.672 -10.852 -7.648 1 94.19 191 GLY A O 1
ATOM 1502 N N . ARG A 1 192 ? -19.266 -12.961 -7.418 1 91.44 192 ARG A N 1
ATOM 1503 C CA . ARG A 1 192 ? -20.703 -12.664 -7.363 1 91.44 192 ARG A CA 1
ATOM 1504 C C . ARG A 1 192 ? -21.047 -11.906 -6.086 1 91.44 192 ARG A C 1
ATOM 1506 O O . ARG A 1 192 ? -22.031 -11.164 -6.051 1 91.44 192 ARG A O 1
ATOM 1513 N N . GLU A 1 193 ? -20.203 -12.078 -5.133 1 92.62 193 GLU A N 1
ATOM 1514 C CA . GLU A 1 193 ? -20.438 -11.422 -3.85 1 92.62 193 GLU A CA 1
ATOM 1515 C C . GLU A 1 193 ? -19.906 -9.984 -3.869 1 92.62 193 GLU A C 1
ATOM 1517 O O . GLU A 1 193 ? -20.234 -9.188 -2.988 1 92.62 193 GLU A O 1
ATOM 1522 N N . VAL A 1 194 ? -19.109 -9.719 -4.797 1 95.25 194 VAL A N 1
ATOM 1523 C CA . VAL A 1 194 ? -18.438 -8.422 -4.859 1 95.25 194 VAL A CA 1
ATOM 1524 C C . VAL A 1 194 ? -19.375 -7.379 -5.453 1 95.25 194 VAL A C 1
ATOM 1526 O O . VAL A 1 194 ? -19.703 -7.43 -6.641 1 95.25 194 VAL A O 1
ATOM 1529 N N . ARG A 1 195 ? -19.781 -6.441 -4.68 1 93.19 195 ARG A N 1
ATOM 1530 C CA . ARG A 1 195 ? -20.75 -5.426 -5.082 1 93.19 195 ARG A CA 1
ATOM 1531 C C . ARG A 1 195 ? -20.062 -4.23 -5.723 1 93.19 195 ARG A C 1
ATOM 1533 O O . ARG A 1 195 ? -18.844 -4.051 -5.57 1 93.19 195 ARG A O 1
ATOM 1540 N N . GLU A 1 196 ? -20.844 -3.461 -6.449 1 93.25 196 GLU A N 1
ATOM 1541 C CA . GLU A 1 196 ? -20.328 -2.205 -6.98 1 93.25 196 GLU A CA 1
ATOM 1542 C C . GLU A 1 196 ? -19.828 -1.292 -5.863 1 93.25 196 GLU A C 1
ATOM 1544 O O . GLU A 1 196 ? -20.484 -1.171 -4.82 1 93.25 196 GLU A O 1
ATOM 1549 N N . GLY A 1 197 ? -18.719 -0.691 -6.059 1 92.75 197 GLY A N 1
ATOM 1550 C CA . GLY A 1 197 ? -18.172 0.186 -5.039 1 92.75 197 GLY A CA 1
ATOM 1551 C C . GLY A 1 197 ? -17.188 -0.514 -4.125 1 92.75 197 GLY A C 1
ATOM 1552 O O . GLY A 1 197 ? -16.5 0.133 -3.32 1 92.75 197 GLY A O 1
ATOM 1553 N N . ASN A 1 198 ? -17.141 -1.852 -4.219 1 95.31 198 ASN A N 1
ATOM 1554 C CA . ASN A 1 198 ? -16.141 -2.613 -3.463 1 95.31 198 ASN A CA 1
ATOM 1555 C C . ASN A 1 198 ? -14.719 -2.205 -3.83 1 95.31 198 ASN A C 1
ATOM 1557 O O . ASN A 1 198 ? -14.344 -2.248 -5 1 95.31 198 ASN A O 1
ATOM 1561 N N . PRO A 1 199 ? -13.938 -1.814 -2.85 1 95.81 199 PRO A N 1
ATOM 1562 C CA . PRO A 1 199 ? -12.602 -1.288 -3.127 1 95.81 199 PRO A CA 1
ATOM 1563 C C . PRO A 1 199 ? -11.688 -2.312 -3.799 1 95.81 199 PRO A C 1
ATOM 1565 O O . PRO A 1 199 ? -10.648 -1.95 -4.359 1 95.81 199 PRO A O 1
ATOM 1568 N N . TYR A 1 200 ? -12.047 -3.529 -3.777 1 96.81 200 TYR A N 1
ATOM 1569 C CA . TYR A 1 200 ? -11.18 -4.602 -4.254 1 96.81 200 TYR A CA 1
ATOM 1570 C C . TYR A 1 200 ? -11.742 -5.234 -5.523 1 96.81 200 TYR A C 1
ATOM 1572 O O . TYR A 1 200 ? -11.219 -6.238 -6.004 1 96.81 200 TYR A O 1
ATOM 1580 N N . LYS A 1 201 ? -12.805 -4.695 -6.062 1 95.88 201 LYS A N 1
ATOM 1581 C CA . LYS A 1 201 ? -13.5 -5.23 -7.227 1 95.88 201 LYS A CA 1
ATOM 1582 C C . LYS A 1 201 ? -12.547 -5.387 -8.414 1 95.88 201 LYS A C 1
ATOM 1584 O O . LYS A 1 201 ? -12.617 -6.375 -9.141 1 95.88 201 LYS A O 1
ATOM 1589 N N . PRO A 1 202 ? -11.578 -4.48 -8.594 1 93.56 202 PRO A N 1
ATOM 1590 C CA . PRO A 1 202 ? -10.672 -4.641 -9.734 1 93.56 202 PRO A CA 1
ATOM 1591 C C . PRO A 1 202 ? -9.891 -5.953 -9.688 1 93.56 202 PRO A C 1
ATOM 1593 O O . PRO A 1 202 ? -9.656 -6.57 -10.727 1 93.56 202 PRO A O 1
ATOM 1596 N N . TRP A 1 203 ? -9.461 -6.402 -8.531 1 94.5 203 TRP A N 1
ATOM 1597 C CA . TRP A 1 203 ? -8.75 -7.668 -8.422 1 94.5 203 TRP A CA 1
ATOM 1598 C C . TRP A 1 203 ? -9.594 -8.82 -8.969 1 94.5 203 TRP A C 1
ATOM 1600 O O . TRP A 1 203 ? -9.102 -9.641 -9.742 1 94.5 203 TRP A O 1
ATOM 1610 N N . PHE A 1 204 ? -10.875 -8.898 -8.578 1 96.56 204 PHE A N 1
ATOM 1611 C CA . PHE A 1 204 ? -11.773 -9.969 -9.023 1 96.56 204 PHE A CA 1
ATOM 1612 C C . PHE A 1 204 ? -12.031 -9.875 -10.523 1 96.56 204 PHE A C 1
ATOM 1614 O O . PHE A 1 204 ? -11.977 -10.883 -11.227 1 96.56 204 PHE A O 1
ATOM 1621 N N . ASP A 1 205 ? -12.219 -8.617 -10.977 1 95.25 205 ASP A N 1
ATOM 1622 C CA . ASP A 1 205 ? -12.5 -8.422 -12.391 1 95.25 205 ASP A CA 1
ATOM 1623 C C . ASP A 1 205 ? -11.305 -8.836 -13.25 1 95.25 205 ASP A C 1
ATOM 1625 O O . ASP A 1 205 ? -11.477 -9.461 -14.305 1 95.25 205 ASP A O 1
ATOM 1629 N N . GLU A 1 206 ? -10.133 -8.562 -12.781 1 93.12 206 GLU A N 1
ATOM 1630 C CA . GLU A 1 206 ? -8.914 -8.805 -13.555 1 93.12 206 GLU A CA 1
ATOM 1631 C C . GLU A 1 206 ? -8.547 -10.289 -13.547 1 93.12 206 GLU A C 1
ATOM 1633 O O . GLU A 1 206 ? -7.852 -10.766 -14.453 1 93.12 206 GLU A O 1
ATOM 1638 N N . ASN A 1 207 ? -9.016 -11.023 -12.539 1 95.5 207 ASN A N 1
ATOM 1639 C CA . ASN A 1 207 ? -8.586 -12.414 -12.414 1 95.5 207 ASN A CA 1
ATOM 1640 C C . ASN A 1 207 ? -9.688 -13.383 -12.852 1 95.5 207 ASN A C 1
ATOM 1642 O O . ASN A 1 207 ? -9.477 -14.594 -12.883 1 95.5 207 ASN A O 1
ATOM 1646 N N . LYS A 1 208 ? -10.789 -12.852 -13.281 1 94.69 208 LYS A N 1
ATOM 1647 C CA . LYS A 1 208 ? -11.852 -13.719 -13.797 1 94.69 208 LYS A CA 1
ATOM 1648 C C . LYS A 1 208 ? -11.461 -14.32 -15.141 1 94.69 208 LYS A C 1
ATOM 1650 O O . LYS A 1 208 ? -10.914 -13.633 -16 1 94.69 208 LYS A O 1
ATOM 1655 N N . SER A 1 209 ? -11.641 -15.555 -15.203 1 93.19 209 SER A N 1
ATOM 1656 C CA . SER A 1 209 ? -11.422 -16.266 -16.453 1 93.19 209 SER A CA 1
ATOM 1657 C C . SER A 1 209 ? -12.203 -17.562 -16.5 1 93.19 209 SER A C 1
ATOM 1659 O O . SER A 1 209 ? -12.312 -18.266 -15.492 1 93.19 209 SER A O 1
ATOM 1661 N N . ASP A 1 210 ? -12.711 -17.969 -17.703 1 91 210 ASP A N 1
ATOM 1662 C CA . ASP A 1 210 ? -13.461 -19.203 -17.875 1 91 210 ASP A CA 1
ATOM 1663 C C . ASP A 1 210 ? -12.75 -20.141 -18.859 1 91 210 ASP A C 1
ATOM 1665 O O . ASP A 1 210 ? -13.32 -21.141 -19.297 1 91 210 ASP A O 1
ATOM 1669 N N . HIS A 1 211 ? -11.57 -19.75 -19.203 1 92.56 211 HIS A N 1
ATOM 1670 C CA . HIS A 1 211 ? -10.82 -20.562 -20.156 1 92.56 211 HIS A CA 1
ATOM 1671 C C . HIS A 1 211 ? -9.453 -20.938 -19.609 1 92.56 211 HIS A C 1
ATOM 1673 O O . HIS A 1 211 ? -8.883 -20.203 -18.781 1 92.56 211 HIS A O 1
ATOM 1679 N N . PRO A 1 212 ? -9.016 -22.094 -20.047 1 93.81 212 PRO A N 1
ATOM 1680 C CA . PRO A 1 212 ? -7.664 -22.438 -19.625 1 93.81 212 PRO A CA 1
ATOM 1681 C C . PRO A 1 212 ? -6.617 -21.422 -20.078 1 93.81 212 PRO A C 1
ATOM 1683 O O . PRO A 1 212 ? -6.719 -20.875 -21.172 1 93.81 212 PRO A O 1
ATOM 1686 N N . SER A 1 213 ? -5.711 -21.203 -19.234 1 94.62 213 SER A N 1
ATOM 1687 C CA . SER A 1 213 ? -4.625 -20.281 -19.547 1 94.62 213 SER A CA 1
ATOM 1688 C C . SER A 1 213 ? -3.641 -20.891 -20.531 1 94.62 213 SER A C 1
ATOM 1690 O O . SER A 1 213 ? -3.682 -22.094 -20.781 1 94.62 213 SER A O 1
ATOM 1692 N N . HIS A 1 214 ? -2.799 -20.016 -21.047 1 94.5 214 HIS A N 1
ATOM 1693 C CA . HIS A 1 214 ? -1.73 -20.5 -21.922 1 94.5 214 HIS A CA 1
ATOM 1694 C C . HIS A 1 214 ? -0.838 -21.5 -21.188 1 94.5 214 HIS A C 1
ATOM 1696 O O . HIS A 1 214 ? -0.396 -22.484 -21.781 1 94.5 214 HIS A O 1
ATOM 1702 N N . LEU A 1 215 ? -0.632 -21.312 -19.938 1 97.38 215 LEU A N 1
ATOM 1703 C CA . LEU A 1 215 ? 0.197 -22.219 -19.156 1 97.38 215 LEU A CA 1
ATOM 1704 C C . LEU A 1 215 ? -0.471 -23.578 -19.016 1 97.38 215 LEU A C 1
ATOM 1706 O O . LEU A 1 215 ? 0.18 -24.609 -19.172 1 97.38 215 LEU A O 1
ATOM 1710 N N . GLU A 1 216 ? -1.719 -23.594 -18.703 1 97.12 216 GLU A N 1
ATOM 1711 C CA . GLU A 1 216 ? -2.449 -24.859 -18.594 1 97.12 216 GLU A CA 1
ATOM 1712 C C . GLU A 1 216 ? -2.365 -25.656 -19.891 1 97.12 216 GLU A C 1
ATOM 1714 O O . GLU A 1 216 ? -2.102 -26.859 -19.875 1 97.12 216 GLU A O 1
ATOM 1719 N N . ARG A 1 217 ? -2.553 -24.953 -21.016 1 96.69 217 ARG A N 1
ATOM 1720 C CA . ARG A 1 217 ? -2.49 -25.609 -22.312 1 96.69 217 ARG A CA 1
ATOM 1721 C C . ARG A 1 217 ? -1.089 -26.156 -22.594 1 96.69 217 ARG A C 1
ATOM 1723 O O . ARG A 1 217 ? -0.933 -27.25 -23.125 1 96.69 217 ARG A O 1
ATOM 1730 N N . PHE A 1 218 ? -0.143 -25.328 -22.219 1 96.94 218 PHE A N 1
ATOM 1731 C CA . PHE A 1 218 ? 1.248 -25.734 -22.375 1 96.94 218 PHE A CA 1
ATOM 1732 C C . PHE A 1 218 ? 1.526 -27.016 -21.609 1 96.94 218 PHE A C 1
ATOM 1734 O O . PHE A 1 218 ? 2.043 -27.984 -22.172 1 96.94 218 PHE A O 1
ATOM 1741 N N . ILE A 1 219 ? 1.131 -27.078 -20.406 1 97.94 219 ILE A N 1
ATOM 1742 C CA . ILE A 1 219 ? 1.409 -28.219 -19.516 1 97.94 219 ILE A CA 1
ATOM 1743 C C . ILE A 1 219 ? 0.599 -29.422 -19.969 1 97.94 219 ILE A C 1
ATOM 1745 O O . ILE A 1 219 ? 1.111 -30.547 -20 1 97.94 219 ILE A O 1
ATOM 1749 N N . ASP A 1 220 ? -0.593 -29.234 -20.391 1 97.25 220 ASP A N 1
ATOM 1750 C CA . ASP A 1 220 ? -1.443 -30.328 -20.844 1 97.25 220 ASP A CA 1
ATOM 1751 C C . ASP A 1 220 ? -0.878 -30.953 -22.125 1 97.25 220 ASP A C 1
ATOM 1753 O O . ASP A 1 220 ? -1.073 -32.156 -22.359 1 97.25 220 ASP A O 1
ATOM 1757 N N . TYR A 1 221 ? -0.206 -30.141 -22.859 1 96.81 221 TYR A N 1
ATOM 1758 C CA . TYR A 1 221 ? 0.381 -30.672 -24.078 1 96.81 221 TYR A CA 1
ATOM 1759 C C . TYR A 1 221 ? 1.688 -31.391 -23.797 1 96.81 221 TYR A C 1
ATOM 1761 O O . TYR A 1 221 ? 1.858 -32.562 -24.188 1 96.81 221 TYR A O 1
ATOM 1769 N N . PHE A 1 222 ? 2.578 -30.859 -23.078 1 96.69 222 PHE A N 1
ATOM 1770 C CA . PHE A 1 222 ? 3.941 -31.359 -22.969 1 96.69 222 PHE A CA 1
ATOM 1771 C C . PHE A 1 222 ? 4.031 -32.438 -21.875 1 96.69 222 PHE A C 1
ATOM 1773 O O . PHE A 1 222 ? 4.953 -33.25 -21.891 1 96.69 222 PHE A O 1
ATOM 1780 N N . LEU A 1 223 ? 3.076 -32.438 -20.938 1 96.5 223 LEU A N 1
ATOM 1781 C CA . LEU A 1 223 ? 3.123 -33.406 -19.859 1 96.5 223 LEU A CA 1
ATOM 1782 C C . LEU A 1 223 ? 1.951 -34.375 -19.969 1 96.5 223 LEU A C 1
ATOM 1784 O O . LEU A 1 223 ? 1.621 -35.062 -18.984 1 96.5 223 LEU A O 1
ATOM 1788 N N . ARG A 1 224 ? 1.318 -34.438 -21.078 1 93.25 224 ARG A N 1
ATOM 1789 C CA . ARG A 1 224 ? 0.116 -35.219 -21.297 1 93.25 224 ARG A CA 1
ATOM 1790 C C . ARG A 1 224 ? 0.377 -36.688 -21 1 93.25 224 ARG A C 1
ATOM 1792 O O . ARG A 1 224 ? -0.523 -37.438 -20.562 1 93.25 224 ARG A O 1
ATOM 1799 N N . ASP A 1 225 ? 1.64 -37.156 -21.188 1 94.62 225 ASP A N 1
ATOM 1800 C CA . ASP A 1 225 ? 1.951 -38.562 -21.047 1 94.62 225 ASP A CA 1
ATOM 1801 C C . ASP A 1 225 ? 2.561 -38.875 -19.672 1 94.62 225 ASP A C 1
ATOM 1803 O O . ASP A 1 225 ? 2.879 -40.031 -19.375 1 94.62 225 ASP A O 1
ATOM 1807 N N . GLU A 1 226 ? 2.771 -37.875 -18.859 1 95.81 226 GLU A N 1
ATOM 1808 C CA . GLU A 1 226 ? 3.332 -38.031 -17.531 1 95.81 226 GLU A CA 1
ATOM 1809 C C . GLU A 1 226 ? 2.264 -38.5 -16.531 1 95.81 226 GLU A C 1
ATOM 1811 O O . GLU A 1 226 ? 1.067 -38.375 -16.797 1 95.81 226 GLU A O 1
ATOM 1816 N N . LYS A 1 227 ? 2.693 -39.094 -15.43 1 96.44 227 LYS A N 1
ATOM 1817 C CA . LYS A 1 227 ? 1.791 -39.5 -14.352 1 96.44 227 LYS A CA 1
ATOM 1818 C C . LYS A 1 227 ? 1.557 -38.312 -13.391 1 96.44 227 LYS A C 1
ATOM 1820 O O . LYS A 1 227 ? 2.506 -37.781 -12.82 1 96.44 227 LYS A O 1
ATOM 1825 N N . VAL A 1 228 ? 0.342 -38 -13.18 1 96.12 228 VAL A N 1
ATOM 1826 C CA . VAL A 1 228 ? -0.066 -36.844 -12.359 1 96.12 228 VAL A CA 1
ATOM 1827 C C . VAL A 1 228 ? 0.533 -37 -10.961 1 96.12 228 VAL A C 1
ATOM 1829 O O . VAL A 1 228 ? 0.99 -36 -10.375 1 96.12 228 VAL A O 1
ATOM 1832 N N . ARG A 1 229 ? 0.591 -38.219 -10.414 1 95.06 229 ARG A N 1
ATOM 1833 C CA . ARG A 1 229 ? 1.061 -38.469 -9.055 1 95.06 229 ARG A CA 1
ATOM 1834 C C . ARG A 1 229 ? 2.504 -38 -8.883 1 95.06 229 ARG A C 1
ATOM 1836 O O . ARG A 1 229 ? 2.908 -37.625 -7.777 1 95.06 229 ARG A O 1
ATOM 1843 N N . ASP A 1 230 ? 3.252 -38 -9.953 1 96.25 230 ASP A N 1
ATOM 1844 C CA . ASP A 1 230 ? 4.664 -37.625 -9.891 1 96.25 230 ASP A CA 1
ATOM 1845 C C . ASP A 1 230 ? 4.84 -36.125 -9.75 1 96.25 230 ASP A C 1
ATOM 1847 O O . ASP A 1 230 ? 5.941 -35.625 -9.469 1 96.25 230 ASP A O 1
ATOM 1851 N N . TYR A 1 231 ? 3.732 -35.312 -9.906 1 97.19 231 TYR A N 1
ATOM 1852 C CA . TYR A 1 231 ? 3.805 -33.844 -9.891 1 97.19 231 TYR A CA 1
ATOM 1853 C C . TYR A 1 231 ? 2.891 -33.281 -8.82 1 97.19 231 TYR A C 1
ATOM 1855 O O . TYR A 1 231 ? 2.916 -32.062 -8.562 1 97.19 231 TYR A O 1
ATOM 1863 N N . LEU A 1 232 ? 2.088 -34.125 -8.188 1 96.75 232 LEU A N 1
ATOM 1864 C CA . LEU A 1 232 ? 1.023 -33.688 -7.293 1 96.75 232 LEU A CA 1
ATOM 1865 C C . LEU A 1 232 ? 1.601 -32.969 -6.07 1 96.75 232 LEU A C 1
ATOM 1867 O O . LEU A 1 232 ? 1.083 -31.938 -5.645 1 96.75 232 LEU A O 1
ATOM 1871 N N . ASP A 1 233 ? 2.688 -33.5 -5.566 1 95.38 233 ASP A N 1
ATOM 1872 C CA . ASP A 1 233 ? 3.275 -32.906 -4.367 1 95.38 233 ASP A CA 1
ATOM 1873 C C . ASP A 1 233 ? 3.742 -31.469 -4.633 1 95.38 233 ASP A C 1
ATOM 1875 O O . ASP A 1 233 ? 3.508 -30.578 -3.822 1 95.38 233 ASP A O 1
ATOM 1879 N N . GLU A 1 234 ? 4.441 -31.25 -5.758 1 96.5 234 GLU A N 1
ATOM 1880 C CA . GLU A 1 234 ? 4.887 -29.906 -6.117 1 96.5 234 GLU A CA 1
ATOM 1881 C C . GLU A 1 234 ? 3.703 -28.969 -6.305 1 96.5 234 GLU A C 1
ATOM 1883 O O . GLU A 1 234 ? 3.748 -27.812 -5.875 1 96.5 234 GLU A O 1
ATOM 1888 N N . PHE A 1 235 ? 2.627 -29.469 -6.906 1 97.94 235 PHE A N 1
ATOM 1889 C CA . PHE A 1 235 ? 1.446 -28.641 -7.137 1 97.94 235 PHE A CA 1
ATOM 1890 C C . PHE A 1 235 ? 0.79 -28.25 -5.816 1 97.94 235 PHE A C 1
ATOM 1892 O O . PHE A 1 235 ? 0.475 -27.094 -5.594 1 97.94 235 PHE A O 1
ATOM 1899 N N . LEU A 1 236 ? 0.7 -29.25 -4.934 1 97.25 236 LEU A N 1
ATOM 1900 C CA . LEU A 1 236 ? 0.038 -29.016 -3.654 1 97.25 236 LEU A CA 1
ATOM 1901 C C . LEU A 1 236 ? 0.855 -28.062 -2.785 1 97.25 236 LEU A C 1
ATOM 1903 O O . LEU A 1 236 ? 0.293 -27.234 -2.062 1 97.25 236 LEU A O 1
ATOM 1907 N N . GLU A 1 237 ? 2.123 -28.172 -2.82 1 96.88 237 GLU A N 1
ATOM 1908 C CA . GLU A 1 237 ? 2.961 -27.234 -2.078 1 96.88 237 GLU A CA 1
ATOM 1909 C C . GLU A 1 237 ? 2.791 -25.812 -2.598 1 96.88 237 GLU A C 1
ATOM 1911 O O . GLU A 1 237 ? 2.723 -24.859 -1.813 1 96.88 237 GLU A O 1
ATOM 1916 N N . GLY A 1 238 ? 2.717 -25.672 -3.938 1 97.62 238 GLY A N 1
ATOM 1917 C CA . GLY A 1 238 ? 2.43 -24.359 -4.508 1 97.62 238 GLY A CA 1
ATOM 1918 C C . GLY A 1 238 ? 1.091 -23.797 -4.07 1 97.62 238 GLY A C 1
ATOM 1919 O O . GLY A 1 238 ? 0.994 -22.625 -3.709 1 97.62 238 GLY A O 1
ATOM 1920 N N . MET A 1 239 ? 0.076 -24.672 -4.055 1 97.75 239 MET A N 1
ATOM 1921 C CA . MET A 1 239 ? -1.251 -24.281 -3.592 1 97.75 239 MET A CA 1
ATOM 1922 C C . MET A 1 239 ? -1.207 -23.844 -2.131 1 97.75 239 MET A C 1
ATOM 1924 O O . MET A 1 239 ? -1.841 -22.859 -1.757 1 97.75 239 MET A O 1
ATOM 1928 N N . THR A 1 240 ? -0.471 -24.531 -1.375 1 97.25 240 THR A N 1
ATOM 1929 C CA . THR A 1 240 ? -0.325 -24.203 0.04 1 97.25 240 THR A CA 1
ATOM 1930 C C . THR A 1 240 ? 0.374 -22.859 0.219 1 97.25 240 THR A C 1
ATOM 1932 O O . THR A 1 240 ? 0.005 -22.078 1.095 1 97.25 240 THR A O 1
ATOM 1935 N N . ASN A 1 241 ? 1.392 -22.641 -0.569 1 97.44 241 ASN A N 1
ATOM 1936 C CA . ASN A 1 241 ? 2.082 -21.359 -0.51 1 97.44 241 ASN A CA 1
ATOM 1937 C C . ASN A 1 241 ? 1.145 -20.203 -0.845 1 97.44 241 ASN A C 1
ATOM 1939 O O . ASN A 1 241 ? 1.217 -19.141 -0.225 1 97.44 241 ASN A O 1
ATOM 1943 N N . GLU A 1 242 ? 0.246 -20.406 -1.835 1 97.62 242 GLU A N 1
ATOM 1944 C CA . GLU A 1 242 ? -0.755 -19.391 -2.137 1 97.62 242 GLU A CA 1
ATOM 1945 C C . GLU A 1 242 ? -1.639 -19.109 -0.924 1 97.62 242 GLU A C 1
ATOM 1947 O O . GLU A 1 242 ? -1.893 -17.953 -0.59 1 97.62 242 GLU A O 1
ATOM 1952 N N . LEU A 1 243 ? -2.104 -20.172 -0.274 1 97.5 243 LEU A N 1
ATOM 1953 C CA . LEU A 1 243 ? -2.926 -20.047 0.924 1 97.5 243 LEU A CA 1
ATOM 1954 C C . LEU A 1 243 ? -2.186 -19.281 2.012 1 97.5 243 LEU A C 1
ATOM 1956 O O . LEU A 1 243 ? -2.742 -18.359 2.611 1 97.5 243 LEU A O 1
ATOM 1960 N N . ASN A 1 244 ? -0.951 -19.672 2.186 1 97 244 ASN A N 1
ATOM 1961 C CA . ASN A 1 244 ? -0.147 -19.016 3.211 1 97 244 ASN A CA 1
ATOM 1962 C C . ASN A 1 244 ? 0.047 -17.531 2.908 1 97 244 ASN A C 1
ATOM 1964 O O . ASN A 1 244 ? 0.121 -16.719 3.826 1 97 244 ASN A O 1
ATOM 1968 N N . PHE A 1 245 ? 0.152 -17.25 1.652 1 96.81 245 PHE A N 1
ATOM 1969 C CA . PHE A 1 245 ? 0.3 -15.844 1.261 1 96.81 245 PHE A CA 1
ATOM 1970 C C . PHE A 1 245 ? -0.915 -15.031 1.688 1 96.81 245 PHE A C 1
ATOM 1972 O O . PHE A 1 245 ? -0.772 -13.945 2.26 1 96.81 245 PHE A O 1
ATOM 1979 N N . PHE A 1 246 ? -2.152 -15.562 1.455 1 97.44 246 PHE A N 1
ATOM 1980 C CA . PHE A 1 246 ? -3.381 -14.898 1.882 1 97.44 246 PHE A CA 1
ATOM 1981 C C . PHE A 1 246 ? -3.443 -14.805 3.4 1 97.44 246 PHE A C 1
ATOM 1983 O O . PHE A 1 246 ? -3.787 -13.75 3.945 1 97.44 246 PHE A O 1
ATOM 1990 N N . ARG A 1 247 ? -3.07 -15.836 4.078 1 96.56 247 ARG A N 1
ATOM 1991 C CA . ARG A 1 247 ? -3.148 -15.883 5.535 1 96.56 247 ARG A CA 1
ATOM 1992 C C . ARG A 1 247 ? -2.164 -14.906 6.168 1 96.56 247 ARG A C 1
ATOM 1994 O O . ARG A 1 247 ? -2.5 -14.219 7.137 1 96.56 247 ARG A O 1
ATOM 2001 N N . ASP A 1 248 ? -0.993 -14.875 5.629 1 95.19 248 ASP A N 1
ATOM 2002 C CA . ASP A 1 248 ? 0.051 -14.008 6.164 1 95.19 248 ASP A CA 1
ATOM 2003 C C . ASP A 1 248 ? -0.375 -12.539 6.121 1 95.19 248 ASP A C 1
ATOM 2005 O O . ASP A 1 248 ? -0.042 -11.766 7.02 1 95.19 248 ASP A O 1
ATOM 2009 N N . ALA A 1 249 ? -1.106 -12.188 5.129 1 94.06 249 ALA A N 1
ATOM 2010 C CA . ALA A 1 249 ? -1.554 -10.812 4.957 1 94.06 249 ALA A CA 1
ATOM 2011 C C . ALA A 1 249 ? -2.381 -10.352 6.156 1 94.06 249 ALA A C 1
ATOM 2013 O O . ALA A 1 249 ? -2.395 -9.164 6.492 1 94.06 249 ALA A O 1
ATOM 2014 N N . CYS A 1 250 ? -3.059 -11.312 6.824 1 95.06 250 CYS A N 1
ATOM 2015 C CA . CYS A 1 250 ? -3.947 -10.953 7.922 1 95.06 250 CYS A CA 1
ATOM 2016 C C . CYS A 1 250 ? -3.482 -11.578 9.227 1 95.06 250 CYS A C 1
ATOM 2018 O O . CYS A 1 250 ? -4.266 -11.719 10.172 1 95.06 250 CYS A O 1
ATOM 2020 N N . GLY A 1 251 ? -2.266 -12.055 9.227 1 92.62 251 GLY A N 1
ATOM 2021 C CA . GLY A 1 251 ? -1.677 -12.578 10.445 1 92.62 251 GLY A CA 1
ATOM 2022 C C . GLY A 1 251 ? -2.287 -13.898 10.883 1 92.62 251 GLY A C 1
ATOM 2023 O O . GLY A 1 251 ? -2.338 -14.203 12.078 1 92.62 251 GLY A O 1
ATOM 2024 N N . GLU A 1 252 ? -2.867 -14.648 9.961 1 94.62 252 GLU A N 1
ATOM 2025 C CA . GLU A 1 252 ? -3.396 -15.969 10.266 1 94.62 252 GLU A CA 1
ATOM 2026 C C . GLU A 1 252 ? -2.283 -17.016 10.32 1 94.62 252 GLU A C 1
ATOM 2028 O O . GLU A 1 252 ? -1.187 -16.781 9.805 1 94.62 252 GLU A O 1
ATOM 2033 N N . GLU A 1 253 ? -2.564 -18.078 10.875 1 92.44 253 GLU A N 1
ATOM 2034 C CA . GLU A 1 253 ? -1.584 -19.141 11.023 1 92.44 253 GLU A CA 1
ATOM 2035 C C . GLU A 1 253 ? -1.163 -19.703 9.664 1 92.44 253 GLU A C 1
ATOM 2037 O O . GLU A 1 253 ? -2 -19.906 8.789 1 92.44 253 GLU A O 1
ATOM 2042 N N . LEU A 1 254 ? 0.102 -19.922 9.531 1 91.81 254 LEU A N 1
ATOM 2043 C CA . LEU A 1 254 ? 0.646 -20.5 8.305 1 91.81 254 LEU A CA 1
ATOM 2044 C C . LEU A 1 254 ? 0.839 -22 8.438 1 91.81 254 LEU A C 1
ATOM 2046 O O . LEU A 1 254 ? 1.04 -22.5 9.547 1 91.81 254 LEU A O 1
ATOM 2050 N N . TYR A 1 255 ? 0.533 -22.656 7.309 1 85.31 255 TYR A N 1
ATOM 2051 C CA . TYR A 1 255 ? 0.729 -24.109 7.234 1 85.31 255 TYR A CA 1
ATOM 2052 C C . TYR A 1 255 ? 1.788 -24.453 6.195 1 85.31 255 TYR A C 1
ATOM 2054 O O . TYR A 1 255 ? 1.827 -23.875 5.113 1 85.31 255 TYR A O 1
ATOM 2062 N N . TYR A 1 256 ? 2.801 -25.156 6.578 1 80.19 256 TYR A N 1
ATOM 2063 C CA . TYR A 1 256 ? 3.811 -25.547 5.594 1 80.19 256 TYR A CA 1
ATOM 2064 C C . TYR A 1 256 ? 3.629 -26.984 5.152 1 80.19 256 TYR A C 1
ATOM 2066 O O . TYR A 1 256 ? 3.396 -27.875 5.984 1 80.19 256 TYR A O 1
ATOM 2074 N N . TYR A 1 257 ? 3.525 -27.172 3.84 1 81.56 257 TYR A N 1
ATOM 2075 C CA . TYR A 1 257 ? 3.201 -28.422 3.182 1 81.56 257 TYR A CA 1
ATOM 2076 C C . TYR A 1 257 ? 4.207 -29.516 3.549 1 81.56 257 TYR A C 1
ATOM 2078 O O . TYR A 1 257 ? 5.418 -29.281 3.535 1 81.56 257 TYR A O 1
ATOM 2086 N N . THR A 1 258 ? 3.701 -30.594 4.039 1 74.38 258 THR A N 1
ATOM 2087 C CA . THR A 1 258 ? 4.457 -31.828 4.164 1 74.38 258 THR A CA 1
ATOM 2088 C C . THR A 1 258 ? 3.785 -32.969 3.383 1 74.38 258 THR A C 1
ATOM 2090 O O . THR A 1 258 ? 2.559 -32.969 3.246 1 74.38 258 THR A O 1
ATOM 2093 N N . LYS A 1 259 ? 4.574 -33.688 2.627 1 69.25 259 LYS A N 1
ATOM 2094 C CA . LYS A 1 259 ? 4.043 -34.781 1.834 1 69.25 259 LYS A CA 1
ATOM 2095 C C . LYS A 1 259 ? 3.082 -35.656 2.656 1 69.25 259 LYS A C 1
ATOM 2097 O O . LYS A 1 259 ? 2.154 -36.25 2.109 1 69.25 259 LYS A O 1
ATOM 2102 N N . GLU A 1 260 ? 3.336 -35.688 3.898 1 54.47 260 GLU A N 1
ATOM 2103 C CA . GLU A 1 260 ? 2.434 -36.438 4.773 1 54.47 260 GLU A CA 1
ATOM 2104 C C . GLU A 1 260 ? 1.18 -35.625 5.09 1 54.47 260 GLU A C 1
ATOM 2106 O O . GLU A 1 260 ? 0.301 -36.094 5.82 1 54.47 260 GLU A O 1
ATOM 2111 N N . PHE A 1 261 ? 1.042 -34.562 4.414 1 45.72 261 PHE A N 1
ATOM 2112 C CA . PHE A 1 261 ? -0.002 -33.594 4.75 1 45.72 261 PHE A CA 1
ATOM 2113 C C . PHE A 1 261 ? -1.372 -34.125 4.332 1 45.72 261 PHE A C 1
ATOM 2115 O O . PHE A 1 261 ? -1.585 -34.469 3.168 1 45.72 261 PHE A O 1
ATOM 2122 N N . GLN A 1 262 ? -2.078 -34.781 5.066 1 43.97 262 GLN A N 1
ATOM 2123 C CA . GLN A 1 262 ? -3.512 -35 4.914 1 43.97 262 GLN A CA 1
ATOM 2124 C C . GLN A 1 262 ? -4.312 -33.781 5.336 1 43.97 262 GLN A C 1
ATOM 2126 O O . GLN A 1 262 ? -4.094 -33.219 6.418 1 43.97 262 GLN A O 1
ATOM 2131 N N . MET A 1 263 ? -4.672 -32.938 4.387 1 36.47 263 MET A N 1
ATOM 2132 C CA . MET A 1 263 ? -5.57 -31.859 4.781 1 36.47 263 MET A CA 1
ATOM 2133 C C . MET A 1 263 ? -6.773 -32.406 5.539 1 36.47 263 MET A C 1
ATOM 2135 O O . MET A 1 263 ? -7.23 -33.5 5.277 1 36.47 263 MET A O 1
ATOM 2139 N N . MET B 1 1 ? 6.676 -64.125 16.609 1 21.66 1 MET B N 1
ATOM 2140 C CA . MET B 1 1 ? 7.75 -63.156 16.578 1 21.66 1 MET B CA 1
ATOM 2141 C C . MET B 1 1 ? 7.195 -61.75 16.75 1 21.66 1 MET B C 1
ATOM 2143 O O . MET B 1 1 ? 6.281 -61.344 16.031 1 21.66 1 MET B O 1
ATOM 2147 N N . GLY B 1 2 ? 7.207 -61.031 17.875 1 22.48 2 GLY B N 1
ATOM 2148 C CA . GLY B 1 2 ? 6.332 -60.031 18.5 1 22.48 2 GLY B CA 1
ATOM 2149 C C . GLY B 1 2 ? 6.508 -58.656 17.922 1 22.48 2 GLY B C 1
ATOM 2150 O O . GLY B 1 2 ? 7.633 -58.219 17.672 1 22.48 2 GLY B O 1
ATOM 2151 N N . GLY B 1 3 ? 5.609 -58.125 17.078 1 22.86 3 GLY B N 1
ATOM 2152 C CA . GLY B 1 3 ? 5.629 -57 16.141 1 22.86 3 GLY B CA 1
ATOM 2153 C C . GLY B 1 3 ? 5.84 -55.656 16.812 1 22.86 3 GLY B C 1
ATOM 2154 O O . GLY B 1 3 ? 5.004 -55.219 17.609 1 22.86 3 GLY B O 1
ATOM 2155 N N . ARG B 1 4 ? 7.039 -55.281 17.281 1 19.12 4 ARG B N 1
ATOM 2156 C CA . ARG B 1 4 ? 7.426 -54.219 18.172 1 19.12 4 ARG B CA 1
ATOM 2157 C C . ARG B 1 4 ? 6.926 -52.844 17.656 1 19.12 4 ARG B C 1
ATOM 2159 O O . ARG B 1 4 ? 7.078 -52.562 16.469 1 19.12 4 ARG B O 1
ATOM 2166 N N . ARG B 1 5 ? 6.117 -52.094 18.453 1 23.3 5 ARG B N 1
ATOM 2167 C CA . ARG B 1 5 ? 5.328 -50.875 18.469 1 23.3 5 ARG B CA 1
ATOM 2168 C C . ARG B 1 5 ? 6.23 -49.656 18.391 1 23.3 5 ARG B C 1
ATOM 2170 O O . ARG B 1 5 ? 6.855 -49.281 19.391 1 23.3 5 ARG B O 1
ATOM 2177 N N . THR B 1 6 ? 7.156 -49.562 17.562 1 19.95 6 THR B N 1
ATOM 2178 C CA . THR B 1 6 ? 8.094 -48.438 17.703 1 19.95 6 THR B CA 1
ATOM 2179 C C . THR B 1 6 ? 7.355 -47.125 17.828 1 19.95 6 THR B C 1
ATOM 2181 O O . THR B 1 6 ? 6.48 -46.812 17.016 1 19.95 6 THR B O 1
ATOM 2184 N N . ASN B 1 7 ? 7.262 -46.531 18.984 1 19.88 7 ASN B N 1
ATOM 2185 C CA . ASN B 1 7 ? 6.648 -45.312 19.547 1 19.88 7 ASN B CA 1
ATOM 2186 C C . ASN B 1 7 ? 7.172 -44.062 18.875 1 19.88 7 ASN B C 1
ATOM 2188 O O . ASN B 1 7 ? 8.383 -43.812 18.859 1 19.88 7 ASN B O 1
ATOM 2192 N N . PHE B 1 8 ? 6.68 -43.688 17.797 1 21.3 8 PHE B N 1
ATOM 2193 C CA . PHE B 1 8 ? 7.039 -42.469 17.062 1 21.3 8 PHE B CA 1
ATOM 2194 C C . PHE B 1 8 ? 6.926 -41.25 17.953 1 21.3 8 PHE B C 1
ATOM 2196 O O . PHE B 1 8 ? 5.824 -40.844 18.344 1 21.3 8 PHE B O 1
ATOM 2203 N N . LYS B 1 9 ? 7.816 -40.969 18.844 1 21.81 9 LYS B N 1
ATOM 2204 C CA . LYS B 1 9 ? 7.789 -39.844 19.781 1 21.81 9 LYS B CA 1
ATOM 2205 C C . LYS B 1 9 ? 7.727 -38.5 19.047 1 21.81 9 LYS B C 1
ATOM 2207 O O . LYS B 1 9 ? 8.586 -38.219 18.203 1 21.81 9 LYS B O 1
ATOM 2212 N N . ILE B 1 10 ? 6.641 -37.906 18.891 1 23.41 10 ILE B N 1
ATOM 2213 C CA . ILE B 1 10 ? 6.285 -36.594 18.375 1 23.41 10 ILE B CA 1
ATOM 2214 C C . ILE B 1 10 ? 7 -35.5 19.172 1 23.41 10 ILE B C 1
ATOM 2216 O O . ILE B 1 10 ? 6.848 -35.438 20.391 1 23.41 10 ILE B O 1
ATOM 2220 N N . ILE B 1 11 ? 8.18 -35.25 18.969 1 23 11 ILE B N 1
ATOM 2221 C CA . ILE B 1 11 ? 8.852 -34.25 19.781 1 23 11 ILE B CA 1
ATOM 2222 C C . ILE B 1 11 ? 8.109 -32.906 19.688 1 23 11 ILE B C 1
ATOM 2224 O O . ILE B 1 11 ? 7.895 -32.375 18.594 1 23 11 ILE B O 1
ATOM 2228 N N . ASN B 1 12 ? 7.32 -32.625 20.562 1 22.73 12 ASN B N 1
ATOM 2229 C CA . ASN B 1 12 ? 6.648 -31.359 20.875 1 22.73 12 ASN B CA 1
ATOM 2230 C C . ASN B 1 12 ? 7.645 -30.203 21.016 1 22.73 12 ASN B C 1
ATOM 2232 O O . ASN B 1 12 ? 8.508 -30.234 21.891 1 22.73 12 ASN B O 1
ATOM 2236 N N . ILE B 1 13 ? 8.195 -29.812 20.047 1 24.73 13 ILE B N 1
ATOM 2237 C CA . ILE B 1 13 ? 9.047 -28.672 20.359 1 24.73 13 ILE B CA 1
ATOM 2238 C C . ILE B 1 13 ? 8.242 -27.625 21.125 1 24.73 13 ILE B C 1
ATOM 2240 O O . ILE B 1 13 ? 7.125 -27.281 20.734 1 24.73 13 ILE B O 1
ATOM 2244 N N . PRO B 1 14 ? 8.531 -27.469 22.328 1 22.61 14 PRO B N 1
ATOM 2245 C CA . PRO B 1 14 ? 7.844 -26.5 23.188 1 22.61 14 PRO B CA 1
ATOM 2246 C C . PRO B 1 14 ? 7.688 -25.125 22.547 1 22.61 14 PRO B C 1
ATOM 2248 O O . PRO B 1 14 ? 8.602 -24.656 21.859 1 22.61 14 PRO B O 1
ATOM 2251 N N . ARG B 1 15 ? 6.5 -24.844 22.297 1 25.48 15 ARG B N 1
ATOM 2252 C CA . ARG B 1 15 ? 6.012 -23.562 21.812 1 25.48 15 ARG B CA 1
ATOM 2253 C C . ARG B 1 15 ? 6.539 -22.422 22.688 1 25.48 15 ARG B C 1
ATOM 2255 O O . ARG B 1 15 ? 6.203 -22.312 23.859 1 25.48 15 ARG B O 1
ATOM 2262 N N . SER B 1 16 ? 7.746 -22.109 22.766 1 24.59 16 SER B N 1
ATOM 2263 C CA . SER B 1 16 ? 7.844 -20.859 23.5 1 24.59 16 SER B CA 1
ATOM 2264 C C . SER B 1 16 ? 6.727 -19.891 23.094 1 24.59 16 SER B C 1
ATOM 2266 O O . SER B 1 16 ? 6.234 -19.938 21.969 1 24.59 16 SER B O 1
ATOM 2268 N N . GLY B 1 17 ? 5.902 -19.438 23.953 1 24 17 GLY B N 1
ATOM 2269 C CA . GLY B 1 17 ? 4.75 -18.547 24.062 1 24 17 GLY B CA 1
ATOM 2270 C C . GLY B 1 17 ? 4.871 -17.312 23.188 1 24 17 GLY B C 1
ATOM 2271 O O . GLY B 1 17 ? 5.508 -16.328 23.578 1 24 17 GLY B O 1
ATOM 2272 N N . VAL B 1 18 ? 5.391 -17.453 22.109 1 23.52 18 VAL B N 1
ATOM 2273 C CA . VAL B 1 18 ? 5.309 -16.109 21.531 1 23.52 18 VAL B CA 1
ATOM 2274 C C . VAL B 1 18 ? 3.855 -15.648 21.5 1 23.52 18 VAL B C 1
ATOM 2276 O O . VAL B 1 18 ? 2.996 -16.312 20.922 1 23.52 18 VAL B O 1
ATOM 2279 N N . LYS B 1 19 ? 3.371 -15.086 22.547 1 24.02 19 LYS B N 1
ATOM 2280 C CA . LYS B 1 19 ? 2.08 -14.43 22.734 1 24.02 19 LYS B CA 1
ATOM 2281 C C . LYS B 1 19 ? 1.576 -13.812 21.438 1 24.02 19 LYS B C 1
ATOM 2283 O O . LYS B 1 19 ? 2.355 -13.242 20.672 1 24.02 19 LYS B O 1
ATOM 2288 N N . PRO B 1 20 ? 0.561 -14.289 21 1 23 20 PRO B N 1
ATOM 2289 C CA . PRO B 1 20 ? -0.135 -13.75 19.828 1 23 20 PRO B CA 1
ATOM 2290 C C . PRO B 1 20 ? 0.026 -12.242 19.703 1 23 20 PRO B C 1
ATOM 2292 O O . PRO B 1 20 ? 0.035 -11.523 20.703 1 23 20 PRO B O 1
ATOM 2295 N N . ALA B 1 21 ? 0.753 -11.914 18.719 1 24.62 21 ALA B N 1
ATOM 2296 C CA . ALA B 1 21 ? 0.819 -10.484 18.438 1 24.62 21 ALA B CA 1
ATOM 2297 C C . ALA B 1 21 ? -0.559 -9.836 18.547 1 24.62 21 ALA B C 1
ATOM 2299 O O . ALA B 1 21 ? -1.382 -9.945 17.641 1 24.62 21 ALA B O 1
ATOM 2300 N N . ASP B 1 22 ? -1.358 -10.133 19.547 1 22.84 22 ASP B N 1
ATOM 2301 C CA . ASP B 1 22 ? -2.637 -9.477 19.797 1 22.84 22 ASP B CA 1
ATOM 2302 C C . ASP B 1 22 ? -2.605 -8.023 19.328 1 22.84 22 ASP B C 1
ATOM 2304 O O . ASP B 1 22 ? -3.65 -7.438 19.031 1 22.84 22 ASP B O 1
ATOM 2308 N N . LYS B 1 23 ? -1.596 -7.336 19.906 1 23.94 23 LYS B N 1
ATOM 2309 C CA . LYS B 1 23 ? -1.708 -5.879 19.875 1 23.94 23 LYS B CA 1
ATOM 2310 C C . LYS B 1 23 ? -1.513 -5.352 18.453 1 23.94 23 LYS B C 1
ATOM 2312 O O . LYS B 1 23 ? -0.399 -5.375 17.922 1 23.94 23 LYS B O 1
ATOM 2317 N N . LEU B 1 24 ? -2.229 -5.734 17.547 1 24.73 24 LEU B N 1
ATOM 2318 C CA . LEU B 1 24 ? -2.193 -4.887 16.359 1 24.73 24 LEU B CA 1
ATOM 2319 C C . LEU B 1 24 ? -1.731 -3.477 16.719 1 24.73 24 LEU B C 1
ATOM 2321 O O . LEU B 1 24 ? -2.408 -2.766 17.453 1 24.73 24 LEU B O 1
ATOM 2325 N N . VAL B 1 25 ? -0.512 -3.418 17.047 1 24.73 25 VAL B N 1
ATOM 2326 C CA . VAL B 1 25 ? 0.081 -2.137 17.422 1 24.73 25 VAL B CA 1
ATOM 2327 C C . VAL B 1 25 ? -0.372 -1.057 16.438 1 24.73 25 VAL B C 1
ATOM 2329 O O . VAL B 1 25 ? 0.017 -1.068 15.273 1 24.73 25 VAL B O 1
ATOM 2332 N N . GLY B 1 26 ? -1.599 -0.748 16.375 1 26.88 26 GLY B N 1
ATOM 2333 C CA . GLY B 1 26 ? -1.787 0.601 15.859 1 26.88 26 GLY B CA 1
ATOM 2334 C C . GLY B 1 26 ? -0.633 1.529 16.188 1 26.88 26 GLY B C 1
ATOM 2335 O O . GLY B 1 26 ? -0.011 1.405 17.25 1 26.88 26 GLY B O 1
ATOM 2336 N N . ILE B 1 27 ? 0.17 1.631 15.188 1 28.28 27 ILE B N 1
ATOM 2337 C CA . ILE B 1 27 ? 1.172 2.648 15.477 1 28.28 27 ILE B CA 1
ATOM 2338 C C . ILE B 1 27 ? 0.656 3.578 16.578 1 28.28 27 ILE B C 1
ATOM 2340 O O . ILE B 1 27 ? -0.301 4.328 16.359 1 28.28 27 ILE B O 1
ATOM 2344 N N . GLN B 1 28 ? 0.606 2.926 17.719 1 26.12 28 GLN B N 1
ATOM 2345 C CA . GLN B 1 28 ? 0.305 3.854 18.797 1 26.12 28 GLN B CA 1
ATOM 2346 C C . GLN B 1 28 ? 1.224 5.07 18.75 1 26.12 28 GLN B C 1
ATOM 2348 O O . GLN B 1 28 ? 2.449 4.93 18.734 1 26.12 28 GLN B O 1
ATOM 2353 N N . LYS B 1 29 ? 0.75 6.062 18.203 1 26.22 29 LYS B N 1
ATOM 2354 C CA . LYS B 1 29 ? 1.393 7.336 18.516 1 26.22 29 LYS B CA 1
ATOM 2355 C C . LYS B 1 29 ? 1.882 7.359 19.969 1 26.22 29 LYS B C 1
ATOM 2357 O O . LYS B 1 29 ? 1.125 7.047 20.891 1 26.22 29 LYS B O 1
ATOM 2362 N N . SER B 1 30 ? 3.172 6.816 20.203 1 26.2 30 SER B N 1
ATOM 2363 C CA . SER B 1 30 ? 3.701 7.086 21.531 1 26.2 30 SER B CA 1
ATOM 2364 C C . SER B 1 30 ? 3.088 8.352 22.125 1 26.2 30 SER B C 1
ATOM 2366 O O . SER B 1 30 ? 3.086 9.406 21.484 1 26.2 30 SER B O 1
ATOM 2368 N N . THR B 1 31 ? 2.102 8.109 22.859 1 24.86 31 THR B N 1
ATOM 2369 C CA . THR B 1 31 ? 1.694 9.234 23.688 1 24.86 31 THR B CA 1
ATOM 2370 C C . THR B 1 31 ? 2.852 9.703 24.562 1 24.86 31 THR B C 1
ATOM 2372 O O . THR B 1 31 ? 3.07 9.172 25.656 1 24.86 31 THR B O 1
ATOM 2375 N N . ALA B 1 32 ? 4.02 9.844 24.094 1 26.58 32 ALA B N 1
ATOM 2376 C CA . ALA B 1 32 ? 4.922 10.547 25 1 26.58 32 ALA B CA 1
ATOM 2377 C C . ALA B 1 32 ? 4.164 11.547 25.859 1 26.58 32 ALA B C 1
ATOM 2379 O O . ALA B 1 32 ? 3.258 12.234 25.375 1 26.58 32 ALA B O 1
ATOM 2380 N N . GLN B 1 33 ? 4.199 11.289 27.125 1 24.61 33 GLN B N 1
ATOM 2381 C CA . GLN B 1 33 ? 3.623 12.211 28.109 1 24.61 33 GLN B CA 1
ATOM 2382 C C . GLN B 1 33 ? 3.869 13.664 27.703 1 24.61 33 GLN B C 1
ATOM 2384 O O . GLN B 1 33 ? 4.996 14.039 27.375 1 24.61 33 GLN B O 1
ATOM 2389 N N . PRO B 1 34 ? 2.889 14.305 27.234 1 25.94 34 PRO B N 1
ATOM 2390 C CA . PRO B 1 34 ? 3.156 15.734 27.031 1 25.94 34 PRO B CA 1
ATOM 2391 C C . PRO B 1 34 ? 3.943 16.359 28.188 1 25.94 34 PRO B C 1
ATOM 2393 O O . PRO B 1 34 ? 3.703 16.031 29.344 1 25.94 34 PRO B O 1
ATOM 2396 N N . LEU B 1 35 ? 5.191 16.562 28.062 1 29.5 35 LEU B N 1
ATOM 2397 C CA . LEU B 1 35 ? 5.758 17.453 29.062 1 29.5 35 LEU B CA 1
ATOM 2398 C C . LEU B 1 35 ? 4.707 18.438 29.562 1 29.5 35 LEU B C 1
ATOM 2400 O O . LEU B 1 35 ? 4.004 19.062 28.766 1 29.5 35 LEU B O 1
ATOM 2404 N N . HIS B 1 36 ? 4.262 18.25 30.734 1 28.91 36 HIS B N 1
ATOM 2405 C CA . HIS B 1 36 ? 3.348 19.172 31.406 1 28.91 36 HIS B CA 1
ATOM 2406 C C . HIS B 1 36 ? 3.803 20.609 31.219 1 28.91 36 HIS B C 1
ATOM 2408 O O . HIS B 1 36 ? 4.852 21 31.75 1 28.91 36 HIS B O 1
ATOM 2414 N N . ALA B 1 37 ? 3.66 21.203 30.094 1 32.75 37 ALA B N 1
ATOM 2415 C CA . ALA B 1 37 ? 3.85 22.656 30.109 1 32.75 37 ALA B CA 1
ATOM 2416 C C . ALA B 1 37 ? 3.117 23.281 31.297 1 32.75 37 ALA B C 1
ATOM 2418 O O . ALA B 1 37 ? 2.062 22.797 31.719 1 32.75 37 ALA B O 1
ATOM 2419 N N . PRO B 1 38 ? 3.691 24.156 32.062 1 30.72 38 PRO B N 1
ATOM 2420 C CA . PRO B 1 38 ? 2.967 24.859 33.125 1 30.72 38 PRO B CA 1
ATOM 2421 C C . PRO B 1 38 ? 1.541 25.234 32.719 1 30.72 38 PRO B C 1
ATOM 2423 O O . PRO B 1 38 ? 1.248 25.375 31.516 1 30.72 38 PRO B O 1
ATOM 2426 N N . SER B 1 39 ? 0.548 25.016 33.562 1 34.34 39 SER B N 1
ATOM 2427 C CA . SER B 1 39 ? -0.859 25.391 33.5 1 34.34 39 SER B CA 1
ATOM 2428 C C . SER B 1 39 ? -1.026 26.766 32.844 1 34.34 39 SER B C 1
ATOM 2430 O O . SER B 1 39 ? -0.642 27.781 33.438 1 34.34 39 SER B O 1
ATOM 2432 N N . ALA B 1 40 ? -0.717 26.891 31.547 1 37.91 40 ALA B N 1
ATOM 2433 C CA . ALA B 1 40 ? -0.976 28.203 30.969 1 37.91 40 ALA B CA 1
ATOM 2434 C C . ALA B 1 40 ? -2.336 28.734 31.406 1 37.91 40 ALA B C 1
ATOM 2436 O O . ALA B 1 40 ? -3.273 27.969 31.625 1 37.91 40 ALA B O 1
ATOM 2437 N N . ALA B 1 41 ? -2.396 29.953 31.922 1 40.5 41 ALA B N 1
ATOM 2438 C CA . ALA B 1 41 ? -3.592 30.703 32.281 1 40.5 41 ALA B CA 1
ATOM 2439 C C . ALA B 1 41 ? -4.707 30.484 31.266 1 40.5 41 ALA B C 1
ATOM 2441 O O . ALA B 1 41 ? -4.441 30.328 30.078 1 40.5 41 ALA B O 1
ATOM 2442 N N . PRO B 1 42 ? -5.887 30.016 31.672 1 39.97 42 PRO B N 1
ATOM 2443 C CA . PRO B 1 42 ? -7.012 29.859 30.75 1 39.97 42 PRO B CA 1
ATOM 2444 C C . PRO B 1 42 ? -7.105 30.984 29.734 1 39.97 42 PRO B C 1
ATOM 2446 O O . PRO B 1 42 ? -6.914 32.156 30.078 1 39.97 42 PRO B O 1
ATOM 2449 N N . PHE B 1 43 ? -6.645 30.766 28.484 1 44 43 PHE B N 1
ATOM 2450 C CA . PHE B 1 43 ? -6.91 31.781 27.484 1 44 43 PHE B CA 1
ATOM 2451 C C . PHE B 1 43 ? -8.258 32.469 27.719 1 44 43 PHE B C 1
ATOM 2453 O O . PHE B 1 43 ? -9.188 31.812 28.219 1 44 43 PHE B O 1
ATOM 2460 N N . PRO B 1 44 ? -8.375 33.656 27.812 1 42.38 44 PRO B N 1
ATOM 2461 C CA . PRO B 1 44 ? -9.711 34.25 27.953 1 42.38 44 PRO B CA 1
ATOM 2462 C C . PRO B 1 44 ? -10.75 33.594 27.062 1 42.38 44 PRO B C 1
ATOM 2464 O O . PRO B 1 44 ? -10.43 33.156 25.953 1 42.38 44 PRO B O 1
ATOM 2467 N N . GLU B 1 45 ? -11.812 32.938 27.547 1 48.38 45 GLU B N 1
ATOM 2468 C CA . GLU B 1 45 ? -12.938 32.125 27.078 1 48.38 45 GLU B CA 1
ATOM 2469 C C . GLU B 1 45 ? -13.414 32.562 25.703 1 48.38 45 GLU B C 1
ATOM 2471 O O . GLU B 1 45 ? -13.766 31.734 24.875 1 48.38 45 GLU B O 1
ATOM 2476 N N . ASN B 1 46 ? -13.727 33.906 25.391 1 54.62 46 ASN B N 1
ATOM 2477 C CA . ASN B 1 46 ? -14.625 34.281 24.312 1 54.62 46 ASN B CA 1
ATOM 2478 C C . ASN B 1 46 ? -13.859 34.562 23.031 1 54.62 46 ASN B C 1
ATOM 2480 O O . ASN B 1 46 ? -14.461 34.906 22 1 54.62 46 ASN B O 1
ATOM 2484 N N . LYS B 1 47 ? -12.547 34.812 22.891 1 72.56 47 LYS B N 1
ATOM 2485 C CA . LYS B 1 47 ? -11.906 35.25 21.641 1 72.56 47 LYS B CA 1
ATOM 2486 C C . LYS B 1 47 ? -11.156 34.094 20.984 1 72.56 47 LYS B C 1
ATOM 2488 O O . LYS B 1 47 ? -10.492 33.312 21.672 1 72.56 47 LYS B O 1
ATOM 2493 N N . ALA B 1 48 ? -11.297 33.875 19.703 1 85.62 48 ALA B N 1
ATOM 2494 C CA . ALA B 1 48 ? -10.609 32.844 18.922 1 85.62 48 ALA B CA 1
ATOM 2495 C C . ALA B 1 48 ? -9.102 32.938 19.141 1 85.62 48 ALA B C 1
ATOM 2497 O O . ALA B 1 48 ? -8.523 34 19.188 1 85.62 48 ALA B O 1
ATOM 2498 N N . SER B 1 49 ? -8.508 31.797 19.469 1 94.19 49 SER B N 1
ATOM 2499 C CA . SER B 1 49 ? -7.059 31.703 19.641 1 94.19 49 SER B CA 1
ATOM 2500 C C . SER B 1 49 ? -6.336 31.969 18.328 1 94.19 49 SER B C 1
ATOM 2502 O O . SER B 1 49 ? -6.969 32.125 17.281 1 94.19 49 SER B O 1
ATOM 2504 N N . PHE B 1 50 ? -5.066 32.156 18.375 1 97.06 50 PHE B N 1
ATOM 2505 C CA . PHE B 1 50 ? -4.23 32.406 17.203 1 97.06 50 PHE B CA 1
ATOM 2506 C C . PHE B 1 50 ? -4.438 31.312 16.156 1 97.06 50 PHE B C 1
ATOM 2508 O O . PHE B 1 50 ? -4.703 31.609 14.992 1 97.06 50 PHE B O 1
ATOM 2515 N N . THR B 1 51 ? -4.371 30.031 16.531 1 97.94 51 THR B N 1
ATOM 2516 C CA . THR B 1 51 ? -4.512 28.922 15.594 1 97.94 51 THR B CA 1
ATOM 2517 C C . THR B 1 51 ? -5.938 28.844 15.062 1 97.94 51 THR B C 1
ATOM 2519 O O . THR B 1 51 ? -6.148 28.531 13.883 1 97.94 51 THR B O 1
ATOM 2522 N N . GLN B 1 52 ? -6.918 29.141 15.859 1 96.69 52 GLN B N 1
ATOM 2523 C CA . GLN B 1 52 ? -8.312 29.141 15.414 1 96.69 52 GLN B CA 1
ATOM 2524 C C . GLN B 1 52 ? -8.547 30.203 14.352 1 96.69 52 GLN B C 1
ATOM 2526 O O . GLN B 1 52 ? -9.281 29.984 13.391 1 96.69 52 GLN B O 1
ATOM 2531 N N . LYS B 1 53 ? -7.93 31.375 14.586 1 97.31 53 LYS B N 1
ATOM 2532 C CA . LYS B 1 53 ? -8.07 32.438 13.602 1 97.31 53 LYS B CA 1
ATOM 2533 C C . LYS B 1 53 ? -7.496 32.031 12.25 1 97.31 53 LYS B C 1
ATOM 2535 O O . LYS B 1 53 ? -8.062 32.344 11.203 1 97.31 53 LYS B O 1
ATOM 2540 N N . LEU B 1 54 ? -6.371 31.328 12.273 1 97.81 54 LEU B N 1
ATOM 2541 C CA . LEU B 1 54 ? -5.789 30.797 11.039 1 97.81 54 LEU B CA 1
ATOM 2542 C C . LEU B 1 54 ? -6.73 29.812 10.367 1 97.81 54 LEU B C 1
ATOM 2544 O O . LEU B 1 54 ? -7.02 29.938 9.172 1 97.81 54 LEU B O 1
ATOM 2548 N N . PHE B 1 55 ? -7.273 28.906 11.133 1 97.69 55 PHE B N 1
ATOM 2549 C CA . PHE B 1 55 ? -8.023 27.781 10.586 1 97.69 55 PHE B CA 1
ATOM 2550 C C . PHE B 1 55 ? -9.422 28.203 10.164 1 97.69 55 PHE B C 1
ATOM 2552 O O . PHE B 1 55 ? -9.969 27.672 9.195 1 97.69 55 PHE B O 1
ATOM 2559 N N . GLU B 1 56 ? -9.984 29.188 10.836 1 96.5 56 GLU B N 1
ATOM 2560 C CA . GLU B 1 56 ? -11.344 29.641 10.562 1 96.5 56 GLU B CA 1
ATOM 2561 C C . GLU B 1 56 ? -11.367 30.703 9.477 1 96.5 56 GLU B C 1
ATOM 2563 O O . GLU B 1 56 ? -12.445 31.125 9.031 1 96.5 56 GLU B O 1
ATOM 2568 N N . HIS B 1 57 ? -10.156 31.141 9.125 1 96.12 57 HIS B N 1
ATOM 2569 C CA . HIS B 1 57 ? -10.117 32.062 8 1 96.12 57 HIS B CA 1
ATOM 2570 C C . HIS B 1 57 ? -10.906 31.531 6.812 1 96.12 57 HIS B C 1
ATOM 2572 O O . HIS B 1 57 ? -10.859 30.344 6.523 1 96.12 57 HIS B O 1
ATOM 2578 N N . PRO B 1 58 ? -11.547 32.375 6.066 1 95.75 58 PRO B N 1
ATOM 2579 C CA . PRO B 1 58 ? -12.398 31.922 4.965 1 95.75 58 PRO B CA 1
ATOM 2580 C C . PRO B 1 58 ? -11.625 31.125 3.914 1 95.75 58 PRO B C 1
ATOM 2582 O O . PRO B 1 58 ? -12.133 30.141 3.383 1 95.75 58 PRO B O 1
ATOM 2585 N N . LYS B 1 59 ? -10.453 31.516 3.623 1 94.88 59 LYS B N 1
ATOM 2586 C CA . LYS B 1 59 ? -9.648 30.797 2.645 1 94.88 59 LYS B CA 1
ATOM 2587 C C . LYS B 1 59 ? -9.289 29.391 3.145 1 94.88 59 LYS B C 1
ATOM 2589 O O . LYS B 1 59 ? -9.25 28.438 2.365 1 94.88 59 LYS B O 1
ATOM 2594 N N . SER B 1 60 ? -8.984 29.312 4.434 1 97 60 SER B N 1
ATOM 2595 C CA . SER B 1 60 ? -8.711 28 5.035 1 97 60 SER B CA 1
ATOM 2596 C C . SER B 1 60 ? -9.93 27.094 4.945 1 97 60 SER B C 1
ATOM 2598 O O . SER B 1 60 ? -9.812 25.922 4.562 1 97 60 SER B O 1
ATOM 2600 N N . GLN B 1 61 ? -11.078 27.656 5.254 1 97.31 61 GLN B N 1
ATOM 2601 C CA . GLN B 1 61 ? -12.305 26.875 5.234 1 97.31 61 GLN B CA 1
ATOM 2602 C C . GLN B 1 61 ? -12.656 26.438 3.812 1 97.31 61 GLN B C 1
ATOM 2604 O O . GLN B 1 61 ? -13.203 25.359 3.602 1 97.31 61 GLN B O 1
ATOM 2609 N N . ALA B 1 62 ? -12.32 27.281 2.867 1 95.94 62 ALA B N 1
ATOM 2610 C CA . ALA B 1 62 ? -12.523 26.906 1.473 1 95.94 62 ALA B CA 1
ATOM 2611 C C . ALA B 1 62 ? -11.68 25.688 1.105 1 95.94 62 ALA B C 1
ATOM 2613 O O . ALA B 1 62 ? -12.141 24.797 0.392 1 95.94 62 ALA B O 1
ATOM 2614 N N . ILE B 1 63 ? -10.445 25.672 1.566 1 97 63 ILE B N 1
ATOM 2615 C CA . ILE B 1 63 ? -9.562 24.547 1.297 1 97 63 ILE B CA 1
ATOM 2616 C C . ILE B 1 63 ? -10.086 23.297 2.008 1 97 63 ILE B C 1
ATOM 2618 O O . ILE B 1 63 ? -10.047 22.203 1.451 1 97 63 ILE B O 1
ATOM 2622 N N . VAL B 1 64 ? -10.609 23.469 3.24 1 98 64 VAL B N 1
ATOM 2623 C CA . VAL B 1 64 ? -11.219 22.359 3.961 1 98 64 VAL B CA 1
ATOM 2624 C C . VAL B 1 64 ? -12.336 21.734 3.117 1 98 64 VAL B C 1
ATOM 2626 O O . VAL B 1 64 ? -12.398 20.516 2.957 1 98 64 VAL B O 1
ATOM 2629 N N . ASP B 1 65 ? -13.156 22.562 2.574 1 97.69 65 ASP B N 1
ATOM 2630 C CA . ASP B 1 65 ? -14.281 22.094 1.769 1 97.69 65 ASP B CA 1
ATOM 2631 C C . ASP B 1 65 ? -13.789 21.359 0.519 1 97.69 65 ASP B C 1
ATOM 2633 O O . ASP B 1 65 ? -14.359 20.328 0.134 1 97.69 65 ASP B O 1
ATOM 2637 N N . GLU B 1 66 ? -12.773 21.906 -0.081 1 97.06 66 GLU B N 1
ATOM 2638 C CA . GLU B 1 66 ? -12.219 21.234 -1.25 1 97.06 66 GLU B CA 1
ATOM 2639 C C . GLU B 1 66 ? -11.641 19.875 -0.879 1 97.06 66 GLU B C 1
ATOM 2641 O O . GLU B 1 66 ? -11.766 18.906 -1.643 1 97.06 66 GLU B O 1
ATOM 2646 N N . CYS B 1 67 ? -10.984 19.797 0.278 1 98 67 CYS B N 1
ATOM 2647 C CA . CYS B 1 67 ? -10.445 18.516 0.742 1 98 67 CYS B CA 1
ATOM 2648 C C . CYS B 1 67 ? -11.555 17.469 0.874 1 98 67 CYS B C 1
ATOM 2650 O O . CYS B 1 67 ? -11.391 16.328 0.434 1 98 67 CYS B O 1
ATOM 2652 N N . LYS B 1 68 ? -12.727 17.875 1.402 1 98 68 LYS B N 1
ATOM 2653 C CA . LYS B 1 68 ? -13.852 16.953 1.606 1 98 68 LYS B CA 1
ATOM 2654 C C . LYS B 1 68 ? -14.406 16.469 0.275 1 98 68 LYS B C 1
ATOM 2656 O O . LYS B 1 68 ? -15.039 15.406 0.215 1 98 68 LYS B O 1
ATOM 2661 N N . ARG B 1 69 ? -14.117 17.172 -0.778 1 97.56 69 ARG B N 1
ATOM 2662 C CA . ARG B 1 69 ? -14.719 16.859 -2.07 1 97.56 69 ARG B CA 1
ATOM 2663 C C . ARG B 1 69 ? -13.758 16.047 -2.941 1 97.56 69 ARG B C 1
ATOM 2665 O O . ARG B 1 69 ? -14.117 15.625 -4.043 1 97.56 69 ARG B O 1
ATOM 2672 N N . THR B 1 70 ? -12.508 15.898 -2.518 1 97.94 70 THR B N 1
ATOM 2673 C CA . THR B 1 70 ? -11.57 15.117 -3.318 1 97.94 70 THR B CA 1
ATOM 2674 C C . THR B 1 70 ? -12.062 13.68 -3.488 1 97.94 70 THR B C 1
ATOM 2676 O O . THR B 1 70 ? -12.75 13.148 -2.615 1 97.94 70 THR B O 1
ATOM 2679 N N . LYS B 1 71 ? -11.672 13.102 -4.594 1 98 71 LYS B N 1
ATOM 2680 C CA . LYS B 1 71 ? -12 11.695 -4.832 1 98 71 LYS B CA 1
ATOM 2681 C C . LYS B 1 71 ? -11.445 10.812 -3.719 1 98 71 LYS B C 1
ATOM 2683 O O . LYS B 1 71 ? -12.078 9.82 -3.334 1 98 71 LYS B O 1
ATOM 2688 N N . PHE B 1 72 ? -10.336 11.172 -3.219 1 98.12 72 PHE B N 1
ATOM 2689 C CA . PHE B 1 72 ? -9.672 10.391 -2.182 1 98.12 72 PHE B CA 1
ATOM 2690 C C . PHE B 1 72 ? -10.492 10.383 -0.899 1 98.12 72 PHE B C 1
ATOM 2692 O O . PHE B 1 72 ? -10.891 9.32 -0.418 1 98.12 72 PHE B O 1
ATOM 2699 N N . MET B 1 73 ? -10.812 11.555 -0.38 1 98.25 73 MET B N 1
ATOM 2700 C CA . MET B 1 73 ? -11.523 11.656 0.892 1 98.25 73 MET B CA 1
ATOM 2701 C C . MET B 1 73 ? -12.953 11.141 0.758 1 98.25 73 MET B C 1
ATOM 2703 O O . MET B 1 73 ? -13.445 10.43 1.633 1 98.25 73 MET B O 1
ATOM 2707 N N . ARG B 1 74 ? -13.633 11.461 -0.336 1 97.94 74 ARG B N 1
ATOM 2708 C CA . ARG B 1 74 ? -14.977 10.961 -0.567 1 97.94 74 ARG B CA 1
ATOM 2709 C C . ARG B 1 74 ? -14.984 9.438 -0.684 1 97.94 74 ARG B C 1
ATOM 2711 O O . ARG B 1 74 ? -15.836 8.766 -0.093 1 97.94 74 ARG B O 1
ATOM 2718 N N . GLY B 1 75 ? -14.039 8.961 -1.481 1 97.5 75 GLY B N 1
ATOM 2719 C CA . GLY B 1 75 ? -13.922 7.523 -1.625 1 97.5 75 GLY B CA 1
ATOM 2720 C C . GLY B 1 75 ? -13.672 6.809 -0.308 1 97.5 75 GLY B C 1
ATOM 2721 O O . GLY B 1 75 ? -14.242 5.746 -0.056 1 97.5 75 GLY B O 1
ATOM 2722 N N . MET B 1 76 ? -12.82 7.367 0.517 1 97.75 76 MET B N 1
ATOM 2723 C CA . MET B 1 76 ? -12.578 6.773 1.828 1 97.75 76 MET B CA 1
ATOM 2724 C C . MET B 1 76 ? -13.844 6.773 2.672 1 97.75 76 MET B C 1
ATOM 2726 O O . MET B 1 76 ? -14.211 5.754 3.258 1 97.75 76 MET B O 1
ATOM 2730 N N . ALA B 1 77 ? -14.523 7.883 2.738 1 97.5 77 ALA B N 1
ATOM 2731 C CA . ALA B 1 77 ? -15.711 8.008 3.58 1 97.5 77 ALA B CA 1
ATOM 2732 C C . ALA B 1 77 ? -16.812 7.051 3.125 1 97.5 77 ALA B C 1
ATOM 2734 O O . ALA B 1 77 ? -17.5 6.453 3.951 1 97.5 77 ALA B O 1
ATOM 2735 N N . GLU B 1 78 ? -16.906 6.871 1.832 1 96.56 78 GLU B N 1
ATOM 2736 C CA . GLU B 1 78 ? -17.938 6.016 1.259 1 96.56 78 GLU B CA 1
ATOM 2737 C C . GLU B 1 78 ? -17.516 4.551 1.253 1 96.56 78 GLU B C 1
ATOM 2739 O O . GLU B 1 78 ? -18.328 3.66 1.032 1 96.56 78 GLU B O 1
ATOM 2744 N N . GLY B 1 79 ? -16.234 4.312 1.463 1 95.75 79 GLY B N 1
ATOM 2745 C CA . GLY B 1 79 ? -15.703 2.957 1.441 1 95.75 79 GLY B CA 1
ATOM 2746 C C . GLY B 1 79 ? -15.508 2.418 0.038 1 95.75 79 GLY B C 1
ATOM 2747 O O . GLY B 1 79 ? -15.539 1.204 -0.175 1 95.75 79 GLY B O 1
ATOM 2748 N N . THR B 1 80 ? -15.328 3.348 -0.913 1 95.88 80 THR B N 1
ATOM 2749 C CA . THR B 1 80 ? -15.281 2.914 -2.305 1 95.88 80 THR B CA 1
ATOM 2750 C C . THR B 1 80 ? -13.922 3.219 -2.92 1 95.88 80 THR B C 1
ATOM 2752 O O . THR B 1 80 ? -13.641 2.818 -4.051 1 95.88 80 THR B O 1
ATOM 2755 N N . LEU B 1 81 ? -13.055 3.943 -2.197 1 96.56 81 LEU B N 1
ATOM 2756 C CA . LEU B 1 81 ? -11.727 4.223 -2.725 1 96.56 81 LEU B CA 1
ATOM 2757 C C . LEU B 1 81 ? -10.992 2.932 -3.062 1 96.56 81 LEU B C 1
ATOM 2759 O O . LEU B 1 81 ? -10.93 2.014 -2.24 1 96.56 81 LEU B O 1
ATOM 2763 N N . LEU B 1 82 ? -10.484 2.938 -4.277 1 94.19 82 LEU B N 1
ATOM 2764 C CA . LEU B 1 82 ? -9.68 1.771 -4.625 1 94.19 82 LEU B CA 1
ATOM 2765 C C . LEU B 1 82 ? -8.516 1.61 -3.658 1 94.19 82 LEU B C 1
ATOM 2767 O O . LEU B 1 82 ? -7.801 2.574 -3.373 1 94.19 82 LEU B O 1
ATOM 2771 N N . ALA B 1 83 ? -8.352 0.442 -3.18 1 91.81 83 ALA B N 1
ATOM 2772 C CA . ALA B 1 83 ? -7.363 0.166 -2.145 1 91.81 83 ALA B CA 1
ATOM 2773 C C . ALA B 1 83 ? -5.949 0.476 -2.639 1 91.81 83 ALA B C 1
ATOM 2775 O O . ALA B 1 83 ? -5.098 0.911 -1.862 1 91.81 83 ALA B O 1
ATOM 2776 N N . ASP B 1 84 ? -5.707 0.317 -3.898 1 89.94 84 ASP B N 1
ATOM 2777 C CA . ASP B 1 84 ? -4.406 0.628 -4.48 1 89.94 84 ASP B CA 1
ATOM 2778 C C . ASP B 1 84 ? -4.078 2.111 -4.328 1 89.94 84 ASP B C 1
ATOM 2780 O O . ASP B 1 84 ? -2.924 2.477 -4.094 1 89.94 84 ASP B O 1
ATOM 2784 N N . LEU B 1 85 ? -5.051 2.924 -4.484 1 92.31 85 LEU B N 1
ATOM 2785 C CA . LEU B 1 85 ? -4.848 4.363 -4.363 1 92.31 85 LEU B CA 1
ATOM 2786 C C . LEU B 1 85 ? -4.531 4.746 -2.922 1 92.31 85 LEU B C 1
ATOM 2788 O O . LEU B 1 85 ? -3.658 5.586 -2.674 1 92.31 85 LEU B O 1
ATOM 2792 N N . TYR B 1 86 ? -5.23 4.094 -1.985 1 93.94 86 TYR B N 1
ATOM 2793 C CA . TYR B 1 86 ? -4.934 4.312 -0.574 1 93.94 86 TYR B CA 1
ATOM 2794 C C . TYR B 1 86 ? -3.51 3.883 -0.244 1 93.94 86 TYR B C 1
ATOM 2796 O O . TYR B 1 86 ? -2.775 4.609 0.429 1 93.94 86 TYR B O 1
ATOM 2804 N N . GLY B 1 87 ? -3.152 2.756 -0.687 1 89.69 87 GLY B N 1
ATOM 2805 C CA . GLY B 1 87 ? -1.793 2.283 -0.473 1 89.69 87 GLY B CA 1
ATOM 2806 C C . GLY B 1 87 ? -0.74 3.227 -1.022 1 89.69 87 GLY B C 1
ATOM 2807 O O . GLY B 1 87 ? 0.252 3.518 -0.351 1 89.69 87 GLY B O 1
ATOM 2808 N N . GLY B 1 88 ? -0.979 3.674 -2.271 1 90.31 88 GLY B N 1
ATOM 2809 C CA . GLY B 1 88 ? -0.07 4.652 -2.846 1 90.31 88 GLY B CA 1
ATOM 2810 C C . GLY B 1 88 ? 0.057 5.914 -2.01 1 90.31 88 GLY B C 1
ATOM 2811 O O . GLY B 1 88 ? 1.158 6.438 -1.833 1 90.31 88 GLY B O 1
ATOM 2812 N N . TYR B 1 89 ? -1.048 6.359 -1.51 1 94.31 89 TYR B N 1
ATOM 2813 C CA . TYR B 1 89 ? -1.052 7.535 -0.645 1 94.31 89 TYR B CA 1
ATOM 2814 C C . TYR B 1 89 ? -0.218 7.289 0.608 1 94.31 89 TYR B C 1
ATOM 2816 O O . TYR B 1 89 ? 0.582 8.141 1.004 1 94.31 89 TYR B O 1
ATOM 2824 N N . MET B 1 90 ? -0.406 6.125 1.218 1 91.38 90 MET B N 1
ATOM 2825 C CA . MET B 1 90 ? 0.296 5.809 2.457 1 91.38 90 MET B CA 1
ATOM 2826 C C . MET B 1 90 ? 1.803 5.742 2.229 1 91.38 90 MET B C 1
ATOM 2828 O O . MET B 1 90 ? 2.582 6.234 3.047 1 91.38 90 MET B O 1
ATOM 2832 N N . VAL B 1 91 ? 2.193 5.168 1.152 1 89.12 91 VAL B N 1
ATOM 2833 C CA . VAL B 1 91 ? 3.604 5.082 0.789 1 89.12 91 VAL B CA 1
ATOM 2834 C C . VAL B 1 91 ? 4.176 6.484 0.599 1 89.12 91 VAL B C 1
ATOM 2836 O O . VAL B 1 91 ? 5.262 6.793 1.093 1 89.12 91 VAL B O 1
ATOM 2839 N N . GLN B 1 92 ? 3.447 7.391 -0.043 1 92.88 92 GLN B N 1
ATOM 2840 C CA . GLN B 1 92 ? 3.896 8.758 -0.257 1 92.88 92 GLN B CA 1
ATOM 2841 C C . GLN B 1 92 ? 3.959 9.531 1.06 1 92.88 92 GLN B C 1
ATOM 2843 O O . GLN B 1 92 ? 4.836 10.375 1.25 1 92.88 92 GLN B O 1
ATOM 2848 N N . ASP B 1 93 ? 3.006 9.234 1.89 1 93.06 93 ASP B N 1
ATOM 2849 C CA . ASP B 1 93 ? 3.016 9.883 3.199 1 93.06 93 ASP B CA 1
ATOM 2850 C C . ASP B 1 93 ? 4.266 9.5 3.99 1 93.06 93 ASP B C 1
ATOM 2852 O O . ASP B 1 93 ? 4.887 10.352 4.625 1 93.06 93 ASP B O 1
ATOM 2856 N N . ALA B 1 94 ? 4.668 8.25 3.953 1 90.56 94 ALA B N 1
ATOM 2857 C CA . ALA B 1 94 ? 5.887 7.793 4.617 1 90.56 94 ALA B CA 1
ATOM 2858 C C . ALA B 1 94 ? 7.117 8.469 4.023 1 90.56 94 ALA B C 1
ATOM 2860 O O . ALA B 1 94 ? 8.023 8.875 4.754 1 90.56 94 ALA B O 1
ATOM 2861 N N . ALA B 1 95 ? 7.141 8.562 2.727 1 91.69 95 ALA B N 1
ATOM 2862 C CA . ALA B 1 95 ? 8.258 9.219 2.053 1 91.69 95 ALA B CA 1
ATOM 2863 C C . ALA B 1 95 ? 8.344 10.695 2.438 1 91.69 95 ALA B C 1
ATOM 2865 O O . ALA B 1 95 ? 9.43 11.211 2.688 1 91.69 95 ALA B O 1
ATOM 2866 N N . TYR B 1 96 ? 7.215 11.312 2.447 1 95.88 96 TYR B N 1
ATOM 2867 C CA . TYR B 1 96 ? 7.16 12.703 2.889 1 95.88 96 TYR B CA 1
ATOM 2868 C C . TYR B 1 96 ? 7.766 12.859 4.281 1 95.88 96 TYR B C 1
ATOM 2870 O O . TYR B 1 96 ? 8.617 13.719 4.5 1 95.88 96 TYR B O 1
ATOM 2878 N N . CYS B 1 97 ? 7.328 12.023 5.234 1 95 97 CYS B N 1
ATOM 2879 C CA . CYS B 1 97 ? 7.816 12.109 6.605 1 95 97 CYS B CA 1
ATOM 2880 C C . CYS B 1 97 ? 9.32 11.906 6.668 1 95 97 CYS B C 1
ATOM 2882 O O . CYS B 1 97 ? 10.016 12.586 7.422 1 95 97 CYS B O 1
ATOM 2884 N N . TYR B 1 98 ? 9.828 11.031 5.883 1 93.31 98 TYR B N 1
ATOM 2885 C CA . TYR B 1 98 ? 11.258 10.781 5.844 1 93.31 98 TYR B CA 1
ATOM 2886 C C . TYR B 1 98 ? 12.016 12.008 5.348 1 93.31 98 TYR B C 1
ATOM 2888 O O . TYR B 1 98 ? 12.992 12.438 5.973 1 93.31 98 TYR B O 1
ATOM 2896 N N . HIS B 1 99 ? 11.539 12.594 4.301 1 95.56 99 HIS B N 1
ATOM 2897 C CA . HIS B 1 99 ? 12.266 13.672 3.643 1 95.56 99 HIS B CA 1
ATOM 2898 C C . HIS B 1 99 ? 12.031 15 4.348 1 95.56 99 HIS B C 1
ATOM 2900 O O . HIS B 1 99 ? 12.773 15.961 4.125 1 95.56 99 HIS B O 1
ATOM 2906 N N . ALA B 1 100 ? 11.031 15.023 5.18 1 97.12 100 ALA B N 1
ATOM 2907 C CA . ALA B 1 100 ? 10.766 16.266 5.914 1 97.12 100 ALA B CA 1
ATOM 2908 C C . ALA B 1 100 ? 11.695 16.391 7.117 1 97.12 100 ALA B C 1
ATOM 2910 O O . ALA B 1 100 ? 11.891 17.5 7.633 1 97.12 100 ALA B O 1
ATOM 2911 N N . VAL B 1 101 ? 12.305 15.328 7.602 1 97.06 101 VAL B N 1
ATOM 2912 C CA . VAL B 1 101 ? 13.07 15.258 8.844 1 97.06 101 VAL B CA 1
ATOM 2913 C C . VAL B 1 101 ? 14.188 16.297 8.82 1 97.06 101 VAL B C 1
ATOM 2915 O O . VAL B 1 101 ? 14.344 17.078 9.766 1 97.06 101 VAL B O 1
ATOM 2918 N N . PRO B 1 102 ? 14.953 16.453 7.738 1 97.44 102 PRO B N 1
ATOM 2919 C CA . PRO B 1 102 ? 16.078 17.391 7.746 1 97.44 102 PRO B CA 1
ATOM 2920 C C . PRO B 1 102 ? 15.617 18.828 7.98 1 97.44 102 PRO B C 1
ATOM 2922 O O . PRO B 1 102 ? 16.328 19.609 8.617 1 97.44 102 PRO B O 1
ATOM 2925 N N . ALA B 1 103 ? 14.461 19.219 7.488 1 98.31 103 ALA B N 1
ATOM 2926 C CA . ALA B 1 103 ? 13.961 20.578 7.699 1 98.31 103 ALA B CA 1
ATOM 2927 C C . ALA B 1 103 ? 13.742 20.859 9.188 1 98.31 103 ALA B C 1
ATOM 2929 O O . ALA B 1 103 ? 14.094 21.922 9.68 1 98.31 103 ALA B O 1
ATOM 2930 N N . TYR B 1 104 ? 13.234 19.906 9.898 1 98.56 104 TYR B N 1
ATOM 2931 C CA . TYR B 1 104 ? 12.945 20.094 11.312 1 98.56 104 TYR B CA 1
ATOM 2932 C C . TYR B 1 104 ? 14.227 20.062 12.141 1 98.56 104 TYR B C 1
ATOM 2934 O O . TYR B 1 104 ? 14.375 20.828 13.102 1 98.56 104 TYR B O 1
ATOM 2942 N N . GLU B 1 105 ? 15.141 19.219 11.742 1 98.38 105 GLU B N 1
ATOM 2943 C CA . GLU B 1 105 ? 16.438 19.188 12.414 1 98.38 105 GLU B CA 1
ATOM 2944 C C . GLU B 1 105 ? 17.203 20.484 12.219 1 98.38 105 GLU B C 1
ATOM 2946 O O . GLU B 1 105 ? 17.797 21.016 13.156 1 98.38 105 GLU B O 1
ATOM 2951 N N . LEU B 1 106 ? 17.156 20.969 11.023 1 98.5 106 LEU B N 1
ATOM 2952 C CA . LEU B 1 106 ? 17.828 22.234 10.727 1 98.5 106 LEU B CA 1
ATOM 2953 C C . LEU B 1 106 ? 17.25 23.375 11.555 1 98.5 106 LEU B C 1
ATOM 2955 O O . LEU B 1 106 ? 17.984 24.141 12.164 1 98.5 106 LEU B O 1
ATOM 2959 N N . ALA B 1 107 ? 15.938 23.453 11.594 1 98.62 107 ALA B N 1
ATOM 2960 C CA . ALA B 1 107 ? 15.281 24.5 12.352 1 98.62 107 ALA B CA 1
ATOM 2961 C C . ALA B 1 107 ? 15.57 24.375 13.844 1 98.62 107 ALA B C 1
ATOM 2963 O O . ALA B 1 107 ? 15.797 25.375 14.523 1 98.62 107 ALA B O 1
ATOM 2964 N N . ALA B 1 108 ? 15.555 23.156 14.344 1 98.44 108 ALA B N 1
ATOM 2965 C CA . ALA B 1 108 ? 15.875 22.922 15.75 1 98.44 108 ALA B CA 1
ATOM 2966 C C . ALA B 1 108 ? 17.266 23.422 16.094 1 98.44 108 ALA B C 1
ATOM 2968 O O . ALA B 1 108 ? 17.469 24.094 17.109 1 98.44 108 ALA B O 1
ATOM 2969 N N . ASP B 1 109 ? 18.188 23.141 15.227 1 98.31 109 ASP B N 1
ATOM 2970 C CA . ASP B 1 109 ? 19.562 23.562 15.453 1 98.31 109 ASP B CA 1
ATOM 2971 C C . ASP B 1 109 ? 19.688 25.078 15.43 1 98.31 109 ASP B C 1
ATOM 2973 O O . ASP B 1 109 ? 20.375 25.656 16.266 1 98.31 109 ASP B O 1
ATOM 2977 N N . LYS B 1 110 ? 19.062 25.734 14.594 1 98.12 110 LYS B N 1
ATOM 2978 C CA . LYS B 1 110 ? 19.156 27.188 14.43 1 98.12 110 LYS B CA 1
ATOM 2979 C C . LYS B 1 110 ? 18.547 27.906 15.633 1 98.12 110 LYS B C 1
ATOM 2981 O O . LYS B 1 110 ? 19 29 15.992 1 98.12 110 LYS B O 1
ATOM 2986 N N . LEU B 1 111 ? 17.594 27.266 16.234 1 98.19 111 LEU B N 1
ATOM 2987 C CA . LEU B 1 111 ? 16.828 27.984 17.25 1 98.19 111 LEU B CA 1
ATOM 2988 C C . LEU B 1 111 ? 17.25 27.578 18.656 1 98.19 111 LEU B C 1
ATOM 2990 O O . LEU B 1 111 ? 16.719 28.094 19.641 1 98.19 111 LEU B O 1
ATOM 2994 N N . GLN B 1 112 ? 18.188 26.672 18.75 1 97.19 112 GLN B N 1
ATOM 2995 C CA . GLN B 1 112 ? 18.578 26.047 20.016 1 97.19 112 GLN B CA 1
ATOM 2996 C C . GLN B 1 112 ? 18.891 27.078 21.078 1 97.19 112 GLN B C 1
ATOM 2998 O O . GLN B 1 112 ? 18.516 26.922 22.234 1 97.19 112 GLN B O 1
ATOM 3003 N N . SER B 1 113 ? 19.516 28.234 20.734 1 96.75 113 SER B N 1
ATOM 3004 C CA . SER B 1 113 ? 19.969 29.219 21.703 1 96.75 113 SER B CA 1
ATOM 3005 C C . SER B 1 113 ? 18.891 30.266 21.984 1 96.75 113 SER B C 1
ATOM 3007 O O . SER B 1 113 ? 18.609 30.578 23.141 1 96.75 113 SER B O 1
ATOM 3009 N N . GLU B 1 114 ? 18.234 30.812 21.062 1 96.69 114 GLU B N 1
ATOM 3010 C CA . GLU B 1 114 ? 17.359 31.969 21.188 1 96.69 114 GLU B CA 1
ATOM 3011 C C . GLU B 1 114 ? 15.93 31.547 21.5 1 96.69 114 GLU B C 1
ATOM 3013 O O . GLU B 1 114 ? 15.203 32.25 22.219 1 96.69 114 GLU B O 1
ATOM 3018 N N . PHE B 1 115 ? 15.523 30.375 20.953 1 97.5 115 PHE B N 1
ATOM 3019 C CA . PHE B 1 115 ? 14.164 29.891 21.125 1 97.5 115 PHE B CA 1
ATOM 3020 C C . PHE B 1 115 ? 14.156 28.391 21.422 1 97.5 115 PHE B C 1
ATOM 3022 O O . PHE B 1 115 ? 13.641 27.594 20.641 1 97.5 115 PHE B O 1
ATOM 3029 N N . PRO B 1 116 ? 14.609 27.984 22.562 1 97.62 116 PRO B N 1
ATOM 3030 C CA . PRO B 1 116 ? 14.789 26.562 22.875 1 97.62 116 PRO B CA 1
ATOM 3031 C C . PRO B 1 116 ? 13.469 25.797 22.875 1 97.62 116 PRO B C 1
ATOM 3033 O O . PRO B 1 116 ? 13.453 24.594 22.594 1 97.62 116 PRO B O 1
ATOM 3036 N N . GLU B 1 117 ? 12.344 26.453 23.219 1 97.62 117 GLU B N 1
ATOM 3037 C CA . GLU B 1 117 ? 11.047 25.781 23.203 1 97.62 117 GLU B CA 1
ATOM 3038 C C . GLU B 1 117 ? 10.672 25.328 21.797 1 97.62 117 GLU B C 1
ATOM 3040 O O . GLU B 1 117 ? 10.109 24.25 21.609 1 97.62 117 GLU B O 1
ATOM 3045 N N . PHE B 1 118 ? 11.055 26.219 20.828 1 98.31 118 PHE B N 1
ATOM 3046 C CA . PHE B 1 118 ? 10.805 25.875 19.422 1 98.31 118 PHE B CA 1
ATOM 3047 C C . PHE B 1 118 ? 11.758 24.781 18.969 1 98.31 118 PHE B C 1
ATOM 3049 O O . PHE B 1 118 ? 11.359 23.859 18.25 1 98.31 118 PHE B O 1
ATOM 3056 N N . SER B 1 119 ? 12.969 24.891 19.406 1 98.38 119 SER B N 1
ATOM 3057 C CA . SER B 1 119 ? 13.953 23.859 19.094 1 98.38 119 SER B CA 1
ATOM 3058 C C . SER B 1 119 ? 13.484 22.484 19.578 1 98.38 119 SER B C 1
ATOM 3060 O O . SER B 1 119 ? 13.547 21.516 18.828 1 98.38 119 SER B O 1
ATOM 3062 N N . LEU B 1 120 ? 12.969 22.422 20.781 1 97.94 120 LEU B N 1
ATOM 3063 C CA . LEU B 1 120 ? 12.484 21.172 21.344 1 97.94 120 LEU B CA 1
ATOM 3064 C C . LEU B 1 120 ? 11.281 20.641 20.562 1 97.94 120 LEU B C 1
ATOM 3066 O O . LEU B 1 120 ? 11.172 19.438 20.312 1 97.94 120 LEU B O 1
ATOM 3070 N N . LEU B 1 121 ? 10.383 21.547 20.188 1 97.88 121 LEU B N 1
ATOM 3071 C CA . LEU B 1 121 ? 9.219 21.188 19.391 1 97.88 121 LEU B CA 1
ATOM 3072 C C . LEU B 1 121 ? 9.633 20.5 18.094 1 97.88 121 LEU B C 1
ATOM 3074 O O . LEU B 1 121 ? 9.086 19.438 17.75 1 97.88 121 LEU B O 1
ATOM 3078 N N . TYR B 1 122 ? 10.625 21.078 17.422 1 98.44 122 TYR B N 1
ATOM 3079 C CA . TYR B 1 122 ? 11.031 20.562 16.125 1 98.44 122 TYR B CA 1
ATOM 3080 C C . TYR B 1 122 ? 11.797 19.266 16.266 1 98.44 122 TYR B C 1
ATOM 3082 O O . TYR B 1 122 ? 11.695 18.375 15.406 1 98.44 122 TYR B O 1
ATOM 3090 N N . ARG B 1 123 ? 12.555 19.109 17.344 1 97.62 123 ARG B N 1
ATOM 3091 C CA . ARG B 1 123 ? 13.227 17.828 17.594 1 97.62 123 ARG B CA 1
ATOM 3092 C C . ARG B 1 123 ? 12.211 16.734 17.859 1 97.62 123 ARG B C 1
ATOM 3094 O O . ARG B 1 123 ? 12.391 15.594 17.406 1 97.62 123 ARG B O 1
ATOM 3101 N N . ARG B 1 124 ? 11.188 17.062 18.562 1 96.81 124 ARG B N 1
ATOM 3102 C CA . ARG B 1 124 ? 10.125 16.078 18.812 1 96.81 124 ARG B CA 1
ATOM 3103 C C . ARG B 1 124 ? 9.422 15.695 17.531 1 96.81 124 ARG B C 1
ATOM 3105 O O . ARG B 1 124 ? 9.102 14.516 17.312 1 96.81 124 ARG B O 1
ATOM 3112 N N . GLN B 1 125 ? 9.18 16.672 16.688 1 96.38 125 GLN B N 1
ATOM 3113 C CA . GLN B 1 125 ? 8.547 16.391 15.406 1 96.38 125 GLN B CA 1
ATOM 3114 C C . GLN B 1 125 ? 9.422 15.477 14.547 1 96.38 125 GLN B C 1
ATOM 3116 O O . GLN B 1 125 ? 8.938 14.508 13.961 1 96.38 125 GLN B O 1
ATOM 3121 N N . SER B 1 126 ? 10.711 15.844 14.5 1 96.75 126 SER B N 1
ATOM 3122 C CA . SER B 1 126 ? 11.672 15.008 13.789 1 96.75 126 SER B CA 1
ATOM 3123 C C . SER B 1 126 ? 11.664 13.578 14.32 1 96.75 126 SER B C 1
ATOM 3125 O O . SER B 1 126 ? 11.648 12.617 13.547 1 96.75 126 SER B O 1
ATOM 3127 N N . GLY B 1 127 ? 11.664 13.445 15.625 1 95.56 127 GLY B N 1
ATOM 3128 C CA . GLY B 1 127 ? 11.609 12.133 16.25 1 95.56 127 GLY B CA 1
ATOM 3129 C C . GLY B 1 127 ? 10.344 11.367 15.914 1 95.56 127 GLY B C 1
ATOM 3130 O O . GLY B 1 127 ? 10.383 10.156 15.672 1 95.56 127 GLY B O 1
ATOM 3131 N N . SER B 1 128 ? 9.227 12.047 15.867 1 94.5 128 SER B N 1
ATOM 3132 C CA . SER B 1 128 ? 7.949 11.43 15.523 1 94.5 128 SER B CA 1
ATOM 3133 C C . SER B 1 128 ? 7.957 10.906 14.094 1 94.5 128 SER B C 1
ATOM 3135 O O . SER B 1 128 ? 7.473 9.805 13.828 1 94.5 128 SER B O 1
ATOM 3137 N N . PHE B 1 129 ? 8.523 11.727 13.172 1 94 129 PHE B N 1
ATOM 3138 C CA . PHE B 1 129 ? 8.625 11.297 11.781 1 94 129 PHE B CA 1
ATOM 3139 C C . PHE B 1 129 ? 9.508 10.055 11.664 1 94 129 PHE B C 1
ATOM 3141 O O . PHE B 1 129 ? 9.172 9.125 10.93 1 94 129 PHE B O 1
ATOM 3148 N N . GLN B 1 130 ? 10.539 10.023 12.344 1 92.75 130 GLN B N 1
ATOM 3149 C CA . GLN B 1 130 ? 11.461 8.891 12.289 1 92.75 130 GLN B CA 1
ATOM 3150 C C . GLN B 1 130 ? 10.812 7.625 12.844 1 92.75 130 GLN B C 1
ATOM 3152 O O . GLN B 1 130 ? 10.945 6.547 12.266 1 92.75 130 GLN B O 1
ATOM 3157 N N . LYS B 1 131 ? 10.109 7.777 13.922 1 91.75 131 LYS B N 1
ATOM 3158 C CA . LYS B 1 131 ? 9.406 6.637 14.5 1 91.75 131 LYS B CA 1
ATOM 3159 C C . LYS B 1 131 ? 8.328 6.117 13.547 1 91.75 131 LYS B C 1
ATOM 3161 O O . LYS B 1 131 ? 8.188 4.906 13.367 1 91.75 131 LYS B O 1
ATOM 3166 N N . TYR B 1 132 ? 7.605 7.012 13.008 1 90.56 132 TYR B N 1
ATOM 3167 C CA . TYR B 1 132 ? 6.586 6.633 12.039 1 90.56 132 TYR B CA 1
ATOM 3168 C C . TYR B 1 132 ? 7.195 5.855 10.883 1 90.56 132 TYR B C 1
ATOM 3170 O O . TYR B 1 132 ? 6.648 4.836 10.453 1 90.56 132 TYR B O 1
ATOM 3178 N N . ASN B 1 133 ? 8.273 6.344 10.383 1 88.75 133 ASN B N 1
ATOM 3179 C CA . ASN B 1 133 ? 8.945 5.68 9.273 1 88.75 133 ASN B CA 1
ATOM 3180 C C . ASN B 1 133 ? 9.406 4.273 9.656 1 88.75 133 ASN B C 1
ATOM 3182 O O . ASN B 1 133 ? 9.289 3.34 8.859 1 88.75 133 ASN B O 1
ATOM 3186 N N . GLN B 1 134 ? 9.891 4.156 10.836 1 87.75 134 GLN B N 1
ATOM 3187 C CA . GLN B 1 134 ? 10.312 2.838 11.305 1 87.75 134 GLN B CA 1
ATOM 3188 C C . GLN B 1 134 ? 9.125 1.879 11.375 1 87.75 134 GLN B C 1
ATOM 3190 O O . GLN B 1 134 ? 9.211 0.741 10.914 1 87.75 134 GLN B O 1
ATOM 3195 N N . ASP B 1 135 ? 8.062 2.367 11.859 1 86.12 135 ASP B N 1
ATOM 3196 C CA . ASP B 1 135 ? 6.859 1.548 11.961 1 86.12 135 ASP B CA 1
ATOM 3197 C C . ASP B 1 135 ? 6.316 1.189 10.578 1 86.12 135 ASP B C 1
ATOM 3199 O O . ASP B 1 135 ? 5.875 0.062 10.359 1 86.12 135 ASP B O 1
ATOM 3203 N N . PHE B 1 136 ? 6.352 2.137 9.781 1 85.25 136 PHE B N 1
ATOM 3204 C CA . PHE B 1 136 ? 5.828 1.944 8.438 1 85.25 136 PHE B CA 1
ATOM 3205 C C . PHE B 1 136 ? 6.617 0.872 7.695 1 85.25 136 PHE B C 1
ATOM 3207 O O . PHE B 1 136 ? 6.035 -0.058 7.133 1 85.25 136 PHE B O 1
ATOM 3214 N N . VAL B 1 137 ? 7.895 0.973 7.73 1 81.88 137 VAL B N 1
ATOM 3215 C CA . VAL B 1 137 ? 8.719 0.046 6.961 1 81.88 137 VAL B CA 1
ATOM 3216 C C . VAL B 1 137 ? 8.578 -1.364 7.531 1 81.88 137 VAL B C 1
ATOM 3218 O O . VAL B 1 137 ? 8.594 -2.346 6.785 1 81.88 137 VAL B O 1
ATOM 3221 N N . ASN B 1 138 ? 8.367 -1.424 8.805 1 79.75 138 ASN B N 1
ATOM 3222 C CA . ASN B 1 138 ? 8.164 -2.734 9.414 1 79.75 138 ASN B CA 1
ATOM 3223 C C . ASN B 1 138 ? 6.82 -3.334 9.016 1 79.75 138 ASN B C 1
ATOM 3225 O O . ASN B 1 138 ? 6.738 -4.512 8.664 1 79.75 138 ASN B O 1
ATOM 3229 N N . THR B 1 139 ? 5.867 -2.473 9.008 1 78.06 139 THR B N 1
ATOM 3230 C CA . THR B 1 139 ? 4.508 -2.918 8.719 1 78.06 139 THR B CA 1
ATOM 3231 C C . THR B 1 139 ? 4.352 -3.26 7.242 1 78.06 139 THR B C 1
ATOM 3233 O O . THR B 1 139 ? 3.738 -4.273 6.895 1 78.06 139 THR B O 1
ATOM 3236 N N . TRP B 1 140 ? 4.961 -2.473 6.445 1 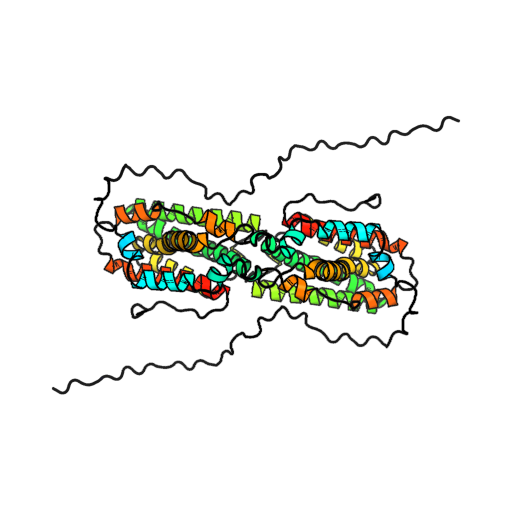80.25 140 TRP B N 1
ATOM 3237 C CA . TRP B 1 140 ? 4.789 -2.625 5.004 1 80.25 140 TRP B CA 1
ATOM 3238 C C . TRP B 1 140 ? 5.945 -3.41 4.395 1 80.25 140 TRP B C 1
ATOM 3240 O O . TRP B 1 140 ? 5.949 -3.699 3.197 1 80.25 140 TRP B O 1
ATOM 3250 N N . ARG B 1 141 ? 6.938 -3.719 5.23 1 80.5 141 ARG B N 1
ATOM 3251 C CA . ARG B 1 141 ? 8.086 -4.527 4.852 1 80.5 141 ARG B CA 1
ATOM 3252 C C . ARG B 1 141 ? 8.883 -3.861 3.73 1 80.5 141 ARG B C 1
ATOM 3254 O O . ARG B 1 141 ? 9.211 -4.5 2.729 1 80.5 141 ARG B O 1
ATOM 3261 N N . ILE B 1 142 ? 9.086 -2.713 3.863 1 81.38 142 ILE B N 1
ATOM 3262 C CA . ILE B 1 142 ? 9.969 -1.939 2.994 1 81.38 142 ILE B CA 1
ATOM 3263 C C . ILE B 1 142 ? 11.289 -1.668 3.707 1 81.38 142 ILE B C 1
ATOM 3265 O O . ILE B 1 142 ? 11.312 -1.44 4.918 1 81.38 142 ILE B O 1
ATOM 3269 N N . LYS B 1 143 ? 12.391 -1.816 3.051 1 79.19 143 LYS B N 1
ATOM 3270 C CA . LYS B 1 143 ? 13.711 -1.72 3.66 1 79.19 143 LYS B CA 1
ATOM 3271 C C . LYS B 1 143 ? 13.906 -0.368 4.34 1 79.19 143 LYS B C 1
ATOM 3273 O O . LYS B 1 143 ? 14.555 -0.28 5.387 1 79.19 143 LYS B O 1
ATOM 3278 N N . GLY B 1 144 ? 13.414 0.617 3.617 1 80.81 144 GLY B N 1
ATOM 3279 C CA . GLY B 1 144 ? 13.5 1.967 4.152 1 80.81 144 GLY B CA 1
ATOM 3280 C C . GLY B 1 144 ? 12.648 2.965 3.395 1 80.81 144 GLY B C 1
ATOM 3281 O O . GLY B 1 144 ? 12.383 2.789 2.203 1 80.81 144 GLY B O 1
ATOM 3282 N N . ALA B 1 145 ? 12.281 3.982 4.086 1 76.31 145 ALA B N 1
ATOM 3283 C CA . ALA B 1 145 ? 11.477 5.02 3.447 1 76.31 145 ALA B CA 1
ATOM 3284 C C . ALA B 1 145 ? 12.281 5.746 2.369 1 76.31 145 ALA B C 1
ATOM 3286 O O . ALA B 1 145 ? 11.703 6.406 1.498 1 76.31 145 ALA B O 1
ATOM 3287 N N . ASP B 1 146 ? 13.617 5.648 2.502 1 80.56 146 ASP B N 1
ATOM 3288 C CA . ASP B 1 146 ? 14.477 6.242 1.478 1 80.56 146 ASP B CA 1
ATOM 3289 C C . ASP B 1 146 ? 14.391 5.457 0.171 1 80.56 146 ASP B C 1
ATOM 3291 O O . ASP B 1 146 ? 14.891 5.91 -0.863 1 80.56 146 ASP B O 1
ATOM 3295 N N . SER B 1 147 ? 13.641 4.418 0.195 1 83.81 147 SER B N 1
ATOM 3296 C CA . SER B 1 147 ? 13.477 3.588 -0.993 1 83.81 147 SER B CA 1
ATOM 3297 C C . SER B 1 147 ? 12.242 4.008 -1.794 1 83.81 147 SER B C 1
ATOM 3299 O O . SER B 1 147 ? 11.906 3.377 -2.799 1 83.81 147 SER B O 1
ATOM 3301 N N . ILE B 1 148 ? 11.609 5.055 -1.351 1 85.62 148 ILE B N 1
ATOM 3302 C CA . ILE B 1 148 ? 10.398 5.531 -2.002 1 85.62 148 ILE B CA 1
ATOM 3303 C C . ILE B 1 148 ? 10.695 6.805 -2.791 1 85.62 148 ILE B C 1
ATOM 3305 O O . ILE B 1 148 ? 11.414 7.684 -2.311 1 85.62 148 ILE B O 1
ATOM 3309 N N . VAL B 1 149 ? 10.203 6.871 -3.975 1 87.75 149 VAL B N 1
ATOM 3310 C CA . VAL B 1 149 ? 10.328 8.062 -4.809 1 87.75 149 VAL B CA 1
ATOM 3311 C C . VAL B 1 149 ? 9.18 9.023 -4.5 1 87.75 149 VAL B C 1
ATOM 3313 O O . VAL B 1 149 ? 8.016 8.625 -4.461 1 87.75 149 VAL B O 1
ATOM 3316 N N . LEU B 1 150 ? 9.531 10.219 -4.273 1 91.94 150 LEU B N 1
ATOM 3317 C CA . LEU B 1 150 ? 8.508 11.211 -3.955 1 91.94 150 LEU B CA 1
ATOM 3318 C C . LEU B 1 150 ? 7.703 11.586 -5.195 1 91.94 150 LEU B C 1
ATOM 3320 O O . LEU B 1 150 ? 8.281 11.891 -6.242 1 91.94 150 LEU B O 1
ATOM 3324 N N . GLY B 1 151 ? 6.477 11.547 -5.098 1 90.94 151 GLY B N 1
ATOM 3325 C CA . GLY B 1 151 ? 5.621 12.148 -6.109 1 90.94 151 GLY B CA 1
ATOM 3326 C C . GLY B 1 151 ? 5.637 13.664 -6.082 1 90.94 151 GLY B C 1
ATOM 3327 O O . GLY B 1 151 ? 6.258 14.266 -5.203 1 90.94 151 GLY B O 1
ATOM 3328 N N . GLU B 1 152 ? 4.922 14.211 -6.961 1 91.44 152 GLU B N 1
ATOM 3329 C CA . GLU B 1 152 ? 4.961 15.656 -7.148 1 91.44 152 GLU B CA 1
ATOM 3330 C C . GLU B 1 152 ? 4.414 16.391 -5.926 1 91.44 152 GLU B C 1
ATOM 3332 O O . GLU B 1 152 ? 5.031 17.328 -5.43 1 91.44 152 GLU B O 1
ATOM 3337 N N . ALA B 1 153 ? 3.25 16.016 -5.422 1 94.62 153 ALA B N 1
ATOM 3338 C CA . ALA B 1 153 ? 2.639 16.688 -4.277 1 94.62 153 ALA B CA 1
ATOM 3339 C C . ALA B 1 153 ? 3.533 16.594 -3.043 1 94.62 153 ALA B C 1
ATOM 3341 O O . ALA B 1 153 ? 3.748 17.578 -2.344 1 94.62 153 ALA B O 1
ATOM 3342 N N . ALA B 1 154 ? 4.102 15.43 -2.805 1 95.19 154 ALA B N 1
ATOM 3343 C CA . ALA B 1 154 ? 4.98 15.227 -1.657 1 95.19 154 ALA B CA 1
ATOM 3344 C C . ALA B 1 154 ? 6.258 16.047 -1.791 1 95.19 154 ALA B C 1
ATOM 3346 O O . ALA B 1 154 ? 6.719 16.656 -0.818 1 95.19 154 ALA B O 1
ATOM 3347 N N . LYS B 1 155 ? 6.793 16.078 -2.975 1 95 155 LYS B N 1
ATOM 3348 C CA . LYS B 1 155 ? 7.992 16.875 -3.23 1 95 155 LYS B CA 1
ATOM 3349 C C . LYS B 1 155 ? 7.75 18.359 -2.918 1 95 155 LYS B C 1
ATOM 3351 O O . LYS B 1 155 ? 8.578 19 -2.275 1 95 155 LYS B O 1
ATOM 3356 N N . THR B 1 156 ? 6.645 18.812 -3.389 1 95.75 156 THR B N 1
ATOM 3357 C CA . THR B 1 156 ? 6.297 20.203 -3.156 1 95.75 156 THR B CA 1
ATOM 3358 C C . THR B 1 156 ? 6.148 20.484 -1.663 1 95.75 156 THR B C 1
ATOM 3360 O O . THR B 1 156 ? 6.613 21.516 -1.171 1 95.75 156 THR B O 1
ATOM 3363 N N . TYR B 1 157 ? 5.543 19.609 -0.958 1 96.56 157 TYR B N 1
ATOM 3364 C CA . TYR B 1 15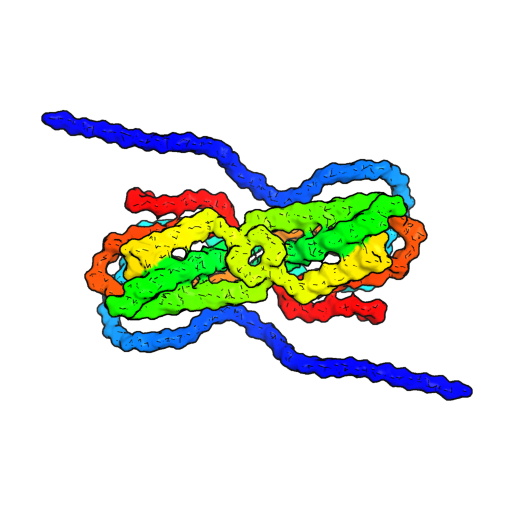7 ? 5.328 19.75 0.478 1 96.56 157 TYR B CA 1
ATOM 3365 C C . TYR B 1 157 ? 6.656 19.797 1.226 1 96.56 157 TYR B C 1
ATOM 3367 O O . TYR B 1 157 ? 6.879 20.688 2.053 1 96.56 157 TYR B O 1
ATOM 3375 N N . VAL B 1 158 ? 7.582 18.906 0.891 1 97.31 158 VAL B N 1
ATOM 3376 C CA . VAL B 1 158 ? 8.898 18.844 1.519 1 97.31 158 VAL B CA 1
ATOM 3377 C C . VAL B 1 158 ? 9.672 20.125 1.223 1 97.31 158 VAL B C 1
ATOM 3379 O O . VAL B 1 158 ? 10.297 20.703 2.117 1 97.31 158 VAL B O 1
ATOM 3382 N N . LYS B 1 159 ? 9.594 20.547 -0.014 1 96.62 159 LYS B N 1
ATOM 3383 C CA . LYS B 1 159 ? 10.289 21.766 -0.415 1 96.62 159 LYS B CA 1
ATOM 3384 C C . LYS B 1 159 ? 9.758 22.969 0.348 1 96.62 159 LYS B C 1
ATOM 3386 O O . LYS B 1 159 ? 10.531 23.828 0.766 1 96.62 159 LYS B O 1
ATOM 3391 N N . TYR B 1 160 ? 8.492 23.031 0.477 1 97.12 160 TYR B N 1
ATOM 3392 C CA . TYR B 1 160 ? 7.812 24.094 1.221 1 97.12 160 TYR B CA 1
ATOM 3393 C C . TYR B 1 160 ? 8.32 24.156 2.656 1 97.12 160 TYR B C 1
ATOM 3395 O O . TYR B 1 160 ? 8.719 25.219 3.131 1 97.12 160 TYR B O 1
ATOM 3403 N N . GLU B 1 161 ? 8.43 23.062 3.336 1 98 161 GLU B N 1
ATOM 3404 C CA . GLU B 1 161 ? 8.891 23.016 4.719 1 98 161 GLU B CA 1
ATOM 3405 C C . GLU B 1 161 ? 10.391 23.297 4.801 1 98 161 GLU B C 1
ATOM 3407 O O . GLU B 1 161 ? 10.852 23.984 5.723 1 98 161 GLU B O 1
ATOM 3412 N N . SER B 1 162 ? 11.102 22.812 3.838 1 98.12 162 SER B N 1
ATOM 3413 C CA . SER B 1 162 ? 12.531 23.062 3.777 1 98.12 162 SER B CA 1
ATOM 3414 C C . SER B 1 162 ? 12.82 24.562 3.621 1 98.12 162 SER B C 1
ATOM 3416 O O . SER B 1 162 ? 13.695 25.109 4.305 1 98.12 162 SER B O 1
ATOM 3418 N N . ALA B 1 163 ? 12.078 25.188 2.791 1 97.38 163 ALA B N 1
ATOM 3419 C CA . ALA B 1 163 ? 12.266 26.625 2.562 1 97.38 163 ALA B CA 1
ATOM 3420 C C . ALA B 1 163 ? 12.008 27.422 3.838 1 97.38 163 ALA B C 1
ATOM 3422 O O . ALA B 1 163 ? 12.781 28.312 4.184 1 97.38 163 ALA B O 1
ATOM 3423 N N . ILE B 1 164 ? 11 27.078 4.543 1 97.88 164 ILE B N 1
ATOM 3424 C CA . ILE B 1 164 ? 10.664 27.797 5.777 1 97.88 164 ILE B CA 1
ATOM 3425 C C . ILE B 1 164 ? 11.75 27.547 6.82 1 97.88 164 ILE B C 1
ATOM 3427 O O . ILE B 1 164 ? 12.172 28.484 7.512 1 97.88 164 ILE B O 1
ATOM 3431 N N . SER B 1 165 ? 12.242 26.281 6.949 1 98.44 165 SER B N 1
ATOM 3432 C CA . SER B 1 165 ? 13.258 25.938 7.938 1 98.44 165 SER B CA 1
ATOM 3433 C C . SER B 1 165 ? 14.547 26.719 7.715 1 98.44 165 SER B C 1
ATOM 3435 O O . SER B 1 165 ? 15.266 27.031 8.664 1 98.44 165 SER B O 1
ATOM 3437 N N . GLN B 1 166 ? 14.75 27.094 6.469 1 97.56 166 GLN B N 1
ATOM 3438 C CA . GLN B 1 166 ? 15.969 27.812 6.105 1 97.56 166 GLN B CA 1
ATOM 3439 C C . GLN B 1 166 ? 15.812 29.312 6.336 1 97.56 166 GLN B C 1
ATOM 3441 O O . GLN B 1 166 ? 16.703 29.953 6.891 1 97.56 166 GLN B O 1
ATOM 3446 N N . SER B 1 167 ? 14.719 29.875 6.035 1 97.19 167 SER B N 1
ATOM 3447 C CA . SER B 1 167 ? 14.578 31.312 5.988 1 97.19 167 SER B CA 1
ATOM 3448 C C . SER B 1 167 ? 13.922 31.859 7.258 1 97.19 167 SER B C 1
ATOM 3450 O O . SER B 1 167 ? 14.297 32.906 7.762 1 97.19 167 SER B O 1
ATOM 3452 N N . GLN B 1 168 ? 12.906 31.172 7.734 1 97.38 168 GLN B N 1
ATOM 3453 C CA . GLN B 1 168 ? 12.133 31.578 8.898 1 97.38 168 GLN B CA 1
ATOM 3454 C C . GLN B 1 168 ? 11.836 30.406 9.82 1 97.38 168 GLN B C 1
ATOM 3456 O O . GLN B 1 168 ? 10.672 30.047 10.031 1 97.38 168 GLN B O 1
ATOM 3461 N N . PRO B 1 169 ? 12.898 29.891 10.445 1 98 169 PRO B N 1
ATOM 3462 C CA . PRO B 1 169 ? 12.75 28.625 11.172 1 98 169 PRO B CA 1
ATOM 3463 C C . PRO B 1 169 ? 11.711 28.703 12.289 1 98 169 PRO B C 1
ATOM 3465 O O . PRO B 1 169 ? 11.07 27.703 12.617 1 98 169 PRO B O 1
ATOM 3468 N N . ARG B 1 170 ? 11.484 29.875 12.898 1 97.19 170 ARG B N 1
ATOM 3469 C CA . ARG B 1 170 ? 10.484 29.984 13.961 1 97.19 170 ARG B CA 1
ATOM 3470 C C . ARG B 1 170 ? 9.078 29.781 13.414 1 97.19 170 ARG B C 1
ATOM 3472 O O . ARG B 1 170 ? 8.188 29.312 14.133 1 97.19 170 ARG B O 1
ATOM 3479 N N . LYS B 1 171 ? 8.852 30.031 12.109 1 97.75 171 LYS B N 1
ATOM 3480 C CA . LYS B 1 171 ? 7.539 29.906 11.477 1 97.75 171 LYS B CA 1
ATOM 3481 C C . LYS B 1 171 ? 7.266 28.453 11.062 1 97.75 171 LYS B C 1
ATOM 3483 O O . LYS B 1 171 ? 6.156 28.125 10.648 1 97.75 171 LYS B O 1
ATOM 3488 N N . LEU B 1 172 ? 8.258 27.547 11.219 1 98.56 172 LEU B N 1
ATOM 3489 C CA . LEU B 1 172 ? 8.086 26.172 10.773 1 98.56 172 LEU B CA 1
ATOM 3490 C C . LEU B 1 172 ? 6.953 25.5 11.539 1 98.56 172 LEU B C 1
ATOM 3492 O O . LEU B 1 172 ? 6.285 24.609 11 1 98.56 172 LEU B O 1
ATOM 3496 N N . CYS B 1 173 ? 6.688 25.953 12.781 1 98.44 173 CYS B N 1
ATOM 3497 C CA . CYS B 1 173 ? 5.59 25.391 13.562 1 98.44 173 CYS B CA 1
ATOM 3498 C C . CYS B 1 173 ? 4.254 25.609 12.859 1 98.44 173 CYS B C 1
ATOM 3500 O O . CYS B 1 173 ? 3.336 24.797 13 1 98.44 173 CYS B O 1
ATOM 3502 N N . ILE B 1 174 ? 4.145 26.656 12.016 1 98.31 174 ILE B N 1
ATOM 3503 C CA . ILE B 1 174 ? 2.934 26.953 11.258 1 98.31 174 ILE B CA 1
ATOM 3504 C C . ILE B 1 174 ? 2.76 25.922 10.141 1 98.31 174 ILE B C 1
ATOM 3506 O O . ILE B 1 174 ? 1.634 25.562 9.781 1 98.31 174 ILE B O 1
ATOM 3510 N N . ALA B 1 175 ? 3.869 25.422 9.617 1 97.56 175 ALA B N 1
ATOM 3511 C CA . ALA B 1 175 ? 3.832 24.406 8.555 1 97.56 175 ALA B CA 1
ATOM 3512 C C . ALA B 1 175 ? 3.393 23.047 9.109 1 97.56 175 ALA B C 1
ATOM 3514 O O . ALA B 1 175 ? 2.994 22.172 8.352 1 97.56 175 ALA B O 1
ATOM 3515 N N . MET B 1 176 ? 3.42 22.875 10.422 1 97.56 176 MET B N 1
ATOM 3516 C CA . MET B 1 176 ? 3 21.641 11.094 1 97.56 176 MET B CA 1
ATOM 3517 C C . MET B 1 176 ? 1.495 21.641 11.336 1 97.56 176 MET B C 1
ATOM 3519 O O . MET B 1 176 ? 0.893 20.578 11.516 1 97.56 176 MET B O 1
ATOM 3523 N N . LEU B 1 177 ? 0.865 22.734 11.312 1 97.56 177 LEU B N 1
ATOM 3524 C CA . LEU B 1 177 ? -0.494 22.922 11.812 1 97.56 177 LEU B CA 1
ATOM 3525 C C . LEU B 1 177 ? -1.514 22.328 10.844 1 97.56 177 LEU B C 1
ATOM 3527 O O . LEU B 1 177 ? -2.518 21.75 11.273 1 97.56 177 LEU B O 1
ATOM 3531 N N . PRO B 1 178 ? -1.277 22.453 9.539 1 97.56 178 PRO B N 1
ATOM 3532 C CA . PRO B 1 178 ? -2.309 22.016 8.594 1 97.56 178 PRO B CA 1
ATOM 3533 C C . PRO B 1 178 ? -2.748 20.578 8.828 1 97.56 178 PRO B C 1
ATOM 3535 O O . PRO B 1 178 ? -3.938 20.312 9.008 1 97.56 178 PRO B O 1
ATOM 3538 N N . CYS B 1 179 ? -1.869 19.625 8.891 1 96.75 179 CYS B N 1
ATOM 3539 C CA . CYS B 1 179 ? -2.275 18.234 9.078 1 96.75 179 CYS B CA 1
ATOM 3540 C C . CYS B 1 179 ? -2.893 18.031 10.461 1 96.75 179 CYS B C 1
ATOM 3542 O O . CYS B 1 179 ? -3.848 17.281 10.609 1 96.75 179 CYS B O 1
ATOM 3544 N N . GLN B 1 180 ? -2.385 18.75 11.438 1 95.81 180 GLN B N 1
ATOM 3545 C CA . GLN B 1 180 ? -2.824 18.562 12.812 1 95.81 180 GLN B CA 1
ATOM 3546 C C . GLN B 1 180 ? -4.234 19.109 13.023 1 95.81 180 GLN B C 1
ATOM 3548 O O . GLN B 1 180 ? -4.938 18.688 13.945 1 95.81 180 GLN B O 1
ATOM 3553 N N . MET B 1 181 ? -4.625 20.078 12.266 1 97.44 181 MET B N 1
ATOM 3554 C CA . MET B 1 181 ? -5.953 20.672 12.438 1 97.44 181 MET B CA 1
ATOM 3555 C C . MET B 1 181 ? -6.914 20.141 11.375 1 97.44 181 MET B C 1
ATOM 3557 O O . MET B 1 181 ? -8.086 19.891 11.664 1 97.44 181 MET B O 1
ATOM 3561 N N . LEU B 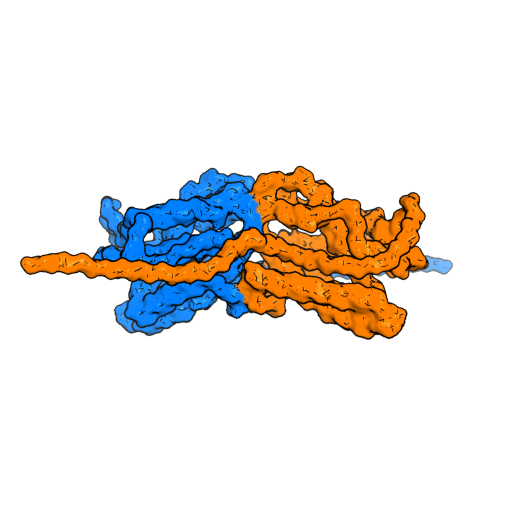1 182 ? -6.438 19.984 10.148 1 98.19 182 LEU B N 1
ATOM 3562 C CA . LEU B 1 182 ? -7.281 19.578 9.031 1 98.19 182 LEU B CA 1
ATOM 3563 C C . LEU B 1 182 ? -7.773 18.156 9.203 1 98.19 182 LEU B C 1
ATOM 3565 O O . LEU B 1 182 ? -8.953 17.875 8.992 1 98.19 182 LEU B O 1
ATOM 3569 N N . TRP B 1 183 ? -6.895 17.219 9.586 1 97.62 183 TRP B N 1
ATOM 3570 C CA . TRP B 1 183 ? -7.242 15.805 9.617 1 97.62 183 TRP B CA 1
ATOM 3571 C C . TRP B 1 183 ? -8.328 15.531 10.648 1 97.62 183 TRP B C 1
ATOM 3573 O O . TRP B 1 183 ? -9.32 14.859 10.359 1 97.62 183 TRP B O 1
ATOM 3583 N N . PRO B 1 184 ? -8.195 16.094 11.922 1 97.31 184 PRO B N 1
ATOM 3584 C CA . PRO B 1 184 ? -9.312 15.922 12.859 1 97.31 184 PRO B CA 1
ATOM 3585 C C . PRO B 1 184 ? -10.609 16.531 12.336 1 97.31 184 PRO B C 1
ATOM 3587 O O . PRO B 1 184 ? -11.688 15.969 12.531 1 97.31 184 PRO B O 1
ATOM 3590 N N . LYS B 1 185 ? -10.523 17.672 11.68 1 97.75 185 LYS B N 1
ATOM 3591 C CA . LYS B 1 185 ? -11.703 18.312 11.094 1 97.75 185 LYS B CA 1
ATOM 3592 C C . LYS B 1 185 ? -12.375 17.391 10.078 1 97.75 185 LYS B C 1
ATOM 3594 O O . LYS B 1 185 ? -13.586 17.188 10.117 1 97.75 185 LYS B O 1
ATOM 3599 N N . LEU B 1 186 ? -11.609 16.828 9.188 1 98.19 186 LEU B N 1
ATOM 3600 C CA . LEU B 1 186 ? -12.125 15.922 8.172 1 98.19 186 LEU B CA 1
ATOM 3601 C C . LEU B 1 186 ? -12.719 14.664 8.805 1 98.19 186 LEU B C 1
ATOM 3603 O O . LEU B 1 186 ? -13.805 14.227 8.438 1 98.19 186 LEU B O 1
ATOM 3607 N N . ALA B 1 187 ? -11.953 14.086 9.766 1 97.81 187 ALA B N 1
ATOM 3608 C CA . ALA B 1 187 ? -12.414 12.867 10.438 1 97.81 187 ALA B CA 1
ATOM 3609 C C . ALA B 1 187 ? -13.727 13.109 11.164 1 97.81 187 ALA B C 1
ATOM 3611 O O . ALA B 1 187 ? -14.641 12.281 11.109 1 97.81 187 ALA B O 1
ATOM 3612 N N . ASN B 1 188 ? -13.867 14.234 11.836 1 96.94 188 ASN B N 1
ATOM 3613 C CA . ASN B 1 188 ? -15.094 14.562 12.562 1 96.94 188 ASN B CA 1
ATOM 3614 C C . ASN B 1 188 ? -16.266 14.812 11.609 1 96.94 188 ASN B C 1
ATOM 3616 O O . ASN B 1 188 ? -17.359 14.305 11.828 1 96.94 188 ASN B O 1
ATOM 3620 N N . ASP B 1 189 ? -16.031 15.586 10.578 1 97.12 189 ASP B N 1
ATOM 3621 C CA . ASP B 1 189 ? -17.094 15.992 9.672 1 97.12 189 ASP B CA 1
ATOM 3622 C C . ASP B 1 189 ? -17.594 14.805 8.844 1 97.12 189 ASP B C 1
ATOM 3624 O O . ASP B 1 189 ? -18.781 14.672 8.594 1 97.12 189 ASP B O 1
ATOM 3628 N N . MET B 1 190 ? -16.625 13.953 8.445 1 97.31 190 MET B N 1
ATOM 3629 C CA . MET B 1 190 ? -16.969 12.906 7.488 1 97.31 190 MET B CA 1
ATOM 3630 C C . MET B 1 190 ? -17.141 11.562 8.188 1 97.31 190 MET B C 1
ATOM 3632 O O . MET B 1 190 ? -17.672 10.617 7.602 1 97.31 190 MET B O 1
ATOM 3636 N N . GLY B 1 191 ? -16.688 11.461 9.414 1 94.25 191 GLY B N 1
ATOM 3637 C CA . GLY B 1 191 ? -16.719 10.211 10.148 1 94.25 191 GLY B CA 1
ATOM 3638 C C . GLY B 1 191 ? -18.109 9.641 10.305 1 94.25 191 GLY B C 1
ATOM 3639 O O . GLY B 1 191 ? -18.281 8.422 10.391 1 94.25 191 GLY B O 1
ATOM 3640 N N . ARG B 1 192 ? -19.141 10.445 10.273 1 91.5 192 ARG B N 1
ATOM 3641 C CA . ARG B 1 192 ? -20.516 9.992 10.453 1 91.5 192 ARG B CA 1
ATOM 3642 C C . ARG B 1 192 ? -20.984 9.188 9.242 1 91.5 192 ARG B C 1
ATOM 3644 O O . ARG B 1 192 ? -21.875 8.344 9.359 1 91.5 192 ARG B O 1
ATOM 3651 N N . GLU B 1 193 ? -20.328 9.438 8.164 1 92.69 193 GLU B N 1
ATOM 3652 C CA . GLU B 1 193 ? -20.688 8.75 6.93 1 92.69 193 GLU B CA 1
ATOM 3653 C C . GLU B 1 193 ? -20 7.383 6.848 1 92.69 193 GLU B C 1
ATOM 3655 O O . GLU B 1 193 ? -20.375 6.543 6.023 1 92.69 193 GLU B O 1
ATOM 3660 N N . VAL B 1 194 ? -19.047 7.219 7.629 1 95.38 194 VAL B N 1
ATOM 3661 C CA . VAL B 1 194 ? -18.234 6.008 7.57 1 95.38 194 VAL B CA 1
ATOM 3662 C C . VAL B 1 194 ? -18.938 4.871 8.297 1 95.38 194 VAL B C 1
ATOM 3664 O O . VAL B 1 194 ? -19.062 4.891 9.523 1 95.38 194 VAL B O 1
ATOM 3667 N N . ARG B 1 195 ? -19.359 3.9 7.59 1 93.25 195 ARG B N 1
ATOM 3668 C CA . ARG B 1 195 ? -20.141 2.791 8.133 1 93.25 195 ARG B CA 1
ATOM 3669 C C . ARG B 1 195 ? -19.219 1.683 8.641 1 93.25 195 ARG B C 1
ATOM 3671 O O . ARG B 1 195 ? -18.047 1.635 8.289 1 93.25 195 ARG B O 1
ATOM 3678 N N . GLU B 1 196 ? -19.797 0.825 9.492 1 93.25 196 GLU B N 1
ATOM 3679 C CA . GLU B 1 196 ? -19.062 -0.363 9.922 1 93.25 196 GLU B CA 1
ATOM 3680 C C . GLU B 1 196 ? -18.656 -1.229 8.734 1 93.25 196 GLU B C 1
ATOM 3682 O O . GLU B 1 196 ? -19.453 -1.43 7.812 1 93.25 196 GLU B O 1
ATOM 3687 N N . GLY B 1 197 ? -17.484 -1.702 8.734 1 92.75 197 GLY B N 1
ATOM 3688 C CA . GLY B 1 197 ? -17 -2.521 7.637 1 92.75 197 GLY B CA 1
ATOM 3689 C C . GLY B 1 197 ? -16.266 -1.727 6.578 1 92.75 197 GLY B C 1
ATOM 3690 O O . GLY B 1 197 ? -15.656 -2.303 5.672 1 92.75 197 GLY B O 1
ATOM 3691 N N . ASN B 1 198 ? -16.344 -0.39 6.676 1 95.31 198 ASN B N 1
ATOM 3692 C CA . ASN B 1 198 ? -15.578 0.467 5.773 1 95.31 198 ASN B CA 1
ATOM 3693 C C . A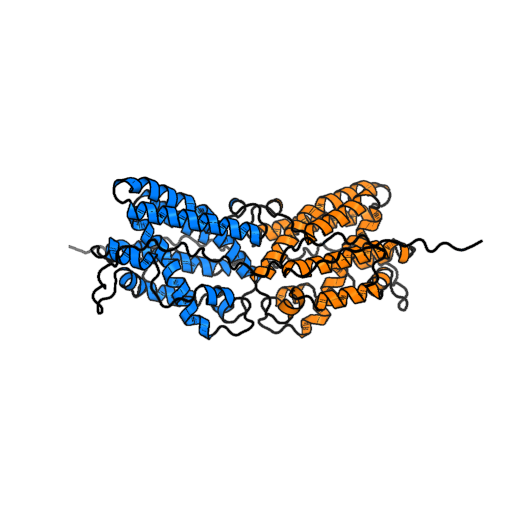SN B 1 198 ? -14.078 0.219 5.906 1 95.31 198 ASN B C 1
ATOM 3695 O O . ASN B 1 198 ? -13.523 0.316 7 1 95.31 198 ASN B O 1
ATOM 3699 N N . PRO B 1 199 ? -13.422 -0.096 4.809 1 95.81 199 PRO B N 1
ATOM 3700 C CA . PRO B 1 199 ? -12.008 -0.47 4.859 1 95.81 199 PRO B CA 1
ATOM 3701 C C . PRO B 1 199 ? -11.117 0.655 5.387 1 95.81 199 PRO B C 1
ATOM 3703 O O . PRO B 1 199 ? -9.969 0.413 5.766 1 95.81 199 PRO B O 1
ATOM 3706 N N . TYR B 1 200 ? -11.609 1.827 5.426 1 96.81 200 TYR B N 1
ATOM 3707 C CA . TYR B 1 200 ? -10.797 2.992 5.766 1 96.81 200 TYR B CA 1
ATOM 3708 C C . TYR B 1 200 ? -11.211 3.57 7.113 1 96.81 200 TYR B C 1
ATOM 3710 O O . TYR B 1 200 ? -10.727 4.633 7.516 1 96.81 200 TYR B O 1
ATOM 3718 N N . LYS B 1 201 ? -12.109 2.93 7.812 1 95.88 201 LYS B N 1
ATOM 3719 C CA . LYS B 1 201 ? -12.656 3.396 9.078 1 95.88 201 LYS B CA 1
ATOM 3720 C C . LYS B 1 201 ? -11.555 3.666 10.094 1 95.88 201 LYS B C 1
ATOM 3722 O O . LYS B 1 201 ? -11.609 4.648 10.836 1 95.88 201 LYS B O 1
ATOM 3727 N N . PRO B 1 202 ? -10.477 2.871 10.117 1 93.56 202 PRO B N 1
ATOM 3728 C CA . PRO B 1 202 ? -9.422 3.141 11.102 1 93.56 202 PRO B CA 1
ATOM 3729 C C . PRO B 1 202 ? -8.805 4.531 10.938 1 93.56 202 PRO B C 1
ATOM 3731 O O . PRO B 1 202 ? -8.477 5.18 11.938 1 93.56 202 PRO B O 1
ATOM 3734 N N . TRP B 1 203 ? -8.625 5.008 9.727 1 94.56 203 TRP B N 1
ATOM 3735 C CA . TRP B 1 203 ? -8.078 6.344 9.516 1 94.56 203 TRP B CA 1
ATOM 3736 C C . TRP B 1 203 ? -8.938 7.398 10.203 1 94.56 203 TRP B C 1
ATOM 3738 O O . TRP B 1 203 ? -8.422 8.281 10.891 1 94.56 203 TRP B O 1
ATOM 3748 N N . PHE B 1 204 ? -10.281 7.344 10.031 1 96.56 204 PHE B N 1
ATOM 3749 C CA . PHE B 1 204 ? -11.203 8.305 10.617 1 96.56 204 PHE B CA 1
ATOM 3750 C C . PHE B 1 204 ? -11.203 8.195 12.141 1 96.56 204 PHE B C 1
ATOM 3752 O O . PHE B 1 204 ? -11.156 9.203 12.844 1 96.56 204 PHE B O 1
ATOM 3759 N N . ASP B 1 205 ? -11.172 6.934 12.609 1 95.25 205 ASP B N 1
ATOM 3760 C CA . ASP B 1 205 ? -11.195 6.711 14.055 1 95.25 205 ASP B CA 1
ATOM 3761 C C . ASP B 1 205 ? -9.938 7.266 14.711 1 95.25 205 ASP B C 1
ATOM 3763 O O . ASP B 1 205 ? -10.008 7.871 15.781 1 95.25 205 ASP B O 1
ATOM 3767 N N . GLU B 1 206 ? -8.82 7.121 14.055 1 93.12 206 GLU B N 1
ATOM 3768 C CA . GLU B 1 206 ? -7.535 7.5 14.625 1 93.12 206 GLU B CA 1
ATOM 3769 C C . GLU B 1 206 ? -7.332 9.016 14.57 1 93.12 206 GLU B C 1
ATOM 3771 O O . GLU B 1 206 ? -6.562 9.57 15.359 1 93.12 206 GLU B O 1
ATOM 3776 N N . ASN B 1 207 ? -8.039 9.68 13.664 1 95.5 207 ASN B N 1
ATOM 3777 C CA . ASN B 1 207 ? -7.793 11.102 13.484 1 95.5 207 ASN B CA 1
ATOM 3778 C C . ASN B 1 207 ? -8.906 11.945 14.094 1 95.5 207 ASN B C 1
ATOM 3780 O O . ASN B 1 207 ? -8.828 13.18 14.102 1 95.5 207 ASN B O 1
ATOM 3784 N N . LYS B 1 208 ? -9.859 11.312 14.695 1 94.75 208 LYS B N 1
ATOM 3785 C CA . LYS B 1 208 ? -10.906 12.055 15.383 1 94.75 208 LYS B CA 1
ATOM 3786 C C . LYS B 1 208 ? -10.383 12.711 16.656 1 94.75 208 LYS B C 1
ATOM 3788 O O . LYS B 1 208 ? -9.633 12.094 17.406 1 94.75 208 LYS B O 1
ATOM 3793 N N . SER B 1 209 ? -10.68 13.922 16.75 1 93.12 209 SER B N 1
ATOM 3794 C CA . SER B 1 209 ? -10.344 14.656 17.953 1 93.12 209 SER B CA 1
ATOM 3795 C C . SER B 1 209 ? -11.25 15.867 18.141 1 93.12 209 SER B C 1
ATOM 3797 O O . SER B 1 209 ? -11.594 16.547 17.172 1 93.12 209 SER B O 1
ATOM 3799 N N . ASP B 1 210 ? -11.602 16.203 19.422 1 90.88 210 ASP B N 1
ATOM 3800 C CA . ASP B 1 210 ? -12.445 17.359 19.734 1 90.88 210 ASP B CA 1
ATOM 3801 C C . ASP B 1 210 ? -11.688 18.359 20.594 1 90.88 210 ASP B C 1
ATOM 3803 O O . ASP B 1 210 ? -12.289 19.297 21.125 1 90.88 210 ASP B O 1
ATOM 3807 N N . HIS B 1 211 ? -10.43 18.109 20.734 1 92.56 211 HIS B N 1
ATOM 3808 C CA . HIS B 1 211 ? -9.625 19 21.562 1 92.56 211 HIS B CA 1
ATOM 3809 C C . HIS B 1 211 ? -8.414 19.531 20.797 1 92.56 211 HIS B C 1
ATOM 3811 O O . HIS B 1 211 ? -7.914 18.859 19.891 1 92.56 211 HIS B O 1
ATOM 3817 N N . PRO B 1 212 ? -8.047 20.719 21.188 1 93.69 212 PRO B N 1
ATOM 3818 C CA . PRO B 1 212 ? -6.824 21.219 20.547 1 93.69 212 PRO B CA 1
ATOM 3819 C C . PRO B 1 212 ? -5.613 20.328 20.812 1 93.69 212 PRO B C 1
ATOM 3821 O O . PRO B 1 212 ? -5.48 19.766 21.906 1 93.69 212 PRO B O 1
ATOM 3824 N N . SER B 1 213 ? -4.832 20.203 19.844 1 94.62 213 SER B N 1
ATOM 3825 C CA . SER B 1 213 ? -3.613 19.406 19.969 1 94.62 213 SER B CA 1
ATOM 3826 C C . SER B 1 213 ? -2.557 20.141 20.781 1 94.62 213 SER B C 1
ATOM 3828 O O . SER B 1 213 ? -2.689 21.328 21.062 1 94.62 213 SER B O 1
ATOM 3830 N N . HIS B 1 214 ? -1.545 19.375 21.156 1 94.44 214 HIS B N 1
ATOM 3831 C CA . HIS B 1 214 ? -0.409 19.969 21.844 1 94.44 214 HIS B CA 1
ATOM 3832 C C . HIS B 1 214 ? 0.238 21.062 21 1 94.44 214 HIS B C 1
ATOM 3834 O O . HIS B 1 214 ? 0.659 22.094 21.516 1 94.44 214 HIS B O 1
ATOM 3840 N N . LEU B 1 215 ? 0.255 20.875 19.719 1 97.38 215 LEU B N 1
ATOM 3841 C CA . LEU B 1 215 ? 0.841 21.859 18.812 1 97.38 215 LEU B CA 1
ATOM 3842 C C . LEU B 1 215 ? 0.013 23.141 18.797 1 97.38 215 LEU B C 1
ATOM 3844 O O . LEU B 1 215 ? 0.564 24.234 18.859 1 97.38 215 LEU B O 1
ATOM 3848 N N . GLU B 1 216 ? -1.264 23.016 18.688 1 97.12 216 GLU B N 1
ATOM 3849 C CA . GLU B 1 216 ? -2.135 24.188 18.719 1 97.12 216 GLU B CA 1
ATOM 3850 C C . GLU B 1 216 ? -1.932 24.984 20 1 97.12 216 GLU B C 1
ATOM 3852 O O . GLU B 1 216 ? -1.811 26.219 19.953 1 97.12 216 GLU B O 1
ATOM 3857 N N . ARG B 1 217 ? -1.857 24.297 21.125 1 96.62 217 ARG B N 1
ATOM 3858 C CA . ARG B 1 217 ? -1.659 24.969 22.406 1 96.62 217 ARG B CA 1
ATOM 3859 C C . ARG B 1 217 ? -0.299 25.656 22.453 1 96.62 217 ARG B C 1
ATOM 3861 O O . ARG B 1 217 ? -0.179 26.766 22.969 1 96.62 217 ARG B O 1
ATOM 3868 N N . PHE B 1 218 ? 0.666 24.938 21.938 1 97 218 PHE B N 1
ATOM 3869 C CA . PHE B 1 218 ? 2.01 25.5 21.875 1 97 218 PHE B CA 1
ATOM 3870 C C . PHE B 1 218 ? 2.016 26.797 21.078 1 97 218 PHE B C 1
ATOM 3872 O O . PHE B 1 218 ? 2.514 27.812 21.562 1 97 218 PHE B O 1
ATOM 3879 N N . ILE B 1 219 ? 1.419 26.797 19.953 1 97.94 219 ILE B N 1
ATOM 3880 C CA . ILE B 1 219 ? 1.425 27.953 19.047 1 97.94 219 ILE B CA 1
ATOM 3881 C C . ILE B 1 219 ? 0.566 29.062 19.641 1 97.94 219 ILE B C 1
ATOM 3883 O O . ILE B 1 219 ? 0.947 30.234 19.594 1 97.94 219 ILE B O 1
ATOM 3887 N N . ASP B 1 220 ? -0.507 28.75 20.219 1 97.25 220 ASP B N 1
ATOM 3888 C CA . ASP B 1 220 ? -1.387 29.75 20.844 1 97.25 220 ASP B CA 1
ATOM 3889 C C . ASP B 1 220 ? -0.697 30.438 22 1 97.25 220 ASP B C 1
ATOM 3891 O O . ASP B 1 220 ? -0.981 31.609 22.297 1 97.25 220 ASP B O 1
ATOM 3895 N N . TYR B 1 221 ? 0.178 29.719 22.609 1 96.81 221 TYR B N 1
ATOM 3896 C CA . TYR B 1 221 ? 0.896 30.312 23.734 1 96.81 221 TYR B CA 1
ATOM 3897 C C . TYR B 1 221 ? 2.051 31.172 23.25 1 96.81 221 TYR B C 1
ATOM 3899 O O . TYR B 1 221 ? 2.156 32.344 23.609 1 96.81 221 TYR B O 1
ATOM 3907 N N . PHE B 1 222 ? 2.863 30.719 22.391 1 96.69 222 PHE B N 1
ATOM 3908 C CA . PHE B 1 222 ? 4.125 31.375 22.062 1 96.69 222 PHE B CA 1
ATOM 3909 C C . PHE B 1 222 ? 3.926 32.438 21 1 96.69 222 PHE B C 1
ATOM 3911 O O . PHE B 1 222 ? 4.738 33.344 20.859 1 96.69 222 PHE B O 1
ATOM 3918 N N . LEU B 1 223 ? 2.832 32.312 20.219 1 96.44 223 LEU B N 1
ATOM 3919 C CA . LEU B 1 223 ? 2.6 33.312 19.172 1 96.44 223 LEU B CA 1
ATOM 3920 C C . LEU B 1 223 ? 1.36 34.156 19.469 1 96.44 223 LEU B C 1
ATOM 3922 O O . LEU B 1 223 ? 0.81 34.781 18.562 1 96.44 223 LEU B O 1
ATOM 3926 N N . ARG B 1 224 ? 0.906 34.125 20.656 1 93.25 224 ARG B N 1
ATOM 3927 C CA . ARG B 1 224 ? -0.325 34.781 21.078 1 93.25 224 ARG B CA 1
ATOM 3928 C C . ARG B 1 224 ? -0.277 36.281 20.766 1 93.25 224 ARG B C 1
ATOM 3930 O O . ARG B 1 224 ? -1.309 36.906 20.484 1 93.25 224 ARG B O 1
ATOM 3937 N N . ASP B 1 225 ? 0.947 36.875 20.75 1 94.62 225 ASP B N 1
ATOM 3938 C CA . ASP B 1 225 ? 1.071 38.312 20.578 1 94.62 225 ASP B CA 1
ATOM 3939 C C . ASP B 1 225 ? 1.416 38.656 19.141 1 94.62 225 ASP B C 1
ATOM 3941 O O . ASP B 1 225 ? 1.546 39.844 18.797 1 94.62 225 ASP B O 1
ATOM 3945 N N . GLU B 1 226 ? 1.601 37.688 18.281 1 95.88 226 GLU B N 1
ATOM 3946 C CA . GLU B 1 226 ? 1.915 37.906 16.875 1 95.88 226 GLU B CA 1
ATOM 3947 C C . GLU B 1 226 ? 0.657 38.25 16.062 1 95.88 226 GLU B C 1
ATOM 3949 O O . GLU B 1 226 ? -0.459 37.969 16.531 1 95.88 226 GLU B O 1
ATOM 3954 N N . LYS B 1 227 ? 0.837 38.875 14.914 1 96.44 227 LYS B N 1
ATOM 3955 C CA . LYS B 1 227 ? -0.266 39.156 14 1 96.44 227 LYS B CA 1
ATOM 3956 C C . LYS B 1 227 ? -0.522 37.969 13.078 1 96.44 227 LYS B C 1
ATOM 3958 O O . LYS B 1 227 ? 0.375 37.531 12.352 1 96.44 227 LYS B O 1
ATOM 3963 N N . VAL B 1 228 ? -1.719 37.5 13.062 1 96.12 228 VAL B N 1
ATOM 3964 C CA . VAL B 1 228 ? -2.127 36.312 12.305 1 96.12 228 VAL B CA 1
ATOM 3965 C C . VAL B 1 228 ? -1.779 36.531 10.828 1 96.12 228 VAL B C 1
ATOM 3967 O O . VAL B 1 228 ? -1.316 35.594 10.164 1 96.12 228 VAL B O 1
ATOM 3970 N N . ARG B 1 229 ? -1.938 37.75 10.289 1 95 229 ARG B N 1
ATOM 3971 C CA . ARG B 1 229 ? -1.724 38.031 8.875 1 95 229 ARG B CA 1
ATOM 3972 C C . ARG B 1 229 ? -0.287 37.75 8.469 1 95 229 ARG B C 1
ATOM 3974 O O . ARG B 1 229 ? -0.026 37.375 7.312 1 95 229 ARG B O 1
ATOM 3981 N N . ASP B 1 230 ? 0.622 37.781 9.414 1 96.25 230 ASP B N 1
ATOM 3982 C CA . ASP B 1 230 ? 2.039 37.594 9.125 1 96.25 230 ASP B CA 1
ATOM 3983 C C . ASP B 1 230 ? 2.352 36.094 8.938 1 96.25 230 ASP B C 1
ATOM 3985 O O . ASP B 1 230 ? 3.441 35.75 8.477 1 96.25 230 ASP B O 1
ATOM 3989 N N . TYR B 1 231 ? 1.381 35.188 9.266 1 97.19 231 TYR B N 1
ATOM 3990 C CA . TYR B 1 231 ? 1.608 33.75 9.227 1 97.19 231 TYR B CA 1
ATOM 3991 C C . TYR B 1 231 ? 0.605 33.062 8.305 1 97.19 231 TYR B C 1
ATOM 3993 O O . TYR B 1 231 ? 0.72 31.859 8.031 1 97.19 231 TYR B O 1
ATOM 4001 N N . LEU B 1 232 ? -0.376 33.812 7.816 1 96.69 232 LEU B N 1
ATOM 4002 C CA . LEU B 1 232 ? -1.516 33.25 7.098 1 96.69 232 LEU B CA 1
ATOM 4003 C C . LEU B 1 232 ? -1.069 32.594 5.793 1 96.69 232 LEU B C 1
ATOM 4005 O O . LEU B 1 232 ? -1.528 31.5 5.449 1 96.69 232 LEU B O 1
ATOM 4009 N N . ASP B 1 233 ? -0.14 33.25 5.125 1 95.38 233 ASP B N 1
ATOM 4010 C CA . ASP B 1 233 ? 0.306 32.719 3.844 1 95.38 233 ASP B CA 1
ATOM 4011 C C . ASP B 1 233 ? 0.966 31.344 4.016 1 95.38 233 ASP B C 1
ATOM 4013 O O . ASP B 1 233 ? 0.704 30.422 3.242 1 95.38 233 ASP B O 1
ATOM 4017 N N . GLU B 1 234 ? 1.854 31.203 5.012 1 96.5 234 GLU B N 1
ATOM 4018 C CA . GLU B 1 234 ? 2.496 29.922 5.281 1 96.5 234 GLU B CA 1
ATOM 4019 C C . GLU B 1 234 ? 1.469 28.859 5.648 1 96.5 234 GLU B C 1
ATOM 4021 O O . GLU B 1 234 ? 1.571 27.719 5.207 1 96.5 234 GLU B O 1
ATOM 4026 N N . PHE B 1 235 ? 0.453 29.25 6.414 1 97.94 235 PHE B N 1
ATOM 4027 C CA . PHE B 1 235 ? -0.577 28.297 6.824 1 97.94 235 PHE B CA 1
ATOM 4028 C C . PHE B 1 235 ? -1.391 27.844 5.625 1 97.94 235 PHE B C 1
ATOM 4030 O O . PHE B 1 235 ? -1.604 26.641 5.441 1 97.94 235 PHE B O 1
ATOM 4037 N N . LEU B 1 236 ? -1.729 28.812 4.781 1 97.25 236 LEU B N 1
ATOM 4038 C CA . LEU B 1 236 ? -2.559 28.484 3.623 1 97.25 236 LEU B CA 1
ATOM 4039 C C . LEU B 1 236 ? -1.793 27.625 2.623 1 97.25 236 LEU B C 1
ATOM 4041 O O . LEU B 1 236 ? -2.369 26.734 1.993 1 97.25 236 LEU B O 1
ATOM 4045 N N . GLU B 1 237 ? -0.552 27.875 2.455 1 96.81 237 GLU B N 1
ATOM 4046 C CA . GLU B 1 237 ? 0.253 27.031 1.577 1 96.81 237 GLU B CA 1
ATOM 4047 C C . GLU B 1 237 ? 0.325 25.594 2.102 1 96.81 237 GLU B C 1
ATOM 4049 O O . GLU B 1 237 ? 0.235 24.641 1.328 1 96.81 237 GLU B O 1
ATOM 4054 N N . GLY B 1 238 ? 0.483 25.453 3.441 1 97.62 238 GLY B N 1
ATOM 4055 C CA . GLY B 1 238 ? 0.437 24.125 4.035 1 97.62 238 GLY B CA 1
ATOM 4056 C C . GLY B 1 238 ? -0.886 23.422 3.811 1 97.62 238 GLY B C 1
ATOM 4057 O O . GLY B 1 238 ? -0.911 22.25 3.457 1 97.62 238 GLY B O 1
ATOM 4058 N N . MET B 1 239 ? -1.976 24.188 3.967 1 97.75 239 MET B N 1
ATOM 4059 C CA . MET B 1 239 ? -3.309 23.641 3.717 1 97.75 239 MET B CA 1
ATOM 4060 C C . MET B 1 239 ? -3.451 23.203 2.264 1 97.75 239 MET B C 1
ATOM 4062 O O . MET B 1 239 ? -4.023 22.141 1.986 1 97.75 239 MET B O 1
ATOM 4066 N N . THR B 1 240 ? -2.93 23.969 1.403 1 97.25 240 THR B N 1
ATOM 4067 C CA . THR B 1 240 ? -2.98 23.656 -0.02 1 97.25 240 THR B CA 1
ATOM 4068 C C . THR B 1 240 ? -2.176 22.391 -0.324 1 97.25 240 THR B C 1
ATOM 4070 O O . THR B 1 240 ? -2.59 21.562 -1.14 1 97.25 240 THR B O 1
ATOM 4073 N N . ASN B 1 241 ? -1.024 22.281 0.294 1 97.38 241 ASN B N 1
ATOM 4074 C CA . ASN B 1 241 ? -0.217 21.078 0.11 1 97.38 241 ASN B CA 1
ATOM 4075 C C . ASN B 1 241 ? -0.956 19.828 0.579 1 97.38 241 ASN B C 1
ATOM 4077 O O . ASN B 1 241 ? -0.866 18.781 -0.054 1 97.38 241 ASN B O 1
ATOM 4081 N N . GLU B 1 242 ? -1.699 19.953 1.706 1 97.62 242 GLU B N 1
ATOM 4082 C CA . GLU B 1 242 ? -2.521 18.828 2.15 1 97.62 242 GLU B CA 1
ATOM 4083 C C . GLU B 1 242 ? -3.551 18.453 1.09 1 97.62 242 GLU B C 1
ATOM 4085 O O . GLU B 1 242 ? -3.725 17.266 0.784 1 97.62 242 GLU B O 1
ATOM 4090 N N . LEU B 1 243 ? -4.234 19.453 0.537 1 97.56 243 LEU B N 1
ATOM 4091 C CA . LEU B 1 243 ? -5.219 19.219 -0.515 1 97.56 243 LEU B CA 1
ATOM 4092 C C . LEU B 1 243 ? -4.582 18.531 -1.715 1 97.56 243 LEU B C 1
ATOM 4094 O O . LEU B 1 243 ? -5.125 17.547 -2.229 1 97.56 243 LEU B O 1
ATOM 4098 N N . ASN B 1 244 ? -3.443 19.062 -2.092 1 97 244 ASN B N 1
ATOM 4099 C CA . ASN B 1 244 ? -2.748 18.5 -3.238 1 97 244 ASN B CA 1
ATOM 4100 C C . ASN B 1 244 ? -2.348 17.047 -2.986 1 97 244 ASN B C 1
ATOM 4102 O O . ASN B 1 244 ? -2.332 16.234 -3.91 1 97 244 ASN B O 1
ATOM 4106 N N . PHE B 1 245 ? -2.002 16.766 -1.765 1 96.88 245 PHE B N 1
ATOM 4107 C CA . PHE B 1 245 ? -1.64 15.398 -1.416 1 96.88 245 PHE B CA 1
ATOM 4108 C C . PHE B 1 245 ? -2.811 14.453 -1.652 1 96.88 245 PHE B C 1
ATOM 4110 O O . PHE B 1 245 ? -2.645 13.391 -2.254 1 96.88 245 PHE B O 1
ATOM 4117 N N . PHE B 1 246 ? -4.047 14.836 -1.216 1 97.44 246 PHE B N 1
ATOM 4118 C CA . PHE B 1 246 ? -5.246 14.047 -1.443 1 97.44 246 PHE B CA 1
ATOM 4119 C C . PHE B 1 246 ? -5.543 13.93 -2.934 1 97.44 246 PHE B C 1
ATOM 4121 O O . PHE B 1 246 ? -5.859 12.844 -3.426 1 97.44 246 PHE B O 1
ATOM 4128 N N . ARG B 1 247 ? -5.406 14.992 -3.645 1 96.56 247 ARG B N 1
ATOM 4129 C CA . ARG B 1 247 ? -5.723 15.023 -5.07 1 96.56 247 ARG B CA 1
ATOM 4130 C C . ARG B 1 247 ? -4.75 14.156 -5.863 1 96.56 247 ARG B C 1
ATOM 4132 O O . ARG B 1 247 ? -5.16 13.422 -6.77 1 96.56 247 ARG B O 1
ATOM 4139 N N . ASP B 1 248 ? -3.502 14.25 -5.527 1 95.25 248 ASP B N 1
ATOM 4140 C CA . ASP B 1 248 ? -2.469 13.5 -6.234 1 95.25 248 ASP B CA 1
ATOM 4141 C C . ASP B 1 248 ? -2.721 12 -6.137 1 95.25 248 ASP B C 1
ATOM 4143 O O . ASP B 1 248 ? -2.451 11.25 -7.082 1 95.25 248 ASP B O 1
ATOM 4147 N N . ALA B 1 249 ? -3.248 11.586 -5.027 1 94.12 249 ALA B N 1
ATOM 4148 C CA . ALA B 1 249 ? -3.51 10.164 -4.801 1 94.12 249 ALA B CA 1
ATOM 4149 C C . ALA B 1 249 ? -4.461 9.609 -5.859 1 94.12 249 ALA B C 1
ATOM 4151 O O . ALA B 1 249 ? -4.402 8.43 -6.199 1 94.12 249 ALA B O 1
ATOM 4152 N N . CYS B 1 250 ? -5.328 10.484 -6.406 1 95 250 CYS B N 1
ATOM 4153 C CA . CYS B 1 250 ? -6.336 10.016 -7.355 1 95 250 CYS B CA 1
ATOM 4154 C C . CYS B 1 250 ? -6.16 10.688 -8.711 1 95 250 CYS B C 1
ATOM 4156 O O . CYS B 1 250 ? -7.098 10.727 -9.516 1 95 250 CYS B O 1
ATOM 4158 N N . GLY B 1 251 ? -5.016 11.281 -8.906 1 92.69 251 GLY B N 1
ATOM 4159 C CA . GLY B 1 251 ? -4.695 11.859 -10.195 1 92.69 251 GLY B CA 1
ATOM 4160 C C . GLY B 1 251 ? -5.512 13.094 -10.516 1 92.69 251 GLY B C 1
ATOM 4161 O O . GLY B 1 251 ? -5.785 13.383 -11.688 1 92.69 251 GLY B O 1
ATOM 4162 N N . GLU B 1 252 ? -6.004 13.781 -9.508 1 94.56 252 GLU B N 1
ATOM 4163 C CA . GLU B 1 252 ? -6.723 15.039 -9.711 1 94.56 252 GLU B CA 1
ATOM 4164 C C . GLU B 1 252 ? -5.754 16.203 -9.93 1 94.56 252 GLU B C 1
ATOM 4166 O O . GLU B 1 252 ? -4.57 16.094 -9.602 1 94.56 252 GLU B O 1
ATOM 4171 N N . GLU B 1 253 ? -6.246 17.219 -10.406 1 92.25 253 GLU B N 1
ATOM 4172 C CA . GLU B 1 253 ? -5.43 18.406 -10.703 1 92.25 253 GLU B CA 1
ATOM 4173 C C . GLU B 1 253 ? -4.863 19.016 -9.422 1 92.25 253 GLU B C 1
ATOM 4175 O O . GLU B 1 253 ? -5.562 19.125 -8.422 1 92.25 253 GLU B O 1
ATOM 4180 N N . LEU B 1 254 ? -3.609 19.359 -9.5 1 91.56 254 LEU B N 1
ATOM 4181 C CA . LEU B 1 254 ? -2.943 20 -8.367 1 91.56 254 LEU B CA 1
ATOM 4182 C C . LEU B 1 254 ? -2.947 21.516 -8.523 1 91.56 254 LEU B C 1
ATOM 4184 O O . LEU B 1 254 ? -2.994 22.031 -9.641 1 91.56 254 LEU B O 1
ATOM 4188 N N . TYR B 1 255 ? -3.133 22.141 -7.34 1 85.31 255 TYR B N 1
ATOM 4189 C CA . TYR B 1 255 ? -3.09 23.609 -7.281 1 85.31 255 TYR B CA 1
ATOM 4190 C C . TYR B 1 255 ? -1.92 24.078 -6.43 1 85.31 255 TYR B C 1
ATOM 4192 O O . TYR B 1 255 ? -1.638 23.516 -5.375 1 85.31 255 TYR B O 1
ATOM 4200 N N . TYR B 1 256 ? -1.066 24.891 -6.953 1 80.12 256 TYR B N 1
ATOM 4201 C CA . TYR B 1 256 ? 0.042 25.391 -6.148 1 80.12 256 TYR B CA 1
ATOM 4202 C C . TYR B 1 256 ? -0.227 26.812 -5.664 1 80.12 256 TYR B C 1
ATOM 4204 O O . TYR B 1 256 ? -0.69 27.656 -6.434 1 80.12 256 TYR B O 1
ATOM 4212 N N . TYR B 1 257 ? -0.13 26.969 -4.359 1 81.75 257 TYR B N 1
ATOM 4213 C CA . TYR B 1 257 ? -0.481 28.203 -3.641 1 81.75 257 TYR B CA 1
ATOM 4214 C C . TYR B 1 257 ? 0.335 29.375 -4.145 1 81.75 257 TYR B C 1
ATOM 4216 O O . TYR B 1 257 ? 1.551 29.266 -4.324 1 81.75 257 TYR B O 1
ATOM 4224 N N . THR B 1 258 ? -0.367 30.391 -4.543 1 74.25 258 THR B N 1
ATOM 4225 C CA . THR B 1 258 ? 0.224 31.703 -4.77 1 74.25 258 THR B CA 1
ATOM 4226 C C . THR B 1 258 ? -0.44 32.75 -3.885 1 74.25 258 THR B C 1
ATOM 4228 O O . THR B 1 258 ? -1.621 32.625 -3.551 1 74.25 258 THR B O 1
ATOM 4231 N N . LYS B 1 259 ? 0.373 33.562 -3.275 1 69.19 259 LYS B N 1
ATOM 4232 C CA . LYS B 1 259 ? -0.15 34.625 -2.404 1 69.19 259 LYS B CA 1
ATOM 4233 C C . LYS B 1 259 ? -1.323 35.344 -3.059 1 69.19 259 LYS B C 1
ATOM 4235 O O . LYS B 1 259 ? -2.217 35.844 -2.369 1 69.19 259 LYS B O 1
ATOM 4240 N N . GLU B 1 260 ? -1.274 35.406 -4.332 1 54.22 260 GLU B N 1
ATOM 4241 C CA . GLU B 1 260 ? -2.385 36 -5.051 1 54.22 260 GLU B CA 1
ATOM 4242 C C . GLU B 1 260 ? -3.566 35.062 -5.168 1 54.22 260 GLU B C 1
ATOM 4244 O O . GLU B 1 260 ? -4.594 35.406 -5.754 1 54.22 260 GLU B O 1
ATOM 4249 N N . PHE B 1 261 ? -3.455 33.969 -4.484 1 45.69 261 PHE B N 1
ATOM 4250 C CA . PHE B 1 261 ? -4.426 32.906 -4.645 1 45.69 261 PHE B CA 1
ATOM 4251 C C . PHE B 1 261 ? -5.762 33.281 -4.016 1 45.69 261 PHE B C 1
ATOM 4253 O O . PHE B 1 261 ? -5.824 33.625 -2.832 1 45.69 261 PHE B O 1
ATOM 4260 N N . GLN B 1 262 ? -6.652 33.844 -4.648 1 43.72 262 GLN B N 1
ATOM 4261 C CA . GLN B 1 262 ? -8.062 33.906 -4.266 1 43.72 262 GLN B CA 1
ATOM 4262 C C . GLN B 1 262 ? -8.773 32.594 -4.574 1 43.72 262 GLN B C 1
ATOM 4264 O O . GLN B 1 262 ? -8.672 32.062 -5.684 1 43.72 262 GLN B O 1
ATOM 4269 N N . MET B 1 263 ? -8.891 31.75 -3.578 1 36.44 263 MET B N 1
ATOM 4270 C CA . MET B 1 263 ? -9.711 30.578 -3.838 1 36.44 263 MET B CA 1
ATOM 4271 C C . MET B 1 263 ? -11.078 30.984 -4.391 1 36.44 263 MET B C 1
ATOM 4273 O O . MET B 1 263 ? -11.602 32.031 -4.051 1 36.44 263 MET B O 1
#

pLDDT: mean 81.94, std 26.35, range [19.12, 98.62]

InterPro domains:
  IPR004305 Thiaminase-2/PQQC [PF03070] (57-211)
  IPR016084 Haem oxygenase-like, multi-helical [G3DSA:1.20.910.10] (35-255)
  IPR016084 Haem oxygenase-like, multi-helical [SSF48613] (50-251)
  IPR050967 Thiamine Salvage Pathway TenA [PTHR43198] (44-251)

Nearest PDB structures (foldseek):
  3ibx-assembly1_D-2  TM=8.457E-01  e=1.044E-05  Helicobacter pylori
  3rm5-assembly1_B  TM=7.783E-01  e=3.589E-06  Saccharomyces cerevisiae
  3rm5-assembly1_A  TM=7.589E-01  e=1.044E-05  Saccharomyces cerevisiae
  1rtw-assembly1_D  TM=6.868E-01  e=1.575E-04  Pyrococcus furiosus DSM 3638
  2qzc-assembly1_A  TM=7.249E-01  e=1.332E-03  Saccharolobus solfataricus P2

Secondary structure (DSSP, 8-state):
----------------------S---------------------TTS--HHHHHHHSHHHHHHHHHHHHSHHHHHHHHT-S-HHHHHHHHHHHHHHHHHHHHHHHHHHHHHTTT-HHHHHHHHHHHHHHHHHHHHHHHHHTBS-GGGB---HHHHHHHHHHHHHHHH-GGGHHHHHHHHHHHHHHHHHHHGGG--TT-TTHHHHHHH--SS--HHHHHHHHHTTTS-THHHHHHHHHHHHHHHHHHHHHTTPPP----TT---/--------------------------------------------TTSPPHHHHHHHSHHHHHHHHHHHHSHHHHHHHHT-S-HHHHHHHHHHHHHHHHHHHHHHHHHHHHHTTT-HHHHHHHHHHHHHHHHHHHHHHHHHTBS-GGGB---HHHHHHHHHHHHHHHH-GGGHHHHHHHHHHHHHHHHHHHGGG--TT-TTHHHHHHH--SS--HHHHHHHHHTTTS-THHHHHHHHHHHHHHHHHHHHHTTPPP----TT---

Radius of gyration: 28.5 Å; Cα contacts (8 Å, |Δi|>4): 620; chains: 2; bounding box: 41×126×67 Å

Solvent-accessible surface area (backbone atoms only — not comparable to full-atom values): 28919 Å² total; per-residue (Å²): 134,84,84,77,78,80,76,80,77,75,78,71,70,77,70,73,75,72,66,69,81,67,67,72,67,53,82,62,71,76,73,65,73,69,75,78,64,74,82,68,73,77,68,72,87,89,60,79,48,52,54,49,50,54,55,65,29,68,68,41,44,50,48,51,53,51,40,61,65,29,68,41,50,41,19,41,34,69,29,36,38,45,33,68,39,53,35,32,40,53,49,40,50,39,25,36,38,56,65,36,30,60,26,27,47,50,20,16,63,74,24,47,81,87,37,45,70,56,14,50,51,25,46,50,49,30,49,50,29,51,51,49,38,53,49,46,21,64,68,47,28,33,71,42,49,87,37,38,48,71,49,70,42,40,45,51,42,35,49,54,48,38,52,32,21,70,76,41,37,85,56,39,66,46,56,55,40,32,65,68,52,47,43,19,50,49,18,56,72,41,40,80,62,41,50,90,56,31,30,44,43,63,61,31,65,72,33,45,60,95,64,83,48,73,63,48,52,50,48,33,61,78,43,54,85,57,63,63,78,82,47,42,64,56,33,48,39,32,41,34,35,54,39,21,42,44,22,52,45,65,71,43,83,74,65,80,78,46,95,83,57,72,127,133,83,82,78,77,77,76,80,77,74,77,70,70,77,70,72,76,71,66,72,81,69,67,72,67,56,82,61,70,76,72,63,73,69,74,78,64,75,85,66,71,78,68,72,87,87,61,79,48,54,54,49,51,53,53,65,29,68,68,40,45,52,48,52,54,51,39,59,65,26,67,43,50,40,18,41,35,70,29,36,39,45,34,67,39,52,34,33,40,53,48,40,51,40,25,34,36,55,65,35,30,62,26,27,48,49,21,16,62,73,23,46,82,85,37,45,73,56,13,50,53,25,46,51,50,31,51,50,30,51,50,49,37,53,50,46,21,63,69,48,27,32,70,42,48,86,37,38,50,70,48,69,44,40,45,52,44,36,50,53,48,38,51,32,22,72,75,41,36,84,56,38,64,45,56,54,41,32,64,68,52,48,44,20,50,50,19,58,72,42,42,80,62,40,51,90,56,32,28,43,43,64,62,33,64,71,33,48,60,93,63,83,48,73,64,49,53,50,47,33,62,78,43,54,86,56,63,64,79,83,47,41,64,56,33,47,40,34,42,36,36,53,39,20,41,43,21,51,45,65,72,43,82,74,65,79,76,45,95,84,58,72,128

Organism: Nematostella vectensis (NCBI:txid45351)

Foldseek 3Di:
DDDDPPDPPPPPPDDPCPDPPPCPPPVPPPPPPPPPDPPPDPDPDPDQFLLRCLCVPPLNVVLLVLLCVAPQLVCLLQLNPDVVLVVVLVLQVLLLLVLLLVLLCLLLVVCCPPNVVSSVVSVVSSVSSVSVQVVVCVVVVPPGSVVDDHDDLSVVLSVLSNVCSPPPSSLSLLLVSQCLPSQQVSLVVSVVSHDPPRPNNVSSVVNHDDDHDPSSVVCSVPCVPPDSVVNNQSNSQSSLSVSQSSNVSVVHDHDGDDPVDDD/DDPDPPDPPPPPPDDPCPDPPVCPPPVPPPPPPPPPDDPPDPDPPPDQFLLRCLCVPPLNVVLLVLLCVAPQLVCLLQLNPDVVLVVVLVLQVLLLLVLLLVLLCLLLVVCCPPNVVSSVVSVVSSVSSVSVQVVVCVVVVPPGSVVDDHDDLSVVLSVLSNVCSVPPSSLSLLLVSQCLPSQQVSLVVSVVSRDPPRPNNVSSVVNHDDDHDPSSVVCSVPCVPPDSVVNNQSNSQSSLSVSQSSNVSVVHDHDGDDPVDDD

Sequence (526 aa):
MGGRRTNFKIINIPRSGVKPADKLVGIQKSTAQPLHAPSAAPFPENKASFTQKLFEHPKSQAIVDECKRTKFMRGMAEGTLLADLYGGYMVQDAAYCYHAVPAYELAADKLQSEFPEFSLLYRRQSGSFQKYNQDFVNTWRIKGADSIVLGEAAKTYVKYESAISQSQPRKLCIAMLPCQMLWPKLANDMGREVREGNPYKPWFDENKSDHPSHLERFIDYFLRDEKVRDYLDEFLEGMTNELNFFRDACGEELYYYTKEFQMMGGRRTNFKIINIPRSGVKPADKLVGIQKSTAQPLHAPSAAPFPENKASFTQKLFEHPKSQAIVDECKRTKFMRGMAEGTLLADLYGGYMVQDAAYCYHAVPAYELAADKLQSEFPEFSLLYRRQSGSFQKYNQDFVNTWRIKGADSIVLGEAAKTYVKYESAISQSQPRKLCIAMLPCQMLWPKLANDMGREVREGNPYKPWFDENKSDHPSHLERFIDYFLRDEKVRDYLDEFLEGMTNELNFFRDACGEELYYYTKEFQM